Protein 2C2X (pdb70)

Sequence (560 aa):
GAIMLDGKATRDEIFGDLKQRVAALDAAGRTPGLGTILVGDDPGSQAYVRGKHADCAKVGITSIRRDLPADISTATLNETIDELNANPDCTGYIVQLPLPKHLDENAALERVDPAKDADGLHPTNLGRLVLGTPAPLPCTPRGIVHLLRRYDISIAGAHVVVIGRGVTVGRPLGLLLTRRSENATVTLCHTGTRDLPALTRQADIVVAAVGVAHLLTADMVRPGAAVIDVGVSRTDDGLVGDVHPDVWELAGHVSPNPGGVGPLTRAFLLTNVVELAERRGAIMLDGKATRDEIFGDLKQRVAALDAAGRTPGLGTILVGDDPGSQAYVRGKHADCAKVGITSIRRDLPADISTATLNETIDELNANPDCTGYIVQLPLPKHLDENAALERVDPAKDADGLHPTNLGRLVLGTPAPLPCTPRGIVHLLRRYDISIAGAHVVVIGRGVTVGRPLGLLLTRRSENATVTLCHTGTRDLPALTRQADIVVAAVGVAHLLTADMVRPGAAVIDVGVSRTDDGLVGDVHPDVWELAGHVSPNPGGVGPLTRAFLLTNVVELAERR

Radius of gyration: 24.58 Å; Cα contacts (8 Å, |Δi|>4): 1259; chains: 2; bounding box: 52×65×66 Å

B-factor: mean 31.52, std 4.65, range [11.74, 60.94]

Secondary structure (DSSP, 8-state):
-PEE--HHHHHHHHHHHHHHHHHHHHHTT---EEEEEEES--HHHHHHHHHHHHHHHHHTPEEEEEEE-TT--HHHHHHHHHHHHH-TT--EEEE-S---TTS-HHHHHHHS-GGGBTTS--HHHHHHHHHT------HHHHHHHHHHHHTT---TT-EEEEE---TTTHHHHHHHHTSTTT--EEEEE-TT-S-HHHHHTT-SEEEE-S--TT-B-GGGS-TT-EEEE--EEEETTEEEESB-GGGGGT-SEEE-SSSSSHHHHHHHHHHHHHHHHHH-/-PEE---HHHHHHHHHHHHHHHHHHHHTT---EEEEEEES--HHHHHHHHHHHHHHHHHTPEEEEEEE-TT--HHHHHHHHHHHHH-TT-SEEEE-SPPPTTS-HHHHHHHS-GGGBTTS-SHHHHHHHHHT------HHHHHHHHHHHHTT---TT-EEEEE---TTTHHHHHHHHTSTTT--EEEEE-TT-SSHHHHHTT-SEEEE-S--TT-B-GGGS-TT-EEEE--EEE-SS-EEESB-TTHHHH-SEE--TTTSSHHHHHHHHHHHHHHHHHH-

Organism: Mycobacterium tuberculosis (strain ATCC 25618 / H37Rv) (NCBI:txid83332)

InterPro domains:
  IPR000672 Tetrahydrofolate dehydrogenase/cyclohydrolase [MF_01576] (3-281)
  IPR000672 Tetrahydrofolate dehydrogenase/cyclohydrolase [PR00085] (33-55)
  IPR000672 Tetrahydrofolate dehydrogenase/cyclohydrolase [PR00085] (74-101)
  IPR000672 Tetrahydrofolate dehydrogenase/cyclohydrolase [PR00085] (109-130)
  IPR000672 Tetrahyd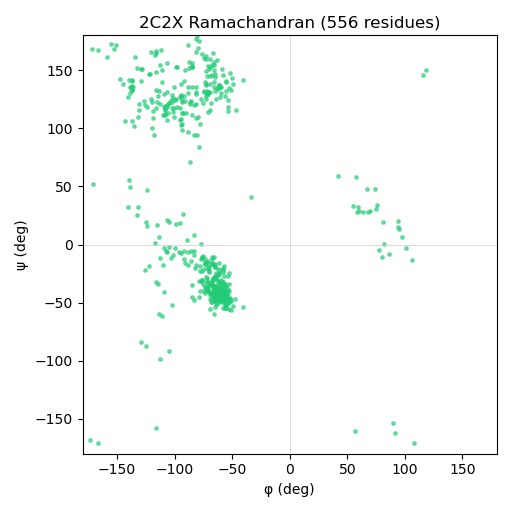rofolate dehydrogenase/cyclohydrolase [PR00085] (154-174)
  IPR000672 Tetrahydrofolate dehydrogenase/cyclohydrolase [PR00085] (205-234)
  IPR000672 Tetrahydrofolate dehydrogenase/cyclohydrolase [PR00085] (255-273)
  IPR020630 Tetrahydrofolate dehydrogenase/cyclohydrolase, catalytic domain [PF00763] (6-120)
  IPR020631 Tetrahydrofolate dehydrogenase/cyclohydrolase, NAD(P)-binding domain [PF02882] (139-280)
  IPR020631 Tetrahydrofolate dehydrogenase/cyclohydrolase, NAD(P)-binding domain [cd01080] (115-279)
  IPR036291 NAD(P)-binding domain superfamily [SSF51735] (122-279)
  IPR046346 Aminoacid dehydrogenase-like, N-terminal domain superfamily [SSF53223] (1-121)

Nearest PDB structures (foldseek):
  2c2y-assembly1_A-2  TM=9.988E-01  e=6.709E-53  Mycobacterium tuberculosis H37Rv
  6jib-assembly1_A  TM=9.509E-01  e=7.205E-32  Homo sapiens
  6jid-assembly1_A  TM=9.545E-01  e=8.141E-30  Homo sapiens
  7ehv-assembly1_B  TM=9.422E-01  e=6.871E-29  Homo sapiens
  7ehv-assembly1_A  TM=9.353E-01  e=6.123E-29  Homo sapiens

Structure (mmCIF, N/CA/C/O backbone):
data_2C2X
#
_entry.id   2C2X
#
_cell.length_a   59.511
_cell.length_b   86.760
_cell.length_c   111.539
_cell.angle_alpha   90.00
_cell.angle_beta   90.00
_cell.angle_gamma   90.00
#
_symmetry.space_group_name_H-M   'P 21 21 21'
#
loop_
_entity.id
_entity.type
_entity.pdbx_description
1 polymer 'METHYLENETETRAHYDROFOLATE DEHYDROGENASE-METHENYLTETRAHYDROFOLATE CYCLOHYDROLASE'
2 water water
#
loop_
_atom_site.group_PDB
_atom_site.id
_atom_site.type_symbol
_atom_site.label_atom_id
_atom_site.label_alt_id
_atom_site.label_comp_id
_atom_site.label_asym_id
_atom_site.label_entity_id
_atom_site.label_seq_id
_atom_site.pdbx_PDB_ins_code
_atom_site.Cartn_x
_atom_site.Cartn_y
_atom_site.Cartn_z
_atom_site.occupancy
_atom_site.B_iso_or_equiv
_atom_site.auth_seq_id
_atom_site.auth_comp_id
_atom_site.auth_asym_id
_atom_site.auth_atom_id
_atom_site.pdbx_PDB_model_num
ATOM 1 N N . GLY A 1 2 ? 30.293 9.272 45.192 1.00 33.06 2 GLY A N 1
ATOM 2 C CA . GLY A 1 2 ? 29.023 8.931 44.496 1.00 32.71 2 GLY A CA 1
ATOM 3 C C . GLY A 1 2 ? 28.649 9.986 43.471 1.00 33.13 2 GLY A C 1
ATOM 4 O O . GLY A 1 2 ? 29.368 10.975 43.298 1.00 32.90 2 GLY A O 1
ATOM 5 N N . ALA A 1 3 ? 27.508 9.780 42.814 1.00 32.21 3 ALA A N 1
ATOM 6 C CA . ALA A 1 3 ? 27.013 10.683 41.784 1.00 32.33 3 ALA A CA 1
ATOM 7 C C . ALA A 1 3 ? 26.866 12.147 42.215 1.00 32.62 3 ALA A C 1
ATOM 8 O O . ALA A 1 3 ? 26.410 12.448 43.320 1.00 32.41 3 ALA A O 1
ATOM 10 N N . ILE A 1 4 ? 27.241 13.048 41.308 1.00 32.48 4 ILE A N 1
ATOM 11 C CA . ILE A 1 4 ? 26.940 14.469 41.424 1.00 32.32 4 ILE A CA 1
ATOM 12 C C . ILE A 1 4 ? 25.448 14.720 41.186 1.00 31.99 4 ILE A C 1
ATOM 13 O O . ILE A 1 4 ? 24.870 14.211 40.226 1.00 31.54 4 ILE A O 1
ATOM 18 N N . MET A 1 5 ? 24.826 15.493 42.068 1.00 31.84 5 MET A N 1
ATOM 19 C CA . MET A 1 5 ? 23.421 15.839 41.925 1.00 32.80 5 MET A CA 1
ATOM 20 C C . MET A 1 5 ? 23.201 16.833 40.790 1.00 31.73 5 MET A C 1
ATOM 21 O O . MET A 1 5 ? 23.860 17.870 40.713 1.00 31.34 5 MET A O 1
ATOM 26 N N . LEU A 1 6 ? 22.261 16.510 39.914 1.00 30.97 6 LEU A N 1
ATOM 27 C CA . LEU A 1 6 ? 21.854 17.432 38.878 1.00 30.58 6 LEU A CA 1
ATOM 28 C C . LEU A 1 6 ? 20.739 18.304 39.442 1.00 30.32 6 LEU A C 1
ATOM 29 O O . LEU A 1 6 ? 19.563 17.920 39.437 1.00 29.97 6 LEU A O 1
ATOM 34 N N . ASP A 1 7 ? 21.123 19.486 39.917 1.00 29.85 7 ASP A N 1
ATOM 35 C CA . ASP A 1 7 ? 20.240 20.338 40.722 1.00 29.97 7 ASP A CA 1
ATOM 36 C C . ASP A 1 7 ? 19.264 21.123 39.850 1.00 30.07 7 ASP A C 1
ATOM 37 O O . ASP A 1 7 ? 19.589 22.209 39.366 1.00 29.74 7 ASP A O 1
ATOM 42 N N . GLY A 1 8 ? 18.063 20.571 39.672 1.00 30.18 8 GLY A N 1
ATOM 43 C CA . GLY A 1 8 ? 17.030 21.196 38.856 1.00 29.82 8 GLY A CA 1
ATOM 44 C C . GLY A 1 8 ? 16.418 22.475 39.408 1.00 30.10 8 GLY A C 1
ATOM 45 O O . GLY A 1 8 ? 16.061 23.365 38.645 1.00 29.48 8 GLY A O 1
ATOM 46 N N . LYS A 1 9 ? 16.278 22.569 40.728 1.00 30.37 9 LYS A N 1
ATOM 47 C CA . LYS A 1 9 ? 15.745 23.790 41.342 1.00 31.04 9 LYS A CA 1
ATOM 48 C C . LYS A 1 9 ? 16.691 24.968 41.118 1.00 30.66 9 LYS A C 1
ATOM 49 O O . LYS A 1 9 ? 16.263 26.057 40.769 1.00 30.59 9 LYS A O 1
ATOM 55 N N . ALA A 1 10 ? 17.980 24.744 41.336 1.00 30.85 10 ALA A N 1
ATOM 56 C CA . ALA A 1 10 ? 18.978 25.790 41.116 1.00 31.18 10 ALA A CA 1
ATOM 57 C C . ALA A 1 10 ? 19.018 26.180 39.637 1.00 31.16 10 ALA A C 1
ATOM 58 O O . ALA A 1 10 ? 19.098 27.355 39.284 1.00 30.94 10 ALA A O 1
ATOM 60 N N . THR A 1 11 ? 18.967 25.177 38.774 1.00 31.27 11 THR A N 1
ATOM 61 C CA . THR A 1 11 ? 18.936 25.410 37.346 1.00 31.51 11 THR A CA 1
ATOM 62 C C . THR A 1 11 ? 17.672 26.185 36.956 1.00 32.28 11 THR A C 1
ATOM 63 O O . THR A 1 11 ? 17.732 27.141 36.164 1.00 32.08 11 THR A O 1
ATOM 67 N N . ARG A 1 12 ? 16.536 25.799 37.536 1.00 32.77 12 ARG A N 1
ATOM 68 C CA . ARG A 1 12 ? 15.285 26.524 37.295 1.00 33.07 12 ARG A CA 1
ATOM 69 C C . ARG A 1 12 ? 15.402 27.985 37.723 1.00 32.95 12 ARG A C 1
ATOM 70 O O . ARG A 1 12 ? 14.981 28.885 36.991 1.00 33.02 12 ARG A O 1
ATOM 78 N N . ASP A 1 13 ? 15.975 28.212 38.908 1.00 32.80 13 ASP A N 1
ATOM 79 C CA . ASP A 1 13 ? 16.153 29.565 39.445 1.00 32.81 13 ASP A CA 1
ATOM 80 C C . ASP A 1 13 ? 16.991 30.422 38.511 1.00 32.03 13 ASP A C 1
ATOM 81 O O . ASP A 1 13 ? 16.682 31.589 38.285 1.00 31.79 13 ASP A O 1
ATOM 86 N N . GLU A 1 14 ? 18.056 29.829 37.981 1.00 31.80 14 GLU A N 1
ATOM 87 C CA . GLU A 1 14 ? 18.869 30.444 36.927 1.00 31.21 14 GLU A CA 1
ATOM 88 C C . GLU A 1 14 ? 18.014 30.880 35.748 1.00 30.45 14 GLU A C 1
ATOM 89 O O . GLU A 1 14 ? 18.045 32.039 35.336 1.00 29.99 14 GLU A O 1
ATOM 95 N N . ILE A 1 15 ? 17.260 29.935 35.196 1.00 30.03 15 ILE A N 1
ATOM 96 C CA . ILE A 1 15 ? 16.352 30.236 34.087 1.00 29.64 15 ILE A CA 1
ATOM 97 C C . ILE A 1 15 ? 15.373 31.362 34.449 1.00 29.73 15 ILE A C 1
ATOM 98 O O . ILE A 1 15 ? 15.194 32.300 33.674 1.00 29.74 15 ILE A O 1
ATOM 103 N N . PHE A 1 16 ? 14.764 31.279 35.630 1.00 29.29 16 PHE A N 1
ATOM 104 C CA . PHE A 1 16 ? 13.840 32.314 36.090 1.00 29.83 16 PHE A CA 1
ATOM 105 C C . PHE A 1 16 ? 14.476 33.711 36.080 1.00 29.32 16 PHE A C 1
ATOM 106 O O . PHE A 1 16 ? 13.852 34.669 35.642 1.00 29.75 16 PHE A O 1
ATOM 114 N N . GLY A 1 17 ? 15.711 33.818 36.559 1.00 28.97 17 GLY A N 1
ATOM 115 C CA . GLY A 1 17 ? 16.436 35.087 36.532 1.00 29.08 17 GLY A CA 1
ATOM 116 C C . GLY A 1 17 ? 16.634 35.606 35.119 1.00 28.74 17 GLY A C 1
ATOM 117 O O . GLY A 1 17 ? 16.510 36.797 34.864 1.00 28.67 17 GLY A O 1
ATOM 118 N N . ASP A 1 18 ? 16.959 34.706 34.196 1.00 28.95 18 ASP A N 1
ATOM 119 C CA . ASP A 1 18 ? 17.127 35.071 32.793 1.00 29.11 18 ASP A CA 1
ATOM 120 C C . ASP A 1 18 ? 15.797 35.546 32.194 1.00 29.26 18 ASP A C 1
ATOM 121 O O . ASP A 1 18 ? 15.742 36.572 31.509 1.00 28.90 18 ASP A O 1
ATOM 126 N N . LEU A 1 19 ? 14.731 34.795 32.460 1.00 28.99 19 LEU A N 1
ATOM 127 C CA . LEU A 1 19 ? 13.400 35.111 31.939 1.00 29.59 19 LEU A CA 1
ATOM 128 C C . LEU A 1 19 ? 12.891 36.466 32.442 1.00 30.00 19 LEU A C 1
ATOM 129 O O . LEU A 1 19 ? 12.347 37.248 31.663 1.00 30.36 19 LEU A O 1
ATOM 134 N N . LYS A 1 20 ? 13.083 36.755 33.731 1.00 31.01 20 LYS A N 1
ATOM 135 C CA . LYS A 1 20 ? 12.658 38.042 34.309 1.00 31.58 20 LYS A CA 1
ATOM 136 C C . LYS A 1 20 ? 13.235 39.239 33.553 1.00 31.92 20 LYS A C 1
ATOM 137 O O . LYS A 1 20 ? 12.525 40.209 33.278 1.00 32.24 20 LYS A O 1
ATOM 143 N N . GLN A 1 21 ? 14.532 39.177 33.257 1.00 32.08 21 GLN A N 1
ATOM 144 C CA . GLN A 1 21 ? 15.216 40.193 32.456 1.00 32.61 21 GLN A CA 1
ATOM 145 C C . GLN A 1 21 ? 14.647 40.271 31.044 1.00 31.81 21 GLN A C 1
ATOM 146 O O . GLN A 1 21 ? 14.484 41.356 30.491 1.00 31.12 21 GLN A O 1
ATOM 152 N N . ARG A 1 22 ? 14.367 39.106 30.460 1.00 31.33 22 ARG A N 1
ATOM 153 C CA . ARG A 1 22 ? 13.861 39.026 29.093 1.00 30.93 22 ARG A CA 1
ATOM 154 C C . ARG A 1 22 ? 12.411 39.511 29.013 1.00 30.66 22 ARG A C 1
ATOM 155 O O . ARG A 1 22 ? 11.994 40.110 28.010 1.00 30.88 22 ARG A O 1
ATOM 163 N N . VAL A 1 23 ? 11.652 39.281 30.082 1.00 30.05 23 VAL A N 1
ATOM 164 C CA . VAL A 1 23 ? 10.282 39.782 30.154 1.00 29.39 23 VAL A CA 1
ATOM 165 C C . VAL A 1 23 ? 10.266 41.297 30.345 1.00 29.59 23 VAL A C 1
ATOM 166 O O . VAL A 1 23 ? 9.427 41.986 29.770 1.00 29.50 23 VAL A O 1
ATOM 170 N N . ALA A 1 24 ? 11.184 41.806 31.165 1.00 29.94 24 ALA A N 1
ATOM 171 C CA . ALA A 1 24 ? 11.336 43.247 31.359 1.00 30.18 24 ALA A CA 1
ATOM 172 C C . ALA A 1 24 ? 11.662 43.941 30.039 1.00 30.54 24 ALA A C 1
ATOM 173 O O . ALA A 1 24 ? 11.190 45.049 29.772 1.00 31.09 24 ALA A O 1
ATOM 175 N N . ALA A 1 25 ? 12.475 43.282 29.223 1.00 30.57 25 ALA A N 1
ATOM 176 C CA . ALA A 1 25 ? 12.838 43.779 27.906 1.00 30.93 25 ALA A CA 1
ATOM 177 C C . ALA A 1 25 ? 11.612 43.861 27.004 1.00 31.33 25 ALA A C 1
ATOM 178 O O . ALA A 1 25 ? 11.369 44.885 26.362 1.00 31.19 25 ALA A O 1
ATOM 180 N N . LEU A 1 26 ? 10.826 42.789 26.978 1.00 31.45 26 LEU A N 1
ATOM 181 C CA . LEU A 1 26 ? 9.595 42.756 26.209 1.00 32.27 26 LEU A CA 1
ATOM 182 C C . LEU A 1 26 ? 8.567 43.775 26.709 1.00 32.75 26 LEU A C 1
ATOM 183 O O . LEU A 1 26 ? 7.889 44.404 25.907 1.00 33.33 26 LEU A O 1
ATOM 188 N N . ASP A 1 27 ? 8.450 43.924 28.028 1.00 33.62 27 ASP A N 1
ATOM 189 C CA . ASP A 1 27 ? 7.621 44.970 28.622 1.00 34.34 27 ASP A CA 1
ATOM 190 C C . ASP A 1 27 ? 8.044 46.319 28.053 1.00 34.77 27 ASP A C 1
ATOM 191 O O . ASP A 1 27 ? 7.219 47.108 27.590 1.00 34.84 27 ASP A O 1
ATOM 196 N N . ALA A 1 28 ? 9.345 46.583 28.108 1.00 35.33 28 ALA A N 1
ATOM 197 C CA . ALA A 1 28 ? 9.893 47.837 27.609 1.00 36.03 28 ALA A CA 1
ATOM 198 C C . ALA A 1 28 ? 9.597 48.028 26.117 1.00 36.64 28 ALA A C 1
ATOM 199 O O . ALA A 1 28 ? 9.315 49.139 25.677 1.00 36.86 28 ALA A O 1
ATOM 201 N N . ALA A 1 29 ? 9.634 46.939 25.353 1.00 37.33 29 ALA A N 1
ATOM 202 C CA . ALA A 1 29 ? 9.390 46.988 23.907 1.00 37.88 29 ALA A CA 1
ATOM 203 C C . ALA A 1 29 ? 7.906 47.125 23.531 1.00 38.31 29 ALA A C 1
ATOM 204 O O . ALA A 1 29 ? 7.556 47.162 22.347 1.00 38.11 29 ALA A O 1
ATOM 206 N N . GLY A 1 30 ? 7.038 47.185 24.535 1.00 38.64 30 GLY A N 1
ATOM 207 C CA . GLY A 1 30 ? 5.627 47.439 24.286 1.00 39.31 30 GLY A CA 1
ATOM 208 C C . GLY A 1 30 ? 4.660 46.272 24.433 1.00 39.68 30 GLY A C 1
ATOM 209 O O . GLY A 1 30 ? 3.445 46.488 24.477 1.00 40.12 30 GLY A O 1
ATOM 210 N N . ARG A 1 31 ? 5.162 45.041 24.508 1.00 39.51 31 ARG A N 1
ATOM 211 C CA . ARG A 1 31 ? 4.252 43.906 24.715 1.00 39.73 31 ARG A CA 1
ATOM 212 C C . ARG A 1 31 ? 4.697 42.881 25.761 1.00 38.53 31 ARG A C 1
ATOM 213 O O . ARG A 1 31 ? 5.553 42.031 25.516 1.00 38.25 31 ARG A O 1
ATOM 221 N N . THR A 1 32 ? 4.084 42.992 26.934 1.00 37.79 32 THR A N 1
ATOM 222 C CA . THR A 1 32 ? 4.251 42.027 28.011 1.00 36.63 32 THR A CA 1
ATOM 223 C C . THR A 1 32 ? 3.697 40.676 27.578 1.00 35.09 32 THR A C 1
ATOM 224 O O . THR A 1 32 ? 2.533 40.579 27.172 1.00 35.24 32 THR A O 1
ATOM 228 N N . PRO A 1 33 ? 4.523 39.624 27.660 1.00 33.63 33 PRO A N 1
ATOM 229 C CA . PRO A 1 33 ? 4.012 38.324 27.258 1.00 32.51 33 PRO A CA 1
ATOM 230 C C . PRO A 1 33 ? 2.932 37.835 28.213 1.00 31.50 33 PRO A C 1
ATOM 231 O O . PRO A 1 33 ? 2.897 38.243 29.381 1.00 31.25 33 PRO A O 1
ATOM 235 N N . GLY A 1 34 ? 2.057 36.973 27.703 1.00 30.25 34 GLY A N 1
ATOM 236 C CA . GLY A 1 34 ? 0.946 36.452 28.483 1.00 28.79 34 GLY A CA 1
ATOM 237 C C . GLY A 1 34 ? 0.782 34.965 28.234 1.00 28.63 34 GLY A C 1
ATOM 238 O O . GLY A 1 34 ? 0.812 34.510 27.087 1.00 27.17 34 GLY A O 1
ATOM 239 N N . LEU A 1 35 ? 0.637 34.202 29.316 1.00 27.65 35 LEU A N 1
ATOM 240 C CA . LEU A 1 35 ? 0.304 32.788 29.208 1.00 27.39 35 LEU A CA 1
ATOM 241 C C . LEU A 1 35 ? -1.172 32.579 29.546 1.00 27.31 35 LEU A C 1
ATOM 242 O O . LEU A 1 35 ? -1.626 32.975 30.610 1.00 27.00 35 LEU A O 1
ATOM 247 N N . GLY A 1 36 ? -1.914 31.959 28.633 1.00 27.37 36 GLY A N 1
ATOM 248 C CA . GLY A 1 36 ? -3.293 31.584 28.913 1.00 26.97 36 GLY A CA 1
ATOM 249 C C . GLY A 1 36 ? -3.432 30.114 29.303 1.00 27.22 36 GLY A C 1
ATOM 250 O O . GLY A 1 36 ? -2.626 29.268 28.924 1.00 26.34 36 GLY A O 1
ATOM 251 N N . THR A 1 37 ? -4.460 29.821 30.088 1.00 27.16 37 THR A N 1
ATOM 252 C CA . THR A 1 37 ? -4.824 28.453 30.386 1.00 27.09 37 THR A CA 1
ATOM 253 C C . THR A 1 37 ? -6.314 28.278 30.124 1.00 27.49 37 THR A C 1
ATOM 254 O O . THR A 1 37 ? -7.112 29.160 30.424 1.00 27.11 37 THR A O 1
ATOM 258 N N . ILE A 1 38 ? -6.682 27.135 29.556 1.00 27.91 38 ILE A N 1
ATOM 259 C CA . ILE A 1 38 ? -8.082 26.746 29.503 1.00 27.94 38 ILE A CA 1
ATOM 260 C C . ILE A 1 38 ? -8.248 25.594 30.474 1.00 28.65 38 ILE A C 1
ATOM 261 O O . ILE A 1 38 ? -7.576 24.563 30.357 1.00 28.47 38 ILE A O 1
ATOM 266 N N . LEU A 1 39 ? -9.096 25.805 31.471 1.00 29.25 39 LEU A N 1
ATOM 267 C CA . LEU A 1 39 ? -9.332 24.810 32.499 1.00 29.94 39 LEU A CA 1
ATOM 268 C C . LEU A 1 39 ? -10.830 24.533 32.531 1.00 30.53 39 LEU A C 1
ATOM 269 O O . LEU A 1 39 ? -11.626 25.426 32.800 1.00 29.90 39 LEU A O 1
ATOM 274 N N . VAL A 1 40 ? -11.203 23.291 32.252 1.00 31.24 40 VAL A N 1
ATOM 275 C CA . VAL A 1 40 ? -12.613 22.921 32.205 1.00 32.14 40 VAL A CA 1
ATOM 276 C C . VAL A 1 40 ? -12.995 21.975 33.332 1.00 32.82 40 VAL A C 1
ATOM 277 O O . VAL A 1 40 ? -12.447 20.883 33.446 1.00 33.22 40 VAL A O 1
ATOM 281 N N . GLY A 1 41 ? -13.949 22.389 34.156 1.00 33.48 41 GLY A N 1
ATOM 282 C CA . GLY A 1 41 ? -14.403 21.558 35.254 1.00 34.20 41 GLY A CA 1
ATOM 283 C C . GLY A 1 41 ? -13.622 21.852 36.516 1.00 35.17 41 GLY A C 1
ATOM 284 O O . GLY A 1 41 ? -12.964 22.883 36.623 1.00 34.99 41 GLY A O 1
ATOM 285 N N . ASP A 1 42 ? -13.673 20.934 37.473 1.00 35.97 42 ASP A N 1
ATOM 286 C CA . ASP A 1 42 ? -13.128 21.222 38.791 1.00 36.81 42 ASP A CA 1
ATOM 287 C C . ASP A 1 42 ? -12.219 20.149 39.384 1.00 36.96 42 ASP A C 1
ATOM 288 O O . ASP A 1 42 ? -12.097 20.069 40.602 1.00 37.74 42 ASP A O 1
ATOM 293 N N . ASP A 1 43 ? -11.577 19.336 38.547 1.00 37.09 43 ASP A N 1
ATOM 294 C CA . ASP A 1 43 ? -10.617 18.352 39.051 1.00 37.16 43 ASP A CA 1
ATOM 295 C C . ASP A 1 43 ? -9.576 19.046 39.923 1.00 36.77 43 ASP A C 1
ATOM 296 O O . ASP A 1 43 ? -8.924 19.984 39.468 1.00 36.99 43 ASP A O 1
ATOM 301 N N . PRO A 1 44 ? -9.422 18.590 41.181 1.00 36.30 44 PRO A N 1
ATOM 302 C CA . PRO A 1 44 ? -8.431 19.143 42.110 1.00 35.85 44 PRO A CA 1
ATOM 303 C C . PRO A 1 44 ? -7.009 19.219 41.550 1.00 35.34 44 PRO A C 1
ATOM 304 O O . PRO A 1 44 ? -6.381 20.271 41.646 1.00 35.44 44 PRO A O 1
ATOM 308 N N . GLY A 1 45 ? -6.518 18.126 40.966 1.00 34.46 45 GLY A N 1
ATOM 309 C CA . GLY A 1 45 ? -5.169 18.083 40.399 1.00 33.64 45 GLY A CA 1
ATOM 310 C C . GLY A 1 45 ? -4.953 19.047 39.240 1.00 33.22 45 GLY A C 1
ATOM 311 O O . GLY A 1 45 ? -3.920 19.712 39.164 1.00 32.66 45 GLY A O 1
ATOM 312 N N . SER A 1 46 ? -5.928 19.102 38.334 1.00 32.56 46 SER A N 1
ATOM 313 C CA . SER A 1 46 ? -5.935 20.056 37.226 1.00 32.42 46 SER A CA 1
ATOM 314 C C . SER A 1 46 ? -5.894 21.500 37.717 1.00 31.83 46 SER A C 1
ATOM 315 O O . SER A 1 46 ? -5.156 22.323 37.175 1.00 31.14 46 SER A O 1
ATOM 318 N N . GLN A 1 47 ? -6.701 21.805 38.729 1.00 31.98 47 GLN A N 1
ATOM 319 C CA . GLN A 1 47 ? -6.765 23.158 39.282 1.00 32.30 47 GLN A CA 1
ATOM 320 C C . GLN A 1 47 ? -5.418 23.533 39.878 1.00 32.59 47 GLN A C 1
ATOM 321 O O . GLN A 1 47 ? -4.906 24.637 39.658 1.00 31.73 47 GLN A O 1
ATOM 327 N N . ALA A 1 48 ? -4.860 22.596 40.646 1.00 32.98 48 ALA A N 1
ATOM 328 C CA . ALA A 1 48 ? -3.524 22.735 41.221 1.00 33.67 48 ALA A CA 1
ATOM 329 C C . ALA A 1 48 ? -2.437 22.961 40.165 1.00 34.09 48 ALA A C 1
ATOM 330 O O . ALA A 1 48 ? -1.609 23.857 40.335 1.00 33.93 48 ALA A O 1
ATOM 332 N N . TYR A 1 49 ? -2.445 22.166 39.087 1.00 34.20 49 TYR A N 1
ATOM 333 C CA . TYR A 1 49 ? -1.463 22.303 38.013 1.00 34.94 49 TYR A CA 1
ATOM 334 C C . TYR A 1 49 ? -1.536 23.678 37.366 1.00 33.70 49 TYR A C 1
ATOM 335 O O . TYR A 1 49 ? -0.517 24.282 37.069 1.00 33.57 49 TYR A O 1
ATOM 344 N N . VAL A 1 50 ? -2.751 24.154 37.125 1.00 32.52 50 VAL A N 1
ATOM 345 C CA . VAL A 1 50 ? -2.942 25.445 36.478 1.00 31.43 50 VAL A CA 1
ATOM 346 C C . VAL A 1 50 ? -2.549 26.587 37.415 1.00 31.29 50 VAL A C 1
ATOM 347 O O . VAL A 1 50 ? -1.930 27.562 36.986 1.00 30.63 50 VAL A O 1
ATOM 351 N N . ARG A 1 51 ? -2.897 26.455 38.694 1.00 31.06 51 ARG A N 1
ATOM 352 C CA . ARG A 1 51 ? -2.467 27.417 39.700 1.00 31.27 51 ARG A CA 1
ATOM 353 C C . ARG A 1 51 ? -0.953 27.555 39.712 1.00 30.94 51 ARG A C 1
ATOM 354 O O . ARG A 1 51 ? -0.425 28.651 39.804 1.00 30.75 51 ARG A O 1
ATOM 362 N N . GLY A 1 52 ? -0.260 26.425 39.658 1.00 31.14 52 GLY A N 1
ATOM 363 C CA . GLY A 1 52 ? 1.197 26.416 39.679 1.00 30.66 52 GLY A CA 1
ATOM 364 C C . GLY A 1 52 ? 1.817 27.121 38.487 1.00 30.07 52 GLY A C 1
ATOM 365 O O . GLY A 1 52 ? 2.791 27.860 38.641 1.00 30.07 52 GLY A O 1
ATOM 366 N N . LYS A 1 53 ? 1.274 26.885 37.293 1.00 29.46 53 LYS A N 1
ATOM 367 C CA . LYS A 1 53 ? 1.774 27.549 36.095 1.00 28.99 53 LYS A CA 1
ATOM 368 C C . LYS A 1 53 ? 1.633 29.061 36.244 1.00 28.54 53 LYS A C 1
ATOM 369 O O . LYS A 1 53 ? 2.553 29.806 35.931 1.00 28.29 53 LYS A O 1
ATOM 375 N N . HIS A 1 54 ? 0.479 29.514 36.720 1.00 28.23 54 HIS A N 1
ATOM 376 C CA . HIS A 1 54 ? 0.261 30.954 36.907 1.00 28.58 54 HIS A CA 1
ATOM 377 C C . HIS A 1 54 ? 1.082 31.565 38.041 1.00 28.36 54 HIS A C 1
ATOM 378 O O . HIS A 1 54 ? 1.499 32.730 37.969 1.00 27.82 54 HIS A O 1
ATOM 385 N N . ALA A 1 55 ? 1.321 30.779 39.087 1.00 28.73 55 ALA A N 1
ATOM 386 C CA . ALA A 1 55 ? 2.234 31.189 40.161 1.00 28.57 55 ALA A CA 1
ATOM 387 C C . ALA A 1 55 ? 3.647 31.440 39.597 1.00 28.72 55 ALA A C 1
ATOM 388 O O . ALA A 1 55 ? 4.244 32.479 39.880 1.00 28.48 55 ALA A O 1
ATOM 390 N N . ASP A 1 56 ? 4.154 30.497 38.794 1.00 28.67 56 ASP A N 1
ATOM 391 C CA . ASP A 1 56 ? 5.451 30.631 38.104 1.00 29.14 56 ASP A CA 1
ATOM 392 C C . ASP A 1 56 ? 5.479 31.865 37.213 1.00 29.05 56 ASP A C 1
ATOM 393 O O . ASP A 1 56 ? 6.471 32.590 37.182 1.00 28.56 56 ASP A O 1
ATOM 398 N N . CYS A 1 57 ? 4.405 32.066 36.447 1.00 28.75 57 CYS A N 1
ATOM 399 C CA . CYS A 1 57 ? 4.280 33.266 35.602 1.00 28.86 57 CYS A CA 1
ATOM 400 C C . CYS A 1 57 ? 4.476 34.557 36.373 1.00 28.79 57 CYS A C 1
ATOM 401 O O . CYS A 1 57 ? 5.235 35.432 35.949 1.00 28.99 57 CYS A O 1
ATOM 404 N N . ALA A 1 58 ? 3.780 34.691 37.497 1.00 28.98 58 ALA A N 1
ATOM 405 C CA . ALA A 1 58 ? 3.886 35.903 38.306 1.00 29.22 58 ALA A CA 1
ATOM 406 C C . ALA A 1 58 ? 5.322 36.174 38.764 1.00 29.14 58 ALA A C 1
ATOM 407 O O . ALA A 1 58 ? 5.731 37.325 38.901 1.00 28.63 58 ALA A O 1
ATOM 409 N N . LYS A 1 59 ? 6.089 35.114 38.989 1.00 29.12 59 LYS A N 1
ATOM 410 C CA . LYS A 1 59 ? 7.450 35.267 39.484 1.00 29.45 59 LYS A CA 1
ATOM 411 C C . LYS A 1 59 ? 8.370 35.936 38.464 1.00 29.16 59 LYS A C 1
ATOM 412 O O . LYS A 1 59 ? 9.339 36.601 38.842 1.00 28.81 59 LYS A O 1
ATOM 418 N N . VAL A 1 60 ? 8.081 35.731 37.179 1.00 28.56 60 VAL A N 1
ATOM 419 C CA . VAL A 1 60 ? 8.905 36.294 36.110 1.00 28.61 60 VAL A CA 1
ATOM 420 C C . VAL A 1 60 ? 8.237 37.432 35.334 1.00 28.54 60 VAL A C 1
ATOM 421 O O . VAL A 1 60 ? 8.852 38.013 34.430 1.00 29.01 60 VAL A O 1
ATOM 425 N N . GLY A 1 61 ? 6.986 37.742 35.671 1.00 28.22 61 GLY A N 1
ATOM 426 C CA . GLY A 1 61 ? 6.327 38.942 35.134 1.00 27.95 61 GLY A CA 1
ATOM 427 C C . GLY A 1 61 ? 5.494 38.689 33.890 1.00 27.72 61 GLY A C 1
ATOM 428 O O . GLY A 1 61 ? 5.139 39.627 33.161 1.00 27.62 61 GLY A O 1
ATOM 429 N N . ILE A 1 62 ? 5.206 37.419 33.632 1.00 27.46 62 ILE A N 1
ATOM 430 C CA . ILE A 1 62 ? 4.291 37.031 32.573 1.00 27.32 62 ILE A CA 1
ATOM 431 C C . ILE A 1 62 ? 2.865 37.175 33.104 1.00 28.05 62 ILE A C 1
ATOM 432 O O . ILE A 1 62 ? 2.544 36.692 34.195 1.00 27.79 62 ILE A O 1
ATOM 437 N N . THR A 1 63 ? 2.029 37.864 32.333 1.00 28.13 63 THR A N 1
ATOM 438 C CA . THR A 1 63 ? 0.620 38.037 32.647 1.00 27.82 63 THR A CA 1
ATOM 439 C C . THR A 1 63 ? -0.136 36.698 32.584 1.00 27.49 63 THR A C 1
ATOM 440 O O . THR A 1 63 ? 0.042 35.911 31.652 1.00 26.76 63 THR A O 1
ATOM 444 N N . SER A 1 64 ? -0.979 36.461 33.581 1.00 26.99 64 SER A N 1
ATOM 445 C CA . SER A 1 64 ? -1.832 35.281 33.611 1.00 27.22 64 SER A CA 1
ATOM 446 C C . SER A 1 64 ? -3.169 35.568 32.962 1.00 26.90 64 SER A C 1
ATOM 447 O O . SER A 1 64 ? -3.890 36.465 33.379 1.00 27.40 64 SER A O 1
ATOM 450 N N . ILE A 1 65 ? -3.501 34.770 31.964 1.00 26.43 65 ILE A N 1
ATOM 451 C CA . ILE A 1 65 ? -4.797 34.828 31.323 1.00 26.50 65 ILE A CA 1
ATOM 452 C C . ILE A 1 65 ? -5.503 33.496 31.576 1.00 26.48 65 ILE A C 1
ATOM 453 O O . ILE A 1 65 ? -5.027 32.448 31.146 1.00 26.95 65 ILE A O 1
ATOM 458 N N . ARG A 1 66 ? -6.635 33.542 32.277 1.00 26.05 66 ARG A N 1
ATOM 459 C CA . ARG A 1 66 ? -7.352 32.328 32.642 1.00 25.37 66 ARG A CA 1
ATOM 460 C C . ARG A 1 66 ? -8.691 32.254 31.941 1.00 25.71 66 ARG A C 1
ATOM 461 O O . ARG A 1 66 ? -9.454 33.217 31.923 1.00 25.26 66 ARG A O 1
ATOM 469 N N . ARG A 1 67 ? -8.970 31.098 31.357 1.00 25.35 67 ARG A N 1
ATOM 470 C CA . ARG A 1 67 ? -10.315 30.796 30.928 1.00 25.64 67 ARG A CA 1
ATOM 471 C C . ARG A 1 67 ? -10.725 29.584 31.737 1.00 26.00 67 ARG A C 1
ATOM 472 O O . ARG A 1 67 ? -10.400 28.449 31.375 1.00 26.47 67 ARG A O 1
ATOM 480 N N . ASP A 1 68 ? -11.391 29.843 32.860 1.00 26.29 68 ASP A N 1
ATOM 481 C CA . ASP A 1 68 ? -11.905 28.800 33.743 1.00 26.77 68 ASP A CA 1
ATOM 482 C C . ASP A 1 68 ? -13.361 28.571 33.360 1.00 27.24 68 ASP A C 1
ATOM 483 O O . ASP A 1 68 ? -14.183 29.487 33.474 1.00 26.42 68 ASP A O 1
ATOM 488 N N . LEU A 1 69 ? -13.671 27.356 32.907 1.00 27.59 69 LEU A N 1
ATOM 489 C CA . LEU A 1 69 ? -14.973 27.043 32.333 1.00 28.36 69 LEU A CA 1
ATOM 490 C C . LEU A 1 69 ? -15.622 25.903 33.111 1.00 28.53 69 LEU A C 1
ATOM 491 O O . LEU A 1 69 ? -14.930 25.006 33.576 1.00 28.60 69 LEU A O 1
ATOM 496 N N . PRO A 1 70 ? -16.955 25.918 33.232 1.00 29.21 70 PRO A N 1
ATOM 497 C CA . PRO A 1 70 ? -17.614 24.827 33.953 1.00 29.70 70 PRO A CA 1
ATOM 498 C C . PRO A 1 70 ? -17.489 23.476 33.240 1.00 30.07 70 PRO A C 1
ATOM 499 O O . PRO A 1 70 ? -17.132 23.412 32.055 1.00 30.34 70 PRO A O 1
ATOM 503 N N . ALA A 1 71 ? -17.770 22.403 33.968 1.00 30.31 71 ALA A N 1
ATOM 504 C CA . ALA A 1 71 ? -17.683 21.066 33.407 1.00 30.60 71 ALA A CA 1
ATOM 505 C C . ALA A 1 71 ? -18.706 20.860 32.300 1.00 30.69 71 ALA A C 1
ATOM 506 O O . ALA A 1 71 ? -18.541 19.980 31.476 1.00 31.25 71 ALA A O 1
ATOM 508 N N . ASP A 1 72 ? -19.748 21.685 32.264 1.00 30.72 72 ASP A N 1
ATOM 509 C CA . ASP A 1 72 ? -20.879 21.410 31.380 1.00 30.65 72 ASP A CA 1
ATOM 510 C C . ASP A 1 72 ? -20.984 22.305 30.144 1.00 30.40 72 ASP A C 1
ATOM 511 O O . ASP A 1 72 ? -22.061 22.435 29.556 1.00 30.39 72 ASP A O 1
ATOM 516 N N . ILE A 1 73 ? -19.875 22.926 29.758 1.00 29.95 73 ILE A N 1
ATOM 517 C CA . ILE A 1 73 ? -19.840 23.735 28.554 1.00 29.65 73 ILE A CA 1
ATOM 518 C C . ILE A 1 73 ? -20.051 22.851 27.333 1.00 29.51 73 ILE A C 1
ATOM 519 O O . ILE A 1 73 ? -19.665 21.678 27.321 1.00 28.72 73 ILE A O 1
ATOM 524 N N . SER A 1 74 ? -20.644 23.439 26.301 1.00 29.48 74 SER A N 1
ATOM 525 C CA . SER A 1 74 ? -20.836 22.768 25.028 1.00 29.26 74 SER A CA 1
ATOM 526 C C . SER A 1 74 ? -19.536 22.817 24.252 1.00 29.27 74 SER A C 1
ATOM 527 O O . SER A 1 74 ? -18.602 23.516 24.641 1.00 28.87 74 SER A O 1
ATOM 530 N N . THR A 1 75 ? -19.463 22.059 23.161 1.00 29.31 75 THR A N 1
ATOM 531 C CA . THR A 1 75 ? -18.270 22.083 22.321 1.00 29.32 75 THR A CA 1
ATOM 532 C C . THR A 1 75 ? -18.146 23.446 21.655 1.00 29.50 75 THR A C 1
ATOM 533 O O . THR A 1 75 ? -17.044 23.955 21.480 1.00 29.87 75 THR A O 1
ATOM 537 N N . ALA A 1 76 ? -19.286 24.036 21.307 1.00 29.77 76 ALA A N 1
ATOM 538 C CA . ALA A 1 76 ? -19.323 25.367 20.707 1.00 30.23 76 ALA A CA 1
ATOM 539 C C . ALA A 1 76 ? -18.653 26.384 21.619 1.00 30.59 76 ALA A C 1
ATOM 540 O O . ALA A 1 76 ? -17.911 27.250 21.152 1.00 31.07 76 ALA A O 1
ATOM 542 N N . THR A 1 77 ? -18.918 26.271 22.921 1.00 30.38 77 THR A N 1
ATOM 543 C CA . THR A 1 77 ? -18.337 27.170 23.908 1.00 29.94 77 THR A CA 1
ATOM 544 C C . THR A 1 77 ? -16.835 26.935 24.010 1.00 29.75 77 THR A C 1
ATOM 545 O O . THR A 1 77 ? -16.052 27.886 24.076 1.00 29.44 77 THR A O 1
ATOM 549 N N . LEU A 1 78 ? -16.428 25.668 24.014 1.00 29.04 78 LEU A N 1
ATOM 550 C CA . LEU A 1 78 ? -15.004 25.368 24.043 1.00 28.70 78 LEU A CA 1
ATOM 551 C C . LEU A 1 78 ? -14.309 25.960 22.818 1.00 28.67 78 LEU A C 1
ATOM 552 O O . LEU A 1 78 ? -13.255 26.587 22.945 1.00 28.11 78 LEU A O 1
ATOM 557 N N . ASN A 1 79 ? -14.898 25.747 21.640 1.00 28.73 79 ASN A N 1
ATOM 558 C CA . ASN A 1 79 ? -14.353 26.267 20.382 1.00 29.24 79 ASN A CA 1
ATOM 559 C C . ASN A 1 79 ? -14.236 27.793 20.398 1.00 29.64 79 ASN A C 1
ATOM 560 O O . ASN A 1 79 ? -13.241 28.345 19.923 1.00 29.97 79 ASN A O 1
ATOM 565 N N . GLU A 1 80 ? -15.249 28.476 20.936 1.00 29.99 80 GLU A N 1
ATOM 566 C CA . GLU A 1 80 ? -15.206 29.934 21.022 1.00 30.41 80 GLU A CA 1
ATOM 567 C C . GLU A 1 80 ? -14.023 30.376 21.882 1.00 29.86 80 GLU A C 1
ATOM 568 O O . GLU A 1 80 ? -13.347 31.345 21.553 1.00 30.09 80 GLU A O 1
ATOM 574 N N . THR A 1 81 ? -13.786 29.679 22.990 1.00 29.12 81 THR A N 1
ATOM 575 C CA . THR A 1 81 ? -12.657 30.027 23.877 1.00 28.92 81 THR A CA 1
ATOM 576 C C . THR A 1 81 ? -11.303 29.866 23.194 1.00 28.15 81 THR A C 1
ATOM 577 O O . THR A 1 81 ? -10.456 30.737 23.289 1.00 28.08 81 THR A O 1
ATOM 581 N N . ILE A 1 82 ? -11.119 28.739 22.511 1.00 27.66 82 ILE A N 1
ATOM 582 C CA . ILE A 1 82 ? -9.920 28.465 21.715 1.00 27.33 82 ILE A CA 1
ATOM 583 C C . ILE A 1 82 ? -9.707 29.555 20.672 1.00 27.37 82 ILE A C 1
ATOM 584 O O . ILE A 1 82 ? -8.616 30.137 20.583 1.00 26.88 82 ILE A O 1
ATOM 589 N N . ASP A 1 83 ? -10.756 29.846 19.900 1.00 27.72 83 ASP A N 1
ATOM 590 C CA . ASP A 1 83 ? -10.703 30.887 18.871 1.00 27.89 83 ASP A CA 1
ATOM 591 C C . ASP A 1 83 ? -10.367 32.268 19.439 1.00 27.93 83 ASP A C 1
ATOM 592 O O . ASP A 1 83 ? -9.616 33.033 18.824 1.00 27.33 83 ASP A O 1
ATOM 597 N N . GLU A 1 84 ? -10.917 32.579 20.615 1.00 27.56 84 GLU A N 1
ATOM 598 C CA . GLU A 1 84 ? -10.607 33.840 21.293 1.00 27.98 84 GLU A CA 1
ATOM 599 C C . GLU A 1 84 ? -9.135 33.905 21.696 1.00 27.97 84 GLU A C 1
ATOM 600 O O . GLU A 1 84 ? -8.452 34.883 21.393 1.00 27.97 84 GLU A O 1
ATOM 606 N N . LEU A 1 85 ? -8.644 32.867 22.374 1.00 28.00 85 LEU A N 1
ATOM 607 C CA . LEU A 1 85 ? -7.235 32.844 22.787 1.00 27.97 85 LEU A CA 1
ATOM 608 C C . LEU A 1 85 ? -6.318 32.851 21.572 1.00 28.03 85 LEU A C 1
ATOM 609 O O . LEU A 1 85 ? -5.260 33.487 21.583 1.00 27.65 85 LEU A O 1
ATOM 614 N N . ASN A 1 86 ? -6.730 32.157 20.514 1.00 28.51 86 ASN A N 1
ATOM 615 C CA . ASN A 1 86 ? -5.966 32.177 19.272 1.00 28.80 86 ASN A CA 1
ATOM 616 C C . ASN A 1 86 ? -5.829 33.600 18.726 1.00 29.19 86 ASN A C 1
ATOM 617 O O . ASN A 1 86 ? -4.778 33.966 18.204 1.00 29.43 86 ASN A O 1
ATOM 622 N N . ALA A 1 87 ? -6.904 34.382 18.829 1.00 29.39 87 ALA A N 1
ATOM 623 C CA . ALA A 1 87 ? -6.946 35.757 18.314 1.00 29.85 87 ALA A CA 1
ATOM 624 C C . ALA A 1 87 ? -6.548 36.827 19.325 1.00 29.77 87 ALA A C 1
ATOM 625 O O . ALA A 1 87 ? -6.356 37.981 18.955 1.00 30.07 87 ALA A O 1
ATOM 627 N N . ASN A 1 88 ? -6.454 36.458 20.601 1.00 29.55 88 ASN A N 1
ATOM 628 C CA . ASN A 1 88 ? -6.131 37.414 21.670 1.00 29.56 88 ASN A CA 1
ATOM 629 C C . ASN A 1 88 ? -4.665 37.865 21.601 1.00 29.52 88 ASN A C 1
ATOM 630 O O . ASN A 1 88 ? -3.758 37.055 21.812 1.00 29.48 88 ASN A O 1
ATOM 635 N N . PRO A 1 89 ? -4.424 39.158 21.315 1.00 29.52 89 PRO A N 1
ATOM 636 C CA . PRO A 1 89 ? -3.050 39.591 21.077 1.00 29.56 89 PRO A CA 1
ATOM 637 C C . PRO A 1 89 ? -2.169 39.598 22.329 1.00 29.24 89 PRO A C 1
ATOM 638 O O . PRO A 1 89 ? -0.948 39.560 22.199 1.00 29.56 89 PRO A O 1
ATOM 642 N N . ASP A 1 90 ? -2.769 39.618 23.522 1.00 28.31 90 ASP A N 1
ATOM 643 C CA . ASP A 1 90 ? -1.998 39.554 24.766 1.00 27.82 90 ASP A CA 1
ATOM 644 C C . ASP A 1 90 ? -1.738 38.122 25.242 1.00 27.58 90 ASP A C 1
ATOM 645 O O . ASP A 1 90 ? -1.017 37.902 26.220 1.00 26.97 90 ASP A O 1
ATOM 650 N N . CYS A 1 91 ? -2.339 37.158 24.555 1.00 27.96 91 CYS A N 1
ATOM 651 C CA . CYS A 1 91 ? -2.078 35.749 24.813 1.00 28.40 91 CYS A CA 1
ATOM 652 C C . CYS A 1 91 ? -0.977 35.285 23.877 1.00 28.81 91 CYS A C 1
ATOM 653 O O . CYS A 1 91 ? -1.235 34.999 22.712 1.00 28.95 91 CYS A O 1
ATOM 656 N N . THR A 1 92 ? 0.257 35.224 24.370 1.00 29.40 92 THR A N 1
ATOM 657 C CA . THR A 1 92 ? 1.347 34.848 23.479 1.00 29.83 92 THR A CA 1
ATOM 658 C C . THR A 1 92 ? 1.417 33.344 23.247 1.00 29.74 92 THR A C 1
ATOM 659 O O . THR A 1 92 ? 1.784 32.902 22.169 1.00 29.55 92 THR A O 1
ATOM 663 N N . GLY A 1 93 ? 1.017 32.564 24.250 1.00 29.28 93 GLY A N 1
ATOM 664 C CA . GLY A 1 93 ? 0.845 31.132 24.080 1.00 28.31 93 GLY A CA 1
ATOM 665 C C . GLY A 1 93 ? -0.089 30.622 25.158 1.00 28.16 93 GLY A C 1
ATOM 666 O O . GLY A 1 93 ? -0.314 31.284 26.173 1.00 27.37 93 GLY A O 1
ATOM 667 N N . TYR A 1 94 ? -0.655 29.448 24.946 1.00 28.08 94 TYR A N 1
ATOM 668 C CA . TYR A 1 94 ? -1.512 28.903 25.977 1.00 28.28 94 TYR A CA 1
ATOM 669 C C . TYR A 1 94 ? -1.522 27.399 25.965 1.00 28.78 94 TYR A C 1
ATOM 670 O O . TYR A 1 94 ? -0.973 26.761 25.064 1.00 28.88 94 TYR A O 1
ATOM 679 N N . ILE A 1 95 ? -2.148 26.847 26.992 1.00 29.64 95 ILE A N 1
ATOM 680 C CA . ILE A 1 95 ? -2.230 25.415 27.173 1.00 30.28 95 ILE A CA 1
ATOM 681 C C . ILE A 1 95 ? -3.669 25.062 27.485 1.00 30.39 95 ILE A C 1
ATOM 682 O O . ILE A 1 95 ? -4.415 25.882 28.023 1.00 30.44 95 ILE A O 1
ATOM 687 N N . VAL A 1 96 ? -4.066 23.846 27.118 1.00 30.72 96 VAL A N 1
ATOM 688 C CA . VAL A 1 96 ? -5.369 23.324 27.501 1.00 30.71 96 VAL A CA 1
ATOM 689 C C . VAL A 1 96 ? -5.138 22.234 28.536 1.00 31.57 96 VAL A C 1
ATOM 690 O O . VAL A 1 96 ? -4.449 21.227 28.271 1.00 32.09 96 VAL A O 1
ATOM 694 N N . GLN A 1 97 ? -5.674 22.449 29.728 1.00 31.28 97 GLN A N 1
ATOM 695 C CA . GLN A 1 97 ? -5.433 21.535 30.832 1.00 32.04 97 GLN A CA 1
ATOM 696 C C . GLN A 1 97 ? -6.252 20.266 30.623 1.00 31.90 97 GLN A C 1
ATOM 697 O O . GLN A 1 97 ? -7.437 20.324 30.309 1.00 31.85 97 GLN A O 1
ATOM 703 N N . LEU A 1 98 ? -5.612 19.117 30.778 1.00 32.42 98 LEU A N 1
ATOM 704 C CA . LEU A 1 98 ? -6.301 17.853 30.553 1.00 33.13 98 LEU A CA 1
ATOM 705 C C . LEU A 1 98 ? -6.421 17.145 31.896 1.00 33.50 98 LEU A C 1
ATOM 706 O O . LEU A 1 98 ? -5.609 17.396 32.787 1.00 33.31 98 LEU A O 1
ATOM 711 N N . PRO A 1 99 ? -7.432 16.268 32.056 1.00 34.22 99 PRO A N 1
ATOM 712 C CA . PRO A 1 99 ? -8.435 15.850 31.067 1.00 34.66 99 PRO A CA 1
ATOM 713 C C . PRO A 1 99 ? -9.657 16.766 30.953 1.00 35.29 99 PRO A C 1
ATOM 714 O O . PRO A 1 99 ? -10.031 17.436 31.919 1.00 35.37 99 PRO A O 1
ATOM 718 N N . LEU A 1 100 ? -10.284 16.757 29.779 1.00 35.52 100 LEU A N 1
ATOM 719 C CA . LEU A 1 100 ? -11.563 17.421 29.562 1.00 36.29 100 LEU A CA 1
ATOM 720 C C . LEU A 1 100 ? -12.731 16.498 29.911 1.00 36.52 100 LEU A C 1
ATOM 721 O O . LEU A 1 100 ? -12.601 15.278 29.832 1.00 36.96 100 LEU A O 1
ATOM 726 N N . PRO A 1 101 ? -13.872 17.079 30.314 1.00 36.59 101 PRO A N 1
ATOM 727 C CA . PRO A 1 101 ? -15.126 16.335 30.393 1.00 36.83 101 PRO A CA 1
ATOM 728 C C . PRO A 1 101 ? -15.277 15.388 29.204 1.00 37.05 101 PRO A C 1
ATOM 729 O O . PRO A 1 101 ? -14.915 15.741 28.077 1.00 37.00 101 PRO A O 1
ATOM 733 N N . LYS A 1 102 ? -15.811 14.198 29.457 1.00 37.44 102 LYS A N 1
ATOM 734 C CA . LYS A 1 102 ? -15.856 13.143 28.441 1.00 37.64 102 LYS A CA 1
ATOM 735 C C . LYS A 1 102 ? -16.743 13.489 27.242 1.00 37.30 102 LYS A C 1
ATOM 736 O O . LYS A 1 102 ? -16.510 13.004 26.134 1.00 37.45 102 LYS A O 1
ATOM 742 N N . HIS A 1 103 ? -17.751 14.325 27.458 1.00 36.64 103 HIS A N 1
ATOM 743 C CA . HIS A 1 103 ? -18.628 14.737 26.362 1.00 36.33 103 HIS A CA 1
ATOM 744 C C . HIS A 1 103 ? -17.905 15.614 25.338 1.00 36.30 103 HIS A C 1
ATOM 745 O O . HIS A 1 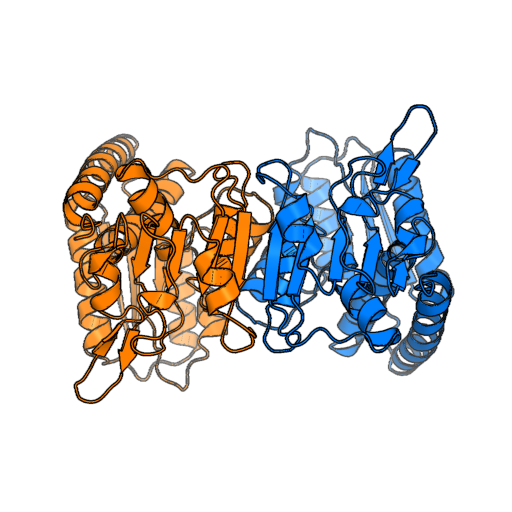103 ? -18.418 15.850 24.243 1.00 36.47 103 HIS A O 1
ATOM 752 N N . LEU A 1 104 ? -16.710 16.085 25.693 1.00 35.68 104 LEU A N 1
ATOM 753 C CA . LEU A 1 104 ? -15.916 16.936 24.803 1.00 35.44 104 LEU A CA 1
ATOM 754 C C . LEU A 1 104 ? -14.817 16.147 24.098 1.00 35.71 104 LEU A C 1
ATOM 755 O O . LEU A 1 104 ? -14.108 15.348 24.718 1.00 35.65 104 LEU A O 1
ATOM 760 N N . ASP A 1 105 ? -14.673 16.387 22.800 1.00 35.77 105 ASP A N 1
ATOM 761 C CA . ASP A 1 105 ? -13.655 15.707 21.999 1.00 36.12 105 ASP A CA 1
ATOM 762 C C . ASP A 1 105 ? -12.281 16.342 22.247 1.00 36.36 105 ASP A C 1
ATOM 763 O O . ASP A 1 105 ? -11.969 17.421 21.733 1.00 35.95 105 ASP A O 1
ATOM 768 N N . GLU A 1 106 ? -11.463 15.647 23.033 1.00 36.43 106 GLU A N 1
ATOM 769 C CA . GLU A 1 106 ? -10.204 16.184 23.516 1.00 37.01 106 GLU A CA 1
ATOM 770 C C . GLU A 1 106 ? -9.228 16.488 22.380 1.00 36.75 106 GLU A C 1
ATOM 771 O O . GLU A 1 106 ? -8.656 17.572 22.310 1.00 35.93 106 GLU A O 1
ATOM 777 N N . ASN A 1 107 ? -9.043 15.535 21.476 1.00 36.31 107 ASN A N 1
ATOM 778 C CA . ASN A 1 107 ? -8.085 15.761 20.417 1.00 36.47 107 ASN A CA 1
ATOM 779 C C . ASN A 1 107 ? -8.502 16.867 19.441 1.00 35.39 107 ASN A C 1
ATOM 780 O O . ASN A 1 107 ? -7.659 17.626 18.983 1.00 35.58 107 ASN A O 1
ATOM 785 N N . ALA A 1 108 ? -9.800 16.980 19.155 1.00 34.35 108 ALA A N 1
ATOM 786 C CA . ALA A 1 108 ? -10.282 18.054 18.293 1.00 33.37 108 ALA A CA 1
ATOM 787 C C . ALA A 1 108 ? -10.016 19.429 18.913 1.00 32.69 108 ALA A C 1
ATOM 788 O O . ALA A 1 108 ? -9.709 20.381 18.195 1.00 32.14 108 ALA A O 1
ATOM 790 N N . ALA A 1 109 ? -10.120 19.528 20.238 1.00 31.65 109 ALA A N 1
ATOM 791 C CA . ALA A 1 109 ? -9.832 20.787 20.933 1.00 31.20 109 ALA A CA 1
ATOM 792 C C . ALA A 1 109 ? -8.344 21.121 20.885 1.00 31.06 109 ALA A C 1
ATOM 793 O O . ALA A 1 109 ? -7.952 22.263 20.603 1.00 30.37 109 ALA A O 1
ATOM 795 N N . LEU A 1 110 ? -7.517 20.121 21.180 1.00 30.49 110 LEU A N 1
ATOM 796 C CA . LEU A 1 110 ? -6.072 20.288 21.129 1.00 30.59 110 LEU A CA 1
ATOM 797 C C . LEU A 1 110 ? -5.591 20.683 19.725 1.00 30.50 110 LEU A C 1
ATOM 798 O O . LEU A 1 110 ? -4.680 21.498 19.590 1.00 30.89 110 LEU A O 1
ATOM 803 N N . GLU A 1 111 ? -6.197 20.106 18.687 1.00 30.14 111 GLU A N 1
ATOM 804 C CA . GLU A 1 111 ? -5.823 20.432 17.324 1.00 29.90 111 GLU A CA 1
ATOM 805 C C . GLU A 1 111 ? -6.328 21.802 16.888 1.00 30.04 111 GLU A C 1
ATOM 806 O O . GLU A 1 111 ? -5.798 22.395 15.946 1.00 29.90 111 GLU A O 1
ATOM 812 N N . ARG A 1 112 ? -7.344 22.304 17.580 1.00 29.46 112 ARG A N 1
ATOM 813 C CA . ARG A 1 112 ? -7.906 23.604 17.257 1.00 29.34 112 ARG A CA 1
ATOM 814 C C . ARG A 1 112 ? -7.006 24.743 17.748 1.00 29.01 112 ARG A C 1
ATOM 815 O O . ARG A 1 112 ? -7.080 25.863 17.243 1.00 28.68 112 ARG A O 1
ATOM 823 N N . VAL A 1 113 ? -6.173 24.468 18.747 1.00 28.81 113 VAL A N 1
ATOM 824 C CA . VAL A 1 113 ? -5.178 25.443 19.190 1.00 28.61 113 VAL A CA 1
ATOM 825 C C . VAL A 1 113 ? -4.306 25.865 18.007 1.00 29.03 113 VAL A C 1
ATOM 826 O O . VAL A 1 113 ? -3.980 25.044 17.155 1.00 28.93 113 VAL A O 1
ATOM 830 N N . ASP A 1 114 ? -3.953 27.146 17.934 1.00 29.48 114 ASP A N 1
ATOM 831 C CA . ASP A 1 114 ? -3.048 27.631 16.880 1.00 29.95 114 ASP A CA 1
ATOM 832 C C . ASP A 1 114 ? -1.646 27.167 17.263 1.00 29.83 114 ASP A C 1
ATOM 833 O O . ASP A 1 114 ? -1.179 27.494 18.349 1.00 29.88 114 ASP A O 1
ATOM 838 N N . PRO A 1 115 ? -0.981 26.381 16.388 1.00 29.38 115 PRO A N 1
ATOM 839 C CA . PRO A 1 115 ? 0.385 25.943 16.691 1.00 29.13 115 PRO A CA 1
ATOM 840 C C . PRO A 1 115 ? 1.315 27.125 17.042 1.00 28.88 115 PRO A C 1
ATOM 841 O O . PRO A 1 115 ? 2.302 26.951 17.744 1.00 28.65 115 PRO A O 1
ATOM 845 N N . ALA A 1 116 ? 0.980 28.320 16.568 1.00 29.09 116 ALA A N 1
ATOM 846 C CA . ALA A 1 116 ? 1.785 29.509 16.849 1.00 28.87 116 ALA A CA 1
ATOM 847 C C . ALA A 1 116 ? 1.678 29.958 18.310 1.00 29.04 116 ALA A C 1
ATOM 848 O O . ALA A 1 116 ? 2.518 30.720 18.785 1.00 29.20 116 ALA A O 1
ATOM 850 N N . LYS A 1 117 ? 0.666 29.463 19.025 1.00 28.81 117 LYS A N 1
ATOM 851 C CA . LYS A 1 117 ? 0.466 29.802 20.434 1.00 29.10 117 LYS A CA 1
ATOM 852 C C . LYS A 1 117 ? 0.632 28.578 21.335 1.00 29.36 117 LYS A C 1
ATOM 853 O O . LYS A 1 117 ? 0.215 28.592 22.477 1.00 28.54 117 LYS A O 1
ATOM 859 N N . ASP A 1 118 ? 1.244 27.525 20.796 1.00 29.94 118 ASP A N 1
ATOM 860 C CA . ASP A 1 118 ? 1.381 26.236 21.492 1.00 30.39 118 ASP A CA 1
ATOM 861 C C . ASP A 1 118 ? 2.505 26.273 22.530 1.00 30.25 118 ASP A C 1
ATOM 862 O O . ASP A 1 118 ? 3.617 25.860 22.238 1.00 31.23 118 ASP A O 1
ATOM 867 N N . ALA A 1 119 ? 2.217 26.765 23.737 1.00 30.07 119 ALA A N 1
ATOM 868 C CA . ALA A 1 119 ? 3.255 26.944 24.767 1.00 30.53 119 ALA A CA 1
ATOM 869 C C . ALA A 1 119 ? 3.850 25.639 25.288 1.00 30.78 119 ALA A C 1
ATOM 870 O O . ALA A 1 119 ? 5.003 25.615 25.717 1.00 31.35 119 ALA A O 1
ATOM 872 N N . ASP A 1 120 ? 3.057 24.569 25.252 1.00 31.29 120 ASP A N 1
ATOM 873 C CA . ASP A 1 120 ? 3.457 23.235 25.702 1.00 31.96 120 ASP A CA 1
ATOM 874 C C . ASP A 1 120 ? 4.328 22.526 24.668 1.00 31.49 120 ASP A C 1
ATOM 875 O O . ASP A 1 120 ? 4.978 21.528 24.974 1.00 31.12 120 ASP A O 1
ATOM 880 N N . GLY A 1 121 ? 4.274 23.004 23.431 1.00 31.11 121 GLY A N 1
ATOM 881 C CA . GLY A 1 121 ? 4.940 22.326 22.321 1.00 30.49 121 GLY A CA 1
ATOM 882 C C . GLY A 1 121 ? 4.419 20.935 22.010 1.00 30.17 121 GLY A C 1
ATOM 883 O O . GLY A 1 121 ? 5.156 20.124 21.473 1.00 29.91 121 GLY A O 1
ATOM 884 N N . LEU A 1 122 ? 3.141 20.667 22.299 1.00 29.32 122 LEU A N 1
ATOM 885 C CA . LEU A 1 122 ? 2.548 19.345 22.071 1.00 29.46 122 LEU A CA 1
ATOM 886 C C . LEU A 1 122 ? 1.463 19.355 20.991 1.00 29.47 122 LEU A C 1
ATOM 887 O O . LEU A 1 122 ? 0.792 18.349 20.770 1.00 30.49 122 LEU A O 1
ATOM 892 N N . HIS A 1 123 ? 1.278 20.477 20.303 1.00 28.50 123 HIS A N 1
ATOM 893 C CA . HIS A 1 123 ? 0.368 20.467 19.163 1.00 28.24 123 HIS A CA 1
ATOM 894 C C . HIS A 1 123 ? 0.931 19.511 18.106 1.00 27.42 123 HIS A C 1
ATOM 895 O O . HIS A 1 123 ? 2.124 19.521 17.860 1.00 26.81 123 HIS A O 1
ATOM 902 N N . PRO A 1 124 ? 0.078 18.649 17.519 1.00 27.31 124 PRO A N 1
ATOM 903 C CA . PRO A 1 124 ? 0.553 17.705 16.517 1.00 27.60 124 PRO A CA 1
ATOM 904 C C . PRO A 1 124 ? 1.334 18.383 15.395 1.00 27.72 124 PRO A C 1
ATOM 905 O O . PRO A 1 124 ? 2.286 17.797 14.875 1.00 28.06 124 PRO A O 1
ATOM 909 N N . THR A 1 125 ? 0.953 19.601 15.027 1.00 27.58 125 THR A N 1
ATOM 910 C CA . THR A 1 125 ? 1.659 20.291 13.934 1.00 27.56 125 THR A CA 1
ATOM 911 C C . THR A 1 125 ? 3.105 20.579 14.306 1.00 26.97 125 THR A C 1
ATOM 912 O O . THR A 1 125 ? 4.008 20.391 13.494 1.00 26.68 125 THR A O 1
ATOM 916 N N . ASN A 1 126 ? 3.314 21.001 15.549 1.00 26.75 126 ASN A N 1
ATOM 917 C CA . ASN A 1 126 ? 4.650 21.306 16.037 1.00 27.07 126 ASN A CA 1
ATOM 918 C C . ASN A 1 126 ? 5.467 20.045 16.287 1.00 26.99 126 ASN A C 1
ATOM 919 O O . ASN A 1 126 ? 6.678 20.014 16.044 1.00 28.11 126 ASN A O 1
ATOM 924 N N . LEU A 1 127 ? 4.812 19.006 16.786 1.00 27.07 127 LEU A N 1
ATOM 925 C CA . LEU A 1 127 ? 5.480 17.720 16.949 1.00 27.19 127 LEU A CA 1
ATOM 926 C C . LEU A 1 127 ? 5.884 17.174 15.582 1.00 27.15 127 LEU A C 1
ATOM 927 O O . LEU A 1 127 ? 6.939 16.578 15.443 1.00 27.84 127 LEU A O 1
ATOM 932 N N . GLY A 1 128 ? 5.059 17.395 14.567 1.00 26.64 128 GLY A N 1
ATOM 933 C CA . GLY A 1 128 ? 5.418 16.962 13.211 1.00 26.76 128 GLY A CA 1
ATOM 934 C C . GLY A 1 128 ? 6.546 17.802 12.621 1.00 26.76 128 GLY A C 1
ATOM 935 O O . GLY A 1 128 ? 7.404 17.303 11.883 1.00 26.14 128 GLY A O 1
ATOM 936 N N . ARG A 1 129 ? 6.544 19.087 12.947 1.00 26.61 129 ARG A N 1
ATOM 937 C CA . ARG A 1 129 ? 7.637 19.957 12.541 1.00 26.83 129 ARG A CA 1
ATOM 938 C C . ARG A 1 129 ? 8.944 19.506 13.176 1.00 27.18 129 ARG A C 1
ATOM 939 O O . ARG A 1 129 ? 10.001 19.576 12.549 1.00 27.50 129 ARG A O 1
ATOM 947 N N . LEU A 1 130 ? 8.861 19.028 14.414 1.00 27.88 130 LEU A N 1
ATOM 948 C CA . LEU A 1 130 ? 10.006 18.427 15.086 1.00 28.76 130 LEU A CA 1
ATOM 949 C C . LEU A 1 130 ? 10.504 17.199 14.331 1.00 28.88 130 LEU A C 1
ATOM 950 O O . LEU A 1 130 ? 11.713 17.026 14.145 1.00 29.42 130 LEU A O 1
ATOM 955 N N . VAL A 1 131 ? 9.586 16.343 13.890 1.00 28.68 131 VAL A N 1
ATOM 956 C CA . VAL A 1 131 ? 9.980 15.192 13.067 1.00 28.13 131 VAL A CA 1
ATOM 957 C C . VAL A 1 131 ? 10.713 15.623 11.805 1.00 28.62 131 VAL A C 1
ATOM 958 O O . VAL A 1 131 ? 11.754 15.057 11.445 1.00 28.34 131 VAL A O 1
ATOM 962 N N . LEU A 1 132 ? 10.150 16.621 11.128 1.00 28.89 132 LEU A N 1
ATOM 963 C CA . LEU A 1 132 ? 10.630 17.057 9.817 1.00 29.25 132 LEU A CA 1
ATOM 964 C C . LEU A 1 132 ? 11.813 18.031 9.847 1.00 29.44 132 LEU A C 1
ATOM 965 O O . LEU A 1 132 ? 12.360 18.358 8.796 1.00 28.92 132 LEU A O 1
ATOM 970 N N . GLY A 1 133 ? 12.169 18.526 11.030 1.00 29.90 133 GLY A N 1
ATOM 971 C CA . GLY A 1 133 ? 13.240 19.531 11.150 1.00 30.55 133 GLY A CA 1
ATOM 972 C C . GLY A 1 133 ? 12.849 20.977 10.862 1.00 31.26 133 GLY A C 1
ATOM 973 O O . GLY A 1 133 ? 13.707 21.823 10.590 1.00 31.31 133 GLY A O 1
ATOM 974 N N . THR A 1 134 ? 11.555 21.274 10.914 1.00 31.53 134 THR A N 1
ATOM 975 C CA . THR A 1 134 ? 11.086 22.646 10.778 1.00 31.91 134 THR A CA 1
ATOM 976 C C . THR A 1 134 ? 11.100 23.310 12.163 1.00 32.14 134 THR A C 1
ATOM 977 O O . THR A 1 134 ? 10.446 22.823 13.090 1.00 32.03 134 THR A O 1
ATOM 981 N N . PRO A 1 135 ? 11.831 24.433 12.317 1.00 32.44 135 PRO A N 1
ATOM 982 C CA . PRO A 1 135 ? 11.889 25.013 13.655 1.00 32.30 135 PRO A CA 1
ATOM 983 C C . PRO A 1 135 ? 10.487 25.410 14.118 1.00 32.25 135 PRO A C 1
ATOM 984 O O . PRO A 1 135 ? 9.700 25.953 13.337 1.00 31.53 135 PRO A O 1
ATOM 988 N N . ALA A 1 136 ? 10.178 25.116 15.377 1.00 31.99 136 ALA A N 1
ATOM 989 C CA . ALA A 1 136 ? 8.850 25.335 15.940 1.00 31.64 136 ALA A CA 1
ATOM 990 C C . ALA A 1 136 ? 8.940 25.078 17.432 1.00 31.36 136 ALA A C 1
ATOM 991 O O . ALA A 1 136 ? 9.946 24.556 17.891 1.00 31.66 136 ALA A O 1
ATOM 993 N N . PRO A 1 137 ? 7.897 25.454 18.194 1.00 31.36 137 PRO A N 1
ATOM 994 C CA . PRO A 1 137 ? 7.869 25.142 19.622 1.00 31.49 137 PRO A CA 1
ATOM 995 C C . PRO A 1 137 ? 8.192 23.669 19.929 1.00 31.29 137 PRO A C 1
ATOM 996 O O . PRO A 1 137 ? 7.736 22.760 19.233 1.00 31.29 137 PRO A O 1
ATOM 1000 N N . LEU A 1 138 ? 8.988 23.464 20.968 1.00 30.91 138 LEU A N 1
ATOM 1001 C CA . LEU A 1 138 ? 9.455 22.152 21.393 1.00 31.21 138 LEU A CA 1
ATOM 1002 C C . LEU A 1 138 ? 8.804 21.813 22.729 1.00 31.23 138 LEU A C 1
ATOM 1003 O O . LEU A 1 138 ? 8.543 22.717 23.541 1.00 30.50 138 LEU A O 1
ATOM 1008 N N . PRO A 1 139 ? 8.580 20.508 23.000 1.00 31.38 139 PRO A N 1
ATOM 1009 C CA . PRO A 1 139 ? 7.928 20.158 24.267 1.00 31.40 139 PRO A CA 1
ATOM 1010 C C . PRO A 1 139 ? 8.845 20.429 25.461 1.00 31.38 139 PRO A C 1
ATOM 1011 O O . PRO A 1 139 ? 10.050 20.253 25.360 1.00 31.29 139 PRO A O 1
ATOM 1015 N N . CYS A 1 140 ? 8.251 20.856 26.576 1.00 31.50 140 CYS A N 1
ATOM 1016 C CA . CYS A 1 140 ? 8.966 21.407 27.726 1.00 31.19 140 CYS A CA 1
ATOM 1017 C C . CYS A 1 140 ? 9.871 20.413 28.450 1.00 31.23 140 CYS A C 1
ATOM 1018 O O . CYS A 1 140 ? 10.997 20.746 28.825 1.00 30.40 140 CYS A O 1
ATOM 1021 N N . THR A 1 141 ? 9.368 19.205 28.680 1.00 31.01 141 THR A N 1
ATOM 1022 C CA . THR A 1 141 ? 10.148 18.230 29.447 1.00 30.86 141 THR A CA 1
ATOM 1023 C C . THR A 1 141 ? 11.390 17.750 28.701 1.00 30.94 141 THR A C 1
ATOM 1024 O O . THR A 1 141 ? 12.475 17.751 29.274 1.00 31.93 141 THR A O 1
ATOM 1028 N N . PRO A 1 142 ? 11.250 17.325 27.430 1.00 30.86 142 PRO A N 1
ATOM 1029 C CA . PRO A 1 142 ? 12.500 17.063 26.683 1.00 30.42 142 PRO A CA 1
ATOM 1030 C C . PRO A 1 142 ? 13.481 18.261 26.638 1.00 30.51 142 PRO A C 1
ATOM 1031 O O . PRO A 1 142 ? 14.696 18.073 26.807 1.00 30.14 142 PRO A O 1
ATOM 1035 N N . ARG A 1 143 ? 12.977 19.479 26.430 1.00 30.03 143 ARG A N 1
ATOM 1036 C CA . ARG A 1 143 ? 13.836 20.660 26.508 1.00 30.24 143 ARG A CA 1
ATOM 1037 C C . ARG A 1 143 ? 14.615 20.735 27.823 1.00 30.19 143 ARG A C 1
ATOM 1038 O O . ARG A 1 143 ? 15.828 20.952 27.822 1.00 30.36 143 ARG A O 1
ATOM 1046 N N . GLY A 1 144 ? 13.904 20.589 28.936 1.00 30.42 144 GLY A N 1
ATOM 1047 C CA . GLY A 1 144 ? 14.513 20.667 30.271 1.00 31.11 144 GLY A CA 1
ATOM 1048 C C . GLY A 1 144 ? 15.551 19.590 30.512 1.00 30.98 144 GLY A C 1
ATOM 1049 O O . GLY A 1 144 ? 16.574 19.842 31.129 1.00 31.13 144 GLY A O 1
ATOM 1050 N N . ILE A 1 145 ? 15.277 18.382 30.034 1.00 31.23 145 ILE A N 1
ATOM 1051 C CA . ILE A 1 145 ? 16.246 17.282 30.107 1.00 30.59 145 ILE A CA 1
ATOM 1052 C C . ILE A 1 145 ? 17.540 17.664 29.397 1.00 30.81 145 ILE A C 1
ATOM 1053 O O . ILE A 1 145 ? 18.610 17.633 29.996 1.00 31.22 145 ILE A O 1
ATOM 1058 N N . VAL A 1 146 ? 17.446 18.063 28.131 1.00 30.54 146 VAL A N 1
ATOM 1059 C CA . VAL A 1 146 ? 18.645 18.448 27.369 1.00 30.48 146 VAL A CA 1
ATOM 1060 C C . VAL A 1 146 ? 19.398 19.587 28.054 1.00 30.28 146 VAL A C 1
ATOM 1061 O O . VAL A 1 146 ? 20.619 19.541 28.185 1.00 30.00 146 VAL A O 1
ATOM 1065 N N . HIS A 1 147 ? 18.663 20.598 28.509 1.00 29.85 147 HIS A N 1
ATOM 1066 C CA . HIS A 1 147 ? 19.250 21.740 29.209 1.00 29.43 147 HIS A CA 1
ATOM 1067 C C . HIS A 1 147 ? 19.998 21.336 30.483 1.00 28.88 147 HIS A C 1
ATOM 1068 O O . HIS A 1 147 ? 21.086 21.834 30.748 1.00 28.06 147 HIS A O 1
ATOM 1075 N N . LEU A 1 148 ? 19.402 20.440 31.266 1.00 28.48 148 LEU A N 1
ATOM 1076 C CA . LEU A 1 148 ? 19.992 20.042 32.536 1.00 28.23 148 LEU A CA 1
ATOM 1077 C C . LEU A 1 148 ? 21.308 19.315 32.276 1.00 28.96 148 LEU A C 1
ATOM 1078 O O . LEU A 1 148 ? 22.325 19.591 32.921 1.00 29.04 148 LEU A O 1
ATOM 1083 N N . LEU A 1 149 ? 21.285 18.408 31.304 1.00 28.57 149 LEU A N 1
ATOM 1084 C CA . LEU A 1 149 ? 22.496 17.721 30.861 1.00 29.05 149 LEU A CA 1
ATOM 1085 C C . LEU A 1 149 ? 23.590 18.713 30.437 1.00 29.13 149 LEU A C 1
ATOM 1086 O O . LEU A 1 149 ? 24.711 18.675 30.959 1.00 29.73 149 LEU A O 1
ATOM 1091 N N . ARG A 1 150 ? 23.266 19.614 29.510 1.00 29.00 150 ARG A N 1
ATOM 1092 C CA . ARG A 1 150 ? 24.223 20.644 29.068 1.00 28.99 150 ARG A CA 1
ATOM 1093 C C . ARG A 1 150 ? 24.719 21.562 30.184 1.00 28.78 150 ARG A C 1
ATOM 1094 O O . ARG A 1 150 ? 25.886 21.953 30.198 1.00 27.87 150 ARG A O 1
ATOM 1102 N N . ARG A 1 151 ? 23.827 21.908 31.108 1.00 28.40 151 ARG A N 1
ATOM 1103 C CA . ARG A 1 151 ? 24.190 22.769 32.232 1.00 28.87 151 ARG A CA 1
ATOM 1104 C C . ARG A 1 151 ? 25.363 22.211 33.022 1.00 28.72 151 ARG A C 1
ATOM 1105 O O . ARG A 1 151 ? 26.204 22.968 33.520 1.00 29.02 151 ARG A O 1
ATOM 1113 N N . TYR A 1 152 ? 25.426 20.886 33.126 1.00 28.84 152 TYR A N 1
ATOM 1114 C CA . TYR A 1 152 ? 26.514 20.213 33.848 1.00 28.88 152 TYR A CA 1
ATOM 1115 C C . TYR A 1 152 ? 27.615 19.694 32.917 1.00 29.28 152 TYR A C 1
ATOM 1116 O O . TYR A 1 152 ? 28.423 18.850 33.313 1.00 28.67 152 TYR A O 1
ATOM 1125 N N . ASP A 1 153 ? 27.646 20.217 31.691 1.00 29.75 153 ASP A N 1
ATOM 1126 C CA . ASP A 1 153 ? 28.682 19.872 30.702 1.00 30.57 153 ASP A CA 1
ATOM 1127 C C . ASP A 1 153 ? 28.723 18.393 30.360 1.00 30.15 153 ASP A C 1
ATOM 1128 O O . ASP A 1 153 ? 29.778 17.838 30.072 1.00 30.19 153 ASP A O 1
ATOM 1133 N N . ILE A 1 154 ? 27.562 17.755 30.391 1.00 29.99 154 ILE A N 1
ATOM 1134 C CA . ILE A 1 154 ? 27.466 16.356 30.027 1.00 29.51 154 ILE A CA 1
ATOM 1135 C C . ILE A 1 154 ? 27.271 16.257 28.511 1.00 29.70 154 ILE A C 1
ATOM 1136 O O . ILE A 1 154 ? 26.319 16.800 27.968 1.00 28.83 154 ILE A O 1
ATOM 1141 N N . SER A 1 155 ? 28.200 15.574 27.843 1.00 30.04 155 SER A N 1
ATOM 1142 C CA . SER A 1 155 ? 28.177 15.451 26.393 1.00 30.42 155 SER A CA 1
ATOM 1143 C C . SER A 1 155 ? 26.925 14.724 25.916 1.00 30.56 155 SER A C 1
ATOM 1144 O O . SER A 1 155 ? 26.546 13.675 26.455 1.00 29.92 155 SER A O 1
ATOM 1147 N N . ILE A 1 156 ? 26.278 15.270 24.898 1.00 30.13 156 ILE A N 1
ATOM 1148 C CA . ILE A 1 156 ? 25.237 14.483 24.282 1.00 30.64 156 ILE A CA 1
ATOM 1149 C C . ILE A 1 156 ? 25.555 14.076 22.834 1.00 30.09 156 ILE A C 1
ATOM 1150 O O . ILE A 1 156 ? 25.214 12.968 22.430 1.00 28.69 156 ILE A O 1
ATOM 1155 N N . ALA A 1 157 ? 26.255 14.934 22.081 1.00 29.58 157 ALA A N 1
ATOM 1156 C CA . ALA A 1 157 ? 26.666 14.539 20.732 1.00 29.62 157 ALA A CA 1
ATOM 1157 C C . ALA A 1 157 ? 27.560 13.308 20.843 1.00 29.92 157 ALA A C 1
ATOM 1158 O O . ALA A 1 157 ? 28.550 13.315 21.587 1.00 29.68 157 ALA A O 1
ATOM 1160 N N . GLY A 1 158 ? 27.214 12.250 20.113 1.00 29.62 158 GLY A N 1
ATOM 1161 C CA . GLY A 1 158 ? 27.973 10.994 20.202 1.00 29.41 158 GLY A CA 1
ATOM 1162 C C . GLY A 1 158 ? 27.628 10.129 21.407 1.00 29.99 158 GLY A C 1
ATOM 1163 O O . GLY A 1 158 ? 28.036 8.955 21.489 1.00 30.51 158 GLY A O 1
ATOM 1164 N N . ALA A 1 159 ? 26.866 10.668 22.352 1.00 29.41 159 ALA A N 1
ATOM 1165 C CA . ALA A 1 159 ? 26.483 9.851 23.511 1.00 29.61 159 ALA A CA 1
ATOM 1166 C C . ALA A 1 159 ? 25.536 8.727 23.115 1.00 29.41 159 ALA A C 1
ATOM 1167 O O . ALA A 1 159 ? 24.704 8.896 22.224 1.00 29.40 159 ALA A O 1
ATOM 1169 N N . HIS A 1 160 ? 25.646 7.580 23.778 1.00 29.27 160 HIS A N 1
ATOM 1170 C CA . HIS A 1 160 ? 24.577 6.588 23.695 1.00 29.69 160 HIS A CA 1
ATOM 1171 C C . HIS A 1 160 ? 23.567 6.834 24.813 1.00 29.85 160 HIS A C 1
ATOM 1172 O O . HIS A 1 160 ? 23.881 6.685 25.991 1.00 29.93 160 HIS A O 1
ATOM 1179 N N . VAL A 1 161 ? 22.356 7.230 24.431 1.00 30.05 161 VAL A N 1
ATOM 1180 C CA . VAL A 1 161 ? 21.321 7.530 25.389 1.00 29.81 161 VAL A CA 1
ATOM 1181 C C . VAL A 1 161 ? 20.303 6.394 25.336 1.00 30.07 161 VAL A C 1
ATOM 1182 O O . VAL A 1 161 ? 19.878 5.984 24.255 1.00 29.60 161 VAL A O 1
ATOM 1186 N N . VAL A 1 162 ? 19.935 5.876 26.500 1.00 29.48 162 VAL A N 1
ATOM 1187 C CA . VAL A 1 162 ? 18.814 4.943 26.590 1.00 29.78 162 VAL A CA 1
ATOM 1188 C C . VAL A 1 162 ? 17.648 5.688 27.239 1.00 29.53 162 VAL A C 1
ATOM 1189 O O . VAL A 1 162 ? 17.748 6.175 28.382 1.00 29.24 162 VAL A O 1
ATOM 1193 N N . VAL A 1 163 ? 16.561 5.797 26.482 1.00 29.06 163 VAL A N 1
ATOM 1194 C CA . VAL A 1 163 ? 15.315 6.376 26.969 1.00 28.89 163 VAL A CA 1
ATOM 1195 C C . VAL A 1 163 ? 14.387 5.227 27.338 1.00 28.65 163 VAL A C 1
ATOM 1196 O O . VAL A 1 163 ? 14.146 4.351 26.523 1.00 28.28 163 VAL A O 1
ATOM 1200 N N . ILE A 1 164 ? 13.901 5.217 28.579 1.00 29.03 164 ILE A N 1
ATOM 1201 C CA . ILE A 1 164 ? 12.937 4.211 29.027 1.00 28.86 164 ILE A CA 1
ATOM 1202 C C . ILE A 1 164 ? 11.593 4.899 29.178 1.00 29.62 164 ILE A C 1
ATOM 1203 O O . ILE A 1 164 ? 11.436 5.775 30.026 1.00 29.44 164 ILE A O 1
ATOM 1208 N N . GLY A 1 165 ? 10.618 4.501 28.364 1.00 29.40 165 GLY A N 1
ATOM 1209 C CA . GLY A 1 165 ? 9.328 5.149 28.389 1.00 29.93 165 GLY A CA 1
ATOM 1210 C C . GLY A 1 165 ? 9.061 5.771 27.035 1.00 30.09 165 GLY A C 1
ATOM 1211 O O . GLY A 1 165 ? 9.991 6.158 26.310 1.00 29.70 165 GLY A O 1
ATOM 1212 N N . ARG A 1 166 ? 7.783 5.843 26.686 1.00 29.82 166 ARG A N 1
ATOM 1213 C CA . ARG A 1 166 ? 7.380 6.311 25.366 1.00 29.93 166 ARG A CA 1
ATOM 1214 C C . ARG A 1 166 ? 6.138 7.181 25.480 1.00 30.04 166 ARG A C 1
ATOM 1215 O O . ARG A 1 166 ? 5.315 7.206 24.572 1.00 29.55 166 ARG A O 1
ATOM 1223 N N . GLY A 1 167 ? 6.016 7.909 26.589 1.00 30.25 167 GLY A N 1
ATOM 1224 C CA . GLY A 1 167 ? 4.887 8.821 26.771 1.00 30.50 167 GLY A CA 1
ATOM 1225 C C . GLY A 1 167 ? 4.959 9.936 25.739 1.00 31.01 167 GLY A C 1
ATOM 1226 O O . GLY A 1 167 ? 6.044 10.372 25.384 1.00 31.79 167 GLY A O 1
ATOM 1227 N N . VAL A 1 168 ? 3.813 10.429 25.281 1.00 31.17 168 VAL A N 1
ATOM 1228 C CA . VAL A 1 168 ? 3.799 11.402 24.185 1.00 31.50 168 VAL A CA 1
ATOM 1229 C C . VAL A 1 168 ? 4.329 12.790 24.570 1.00 31.85 168 VAL A C 1
ATOM 1230 O O . VAL A 1 168 ? 4.618 13.608 23.703 1.00 32.71 168 VAL A O 1
ATOM 1234 N N . THR A 1 169 ? 4.469 13.055 25.861 1.00 32.36 169 THR A N 1
ATOM 1235 C CA . THR A 1 169 ? 4.970 14.345 26.291 1.00 32.54 169 THR A CA 1
ATOM 1236 C C . THR A 1 169 ? 6.412 14.313 26.741 1.00 32.29 169 THR A C 1
ATOM 1237 O O . THR A 1 169 ? 7.022 15.358 26.946 1.00 32.75 169 THR A O 1
ATOM 1241 N N . VAL A 1 170 ? 6.962 13.114 26.918 1.00 32.03 170 VAL A N 1
ATOM 1242 C CA . VAL A 1 170 ? 8.365 12.988 27.311 1.00 31.73 170 VAL A CA 1
ATOM 1243 C C . VAL A 1 170 ? 9.128 12.023 26.401 1.00 31.53 170 VAL A C 1
ATOM 1244 O O . VAL A 1 170 ? 9.761 12.462 25.462 1.00 30.94 170 VAL A O 1
ATOM 1248 N N . GLY A 1 171 ? 9.063 10.719 26.677 1.00 31.51 171 GLY A N 1
ATOM 1249 C CA . GLY A 1 171 ? 9.915 9.739 25.979 1.00 31.11 171 GLY A CA 1
ATOM 1250 C C . GLY A 1 171 ? 9.861 9.774 24.460 1.00 31.31 171 GLY A C 1
ATOM 1251 O O . GLY A 1 171 ? 10.874 9.670 23.759 1.00 30.85 171 GLY A O 1
ATOM 1252 N N . ARG A 1 172 ? 8.658 9.899 23.936 1.00 31.49 172 ARG A N 1
ATOM 1253 C CA . ARG A 1 172 ? 8.467 9.864 22.505 1.00 31.41 172 ARG A CA 1
ATOM 1254 C C . ARG A 1 172 ? 9.111 11.070 21.798 1.00 30.77 172 ARG A C 1
ATOM 1255 O O . ARG A 1 172 ? 9.994 10.916 20.936 1.00 30.83 172 ARG A O 1
ATOM 1263 N N . PRO A 1 173 ? 8.678 12.281 22.149 1.00 30.58 173 PRO A N 1
ATOM 1264 C CA . PRO A 1 173 ? 9.334 13.467 21.568 1.00 30.30 173 PRO A CA 1
ATOM 1265 C C . PRO A 1 173 ? 10.808 13.615 21.965 1.00 30.62 173 PRO A C 1
ATOM 1266 O O . PRO A 1 173 ? 11.594 14.174 21.198 1.00 30.36 173 PRO A O 1
ATOM 1270 N N . LEU A 1 174 ? 11.193 13.106 23.135 1.00 30.39 174 LEU A N 1
ATOM 1271 C CA . LEU A 1 174 ? 12.610 13.118 23.544 1.00 30.81 174 LEU A CA 1
ATOM 1272 C C . LEU A 1 174 ? 13.518 12.361 22.555 1.00 30.70 174 LEU A C 1
ATOM 1273 O O . LEU A 1 174 ? 14.627 12.801 22.239 1.00 30.67 174 LEU A O 1
ATOM 1278 N N . GLY A 1 175 ? 13.062 11.207 22.087 1.00 30.33 175 GLY A N 1
ATOM 1279 C CA . GLY A 1 175 ? 13.805 10.473 21.055 1.00 30.36 175 GLY A CA 1
ATOM 1280 C C . GLY A 1 175 ? 14.010 11.281 19.774 1.00 30.06 175 GLY A C 1
ATOM 1281 O O . GLY A 1 175 ? 15.066 11.224 19.166 1.00 30.88 175 GLY A O 1
ATOM 1282 N N . LEU A 1 176 ? 12.988 12.000 19.332 1.00 29.24 176 LEU A N 1
ATOM 1283 C CA . LEU A 1 176 ? 13.115 12.875 18.165 1.00 28.98 176 LEU A CA 1
ATOM 1284 C C . LEU A 1 176 ? 14.051 14.058 18.420 1.00 29.03 176 LEU A C 1
ATOM 1285 O O . LEU A 1 176 ? 14.773 14.489 17.518 1.00 29.21 176 LEU A O 1
ATOM 1290 N N . LEU A 1 177 ? 13.988 14.610 19.631 1.00 28.90 177 LEU A N 1
ATOM 1291 C CA . LEU A 1 177 ? 14.808 15.768 20.003 1.00 29.72 177 LEU A CA 1
ATOM 1292 C C . LEU A 1 177 ? 16.298 15.412 20.068 1.00 29.83 177 LEU A C 1
ATOM 1293 O O . LEU A 1 177 ? 17.133 16.107 19.495 1.00 30.45 177 LEU A O 1
ATOM 1298 N N . LEU A 1 178 ? 16.626 14.333 20.768 1.00 29.51 178 LEU A N 1
ATOM 1299 C CA . LEU A 1 178 ? 18.027 13.912 20.946 1.00 29.75 178 LEU A CA 1
ATOM 1300 C C . LEU A 1 178 ? 18.741 13.418 19.675 1.00 29.59 178 LEU A C 1
ATOM 1301 O O . LEU A 1 178 ? 19.983 13.333 19.642 1.00 29.70 178 LEU A O 1
ATOM 1306 N N . THR A 1 179 ? 17.969 13.084 18.644 1.00 29.49 179 THR A N 1
ATOM 1307 C CA . THR A 1 179 ? 18.524 12.565 17.398 1.00 29.73 179 THR A CA 1
ATOM 1308 C C . THR A 1 179 ? 18.650 13.619 16.291 1.00 30.49 179 THR A C 1
ATOM 1309 O O . THR A 1 179 ? 19.174 13.316 15.214 1.00 30.41 179 THR A O 1
ATOM 1313 N N . ARG A 1 180 ? 18.204 14.851 16.551 1.00 30.89 180 ARG A N 1
ATOM 1314 C CA . ARG A 1 180 ? 18.461 15.949 15.604 1.00 31.24 180 ARG A CA 1
ATOM 1315 C C . ARG A 1 180 ? 19.963 16.182 15.503 1.00 31.19 180 ARG A C 1
ATOM 1316 O O . ARG A 1 180 ? 20.715 15.824 16.417 1.00 30.59 180 ARG A O 1
ATOM 1324 N N . ARG A 1 181 ? 20.397 16.805 14.412 1.00 31.22 181 ARG A N 1
ATOM 1325 C CA . ARG A 1 181 ? 21.807 17.173 14.243 1.00 32.50 181 ARG A CA 1
ATOM 1326 C C . ARG A 1 181 ? 22.348 18.084 15.359 1.00 32.12 181 ARG A C 1
ATOM 1327 O O . ARG A 1 181 ? 23.527 18.022 15.709 1.00 32.40 181 ARG A O 1
ATOM 1335 N N . SER A 1 182 ? 21.490 18.936 15.909 1.00 31.55 182 SER A N 1
ATOM 1336 C CA . SER A 1 182 ? 21.929 19.911 16.891 1.00 31.24 182 SER A CA 1
ATOM 1337 C C . SER A 1 182 ? 22.170 19.258 18.254 1.00 31.30 182 SER A C 1
ATOM 1338 O O . SER A 1 182 ? 22.729 19.881 19.162 1.00 31.07 182 SER A O 1
ATOM 1341 N N . GLU A 1 183 ? 21.723 18.012 18.390 1.00 30.10 183 GLU A N 1
ATOM 1342 C CA . GLU A 1 183 ? 21.922 17.242 19.607 1.00 30.10 183 GLU A CA 1
ATOM 1343 C C . GLU A 1 183 ? 22.858 16.073 19.324 1.00 29.73 183 GLU A C 1
ATOM 1344 O O . GLU A 1 183 ? 23.918 15.940 19.946 1.00 29.85 183 GLU A O 1
ATOM 1350 N N . ASN A 1 184 ? 22.445 15.215 18.393 1.00 29.05 184 ASN A N 1
ATOM 1351 C CA . ASN A 1 184 ? 23.331 14.217 17.810 1.00 29.34 184 ASN A CA 1
ATOM 1352 C C . ASN A 1 184 ? 23.673 12.999 18.676 1.00 29.09 184 ASN A C 1
ATOM 1353 O O . ASN A 1 184 ? 24.753 12.419 18.540 1.00 28.46 184 ASN A O 1
ATOM 1358 N N . ALA A 1 185 ? 22.746 12.604 19.548 1.00 29.18 185 ALA A N 1
ATOM 1359 C CA . ALA A 1 185 ? 22.924 11.419 20.368 1.00 29.20 185 ALA A CA 1
ATOM 1360 C C . ALA A 1 185 ? 22.492 10.187 19.599 1.00 29.47 185 ALA A C 1
ATOM 1361 O O . ALA A 1 185 ? 21.693 10.277 18.670 1.00 28.54 185 ALA A O 1
ATOM 1363 N N . THR A 1 186 ? 23.034 9.036 19.986 1.00 29.33 186 THR A N 1
ATOM 1364 C CA . THR A 1 186 ? 22.536 7.756 19.502 1.00 29.58 186 THR A CA 1
ATOM 1365 C C . THR A 1 186 ? 21.530 7.278 20.540 1.00 29.79 186 THR A C 1
ATOM 1366 O O . THR A 1 186 ? 21.851 7.196 21.714 1.00 30.34 186 THR A O 1
ATOM 1370 N N . VAL A 1 187 ? 20.292 7.023 20.134 1.00 29.88 187 VAL A N 1
ATOM 1371 C CA . VAL A 1 187 ? 19.249 6.805 21.136 1.00 29.74 187 VAL A CA 1
ATOM 1372 C C . VAL A 1 187 ? 18.612 5.433 21.012 1.00 29.67 187 VAL A C 1
ATOM 1373 O O . VAL A 1 187 ? 18.135 5.061 19.951 1.00 29.45 187 VAL A O 1
ATOM 1377 N N . THR A 1 188 ? 18.619 4.685 22.110 1.00 29.55 188 THR A N 1
ATOM 1378 C CA . THR A 1 188 ? 17.900 3.424 22.179 1.00 29.55 188 THR A CA 1
ATOM 1379 C C . THR A 1 188 ? 16.586 3.645 22.912 1.00 29.22 188 THR A C 1
ATOM 1380 O O . THR A 1 188 ? 16.576 4.011 24.086 1.00 28.30 188 THR A O 1
ATOM 1384 N N . LEU A 1 189 ? 15.491 3.423 22.206 1.00 29.32 189 LEU A N 1
ATOM 1385 C CA . LEU A 1 189 ? 14.155 3.651 22.750 1.00 29.77 189 LEU A CA 1
ATOM 1386 C C . LEU A 1 189 ? 13.635 2.368 23.362 1.00 29.23 189 LEU A C 1
ATOM 1387 O O . LEU A 1 189 ? 13.375 1.401 22.648 1.00 29.54 189 LEU A O 1
ATOM 1392 N N . CYS A 1 190 ? 13.482 2.367 24.686 1.00 29.46 190 CYS A N 1
ATOM 1393 C CA . CYS A 1 190 ? 13.002 1.200 25.426 1.00 28.90 190 CYS A CA 1
ATOM 1394 C C . CYS A 1 190 ? 11.657 1.486 26.106 1.00 28.94 190 CYS A C 1
ATOM 1395 O O . CYS A 1 190 ? 11.245 2.643 26.256 1.00 28.15 190 CYS A O 1
ATOM 1398 N N . HIS A 1 191 ? 10.991 0.415 26.538 1.00 28.37 191 HIS A N 1
ATOM 1399 C CA . HIS A 1 191 ? 9.654 0.519 27.105 1.00 27.84 191 HIS A CA 1
ATOM 1400 C C . HIS A 1 191 ? 9.288 -0.858 27.639 1.00 27.39 191 HIS A C 1
ATOM 1401 O O . HIS A 1 191 ? 10.154 -1.726 27.732 1.00 27.34 191 HIS A O 1
ATOM 1408 N N . THR A 1 192 ? 8.026 -1.075 27.998 1.00 27.33 192 THR A N 1
ATOM 1409 C CA . THR A 1 192 ? 7.640 -2.365 28.593 1.00 27.42 192 THR A CA 1
ATOM 1410 C C . THR A 1 192 ? 7.727 -3.542 27.612 1.00 27.72 192 THR A C 1
ATOM 1411 O O . THR A 1 192 ? 7.728 -4.719 28.023 1.00 27.39 192 THR A O 1
ATOM 1415 N N . GLY A 1 193 ? 7.798 -3.232 26.317 1.00 27.34 193 GLY A N 1
ATOM 1416 C CA . GLY A 1 193 ? 7.862 -4.283 25.307 1.00 27.19 193 GLY A CA 1
ATOM 1417 C C . GLY A 1 193 ? 9.279 -4.761 25.074 1.00 27.44 193 GLY A C 1
ATOM 1418 O O . GLY A 1 193 ? 9.500 -5.713 24.328 1.00 28.05 193 GLY A O 1
ATOM 1419 N N . THR A 1 194 ? 10.234 -4.092 25.716 1.00 28.18 194 THR A N 1
ATOM 1420 C CA . THR A 1 194 ? 11.677 -4.371 25.583 1.00 27.92 194 THR A CA 1
ATOM 1421 C C . THR A 1 194 ? 12.113 -5.641 26.318 1.00 28.97 194 THR A C 1
ATOM 1422 O O . THR A 1 194 ? 11.800 -5.827 27.498 1.00 28.12 194 THR A O 1
ATOM 1426 N N . ARG A 1 195 ? 12.866 -6.492 25.616 1.00 29.34 195 ARG A N 1
ATOM 1427 C CA . ARG A 1 195 ? 13.474 -7.683 26.196 1.00 30.37 195 ARG A CA 1
ATOM 1428 C C . ARG A 1 195 ? 14.854 -7.363 26.782 1.00 30.52 195 ARG A C 1
ATOM 1429 O O . ARG A 1 195 ? 15.703 -6.754 26.119 1.00 31.25 195 ARG A O 1
ATOM 1437 N N . ASP A 1 196 ? 15.078 -7.776 28.021 1.00 30.91 196 ASP A N 1
ATOM 1438 C CA . ASP A 1 196 ? 16.385 -7.604 28.656 1.00 31.46 196 ASP A CA 1
ATOM 1439 C C . ASP A 1 196 ? 16.793 -6.133 28.685 1.00 31.26 196 ASP A C 1
ATOM 1440 O O . ASP A 1 196 ? 17.828 -5.742 28.148 1.00 31.93 196 ASP A O 1
ATOM 1445 N N . LEU A 1 197 ? 15.963 -5.305 29.303 1.00 30.60 197 LEU A N 1
ATOM 1446 C CA . LEU A 1 197 ? 16.306 -3.895 29.499 1.00 30.20 197 LEU A CA 1
ATOM 1447 C C . LEU A 1 197 ? 17.721 -3.640 30.046 1.00 29.71 197 LEU A C 1
ATOM 1448 O O . LEU A 1 197 ? 18.422 -2.753 29.548 1.00 29.47 197 LEU A O 1
ATOM 1453 N N . PRO A 1 198 ? 18.136 -4.380 31.096 1.00 29.88 198 PRO A N 1
ATOM 1454 C CA . PRO A 1 198 ? 19.450 -4.101 31.688 1.00 30.22 198 PRO A CA 1
ATOM 1455 C C . PRO A 1 198 ? 20.641 -4.192 30.712 1.00 30.44 198 PRO A C 1
ATOM 1456 O O . PRO A 1 198 ? 21.577 -3.409 30.825 1.00 30.88 198 PRO A O 1
ATOM 1460 N N . ALA A 1 199 ? 20.603 -5.126 29.768 1.00 30.77 199 ALA A N 1
ATOM 1461 C CA . ALA A 1 199 ? 21.676 -5.264 28.777 1.00 30.86 199 ALA A CA 1
ATOM 1462 C C . ALA A 1 199 ? 21.838 -3.988 27.966 1.00 30.63 199 ALA A C 1
ATOM 1463 O O . ALA A 1 199 ? 22.939 -3.631 27.531 1.00 30.72 199 ALA A O 1
ATOM 1465 N N . LEU A 1 200 ? 20.730 -3.283 27.782 1.00 30.11 200 LEU A N 1
ATOM 1466 C CA . LEU A 1 200 ? 20.742 -2.016 27.074 1.00 30.13 200 LEU A CA 1
ATOM 1467 C C . LEU A 1 200 ? 21.144 -0.834 27.945 1.00 29.81 200 LEU A C 1
ATOM 1468 O O . LEU A 1 200 ? 21.969 -0.006 27.546 1.00 29.81 200 LEU A O 1
ATOM 1473 N N . THR A 1 201 ? 20.548 -0.740 29.127 1.00 29.33 201 THR A N 1
ATOM 1474 C CA . THR A 1 201 ? 20.836 0.376 30.023 1.00 29.37 201 THR A CA 1
ATOM 1475 C C . THR A 1 201 ? 22.304 0.368 30.441 1.00 29.36 201 THR A C 1
ATOM 1476 O O . THR A 1 201 ? 22.906 1.425 30.618 1.00 29.11 201 THR A O 1
ATOM 1480 N N . ARG A 1 202 ? 22.877 -0.827 30.585 1.00 29.56 202 ARG A N 1
ATOM 1481 C CA . ARG A 1 202 ? 24.283 -0.978 30.977 1.00 29.88 202 ARG A CA 1
ATOM 1482 C C . ARG A 1 202 ? 25.227 -0.371 29.943 1.00 30.71 202 ARG A C 1
ATOM 1483 O O . ARG A 1 202 ? 26.381 -0.046 30.253 1.00 30.32 202 ARG A O 1
ATOM 1491 N N . GLN A 1 203 ? 24.737 -0.209 28.713 1.00 30.38 203 GLN A N 1
ATOM 1492 C CA . GLN A 1 203 ? 25.551 0.393 27.644 1.00 31.08 203 GLN A CA 1
ATOM 1493 C C . GLN A 1 203 ? 25.519 1.921 27.591 1.00 30.85 203 GLN A C 1
ATOM 1494 O O . GLN A 1 203 ? 26.322 2.546 26.871 1.00 30.70 203 GLN A O 1
ATOM 1500 N N . ALA A 1 204 ? 24.565 2.524 28.294 1.00 30.45 204 ALA A N 1
ATOM 1501 C CA . ALA A 1 204 ? 24.256 3.940 28.075 1.00 30.54 204 ALA A CA 1
ATOM 1502 C C . ALA A 1 204 ? 25.196 4.903 28.798 1.00 30.64 204 ALA A C 1
ATOM 1503 O O . ALA A 1 204 ? 25.501 4.708 29.973 1.00 31.03 204 ALA A O 1
ATOM 1505 N N . ASP A 1 205 ? 25.634 5.949 28.088 1.00 30.22 205 ASP A N 1
ATOM 1506 C CA . ASP A 1 205 ? 26.330 7.087 28.713 1.00 29.37 205 ASP A CA 1
ATOM 1507 C C . ASP A 1 205 ? 25.331 7.925 29.515 1.00 29.16 205 ASP A C 1
ATOM 1508 O O . ASP A 1 205 ? 25.695 8.579 30.502 1.00 27.85 205 ASP A O 1
ATOM 1513 N N . ILE A 1 206 ? 24.077 7.908 29.061 1.00 28.79 206 ILE A N 1
ATOM 1514 C CA . ILE A 1 206 ? 22.970 8.615 29.718 1.00 28.66 206 ILE A CA 1
ATOM 1515 C C . ILE A 1 206 ? 21.722 7.726 29.720 1.00 28.66 206 ILE A C 1
ATOM 1516 O O . ILE A 1 206 ? 21.344 7.201 28.687 1.00 28.48 206 ILE A O 1
ATOM 1521 N N . VAL A 1 207 ? 21.073 7.571 30.869 1.00 28.49 207 VAL A N 1
ATOM 1522 C CA . VAL A 1 207 ? 19.776 6.888 30.910 1.00 28.51 207 VAL A CA 1
ATOM 1523 C C . VAL A 1 207 ? 18.698 7.882 31.329 1.00 28.77 207 VAL A C 1
ATOM 1524 O O . VAL A 1 207 ? 18.846 8.557 32.342 1.00 28.96 207 VAL A O 1
ATOM 1528 N N . VAL A 1 208 ? 17.626 7.981 30.550 1.00 28.89 208 VAL A N 1
ATOM 1529 C CA . VAL A 1 208 ? 16.484 8.790 30.940 1.00 29.31 208 VAL A CA 1
ATOM 1530 C C . VAL A 1 208 ? 15.323 7.861 31.306 1.00 29.01 208 VAL A C 1
ATOM 1531 O O . VAL A 1 208 ? 14.762 7.166 30.455 1.00 29.08 208 VAL A O 1
ATOM 1535 N N . ALA A 1 209 ? 14.977 7.844 32.579 1.00 28.93 209 ALA A N 1
ATOM 1536 C CA . ALA A 1 209 ? 13.914 6.984 33.048 1.00 28.86 209 ALA A CA 1
ATOM 1537 C C . ALA A 1 209 ? 12.616 7.783 33.059 1.00 29.21 209 ALA A C 1
ATOM 1538 O O . ALA A 1 209 ? 12.423 8.669 33.893 1.00 28.79 209 ALA A O 1
ATOM 1540 N N . ALA A 1 210 ? 11.728 7.469 32.122 1.00 28.83 210 ALA A N 1
ATOM 1541 C CA . ALA A 1 210 ? 10.485 8.201 31.986 1.00 28.57 210 ALA A CA 1
ATOM 1542 C C . ALA A 1 210 ? 9.356 7.223 31.680 1.00 28.71 210 ALA A C 1
ATOM 1543 O O . ALA A 1 210 ? 8.655 7.361 30.675 1.00 28.45 210 ALA A O 1
ATOM 1545 N N . VAL A 1 211 ? 9.189 6.223 32.544 1.00 28.64 211 VAL A N 1
ATOM 1546 C CA . VAL A 1 211 ? 8.265 5.129 32.239 1.00 28.86 211 VAL A CA 1
ATOM 1547 C C . VAL A 1 211 ? 7.165 4.960 33.305 1.00 29.67 211 VAL A C 1
ATOM 1548 O O . VAL A 1 211 ? 6.136 4.339 33.049 1.00 30.17 211 VAL A O 1
ATOM 1552 N N . GLY A 1 212 ? 7.384 5.510 34.499 1.00 29.51 212 GLY A N 1
ATOM 1553 C CA . GLY A 1 212 ? 6.366 5.442 35.549 1.00 29.41 212 GLY A CA 1
ATOM 1554 C C . GLY A 1 212 ? 6.266 4.069 36.166 1.00 29.33 212 GLY A C 1
ATOM 1555 O O . GLY A 1 212 ? 5.165 3.512 36.311 1.00 29.59 212 GLY A O 1
ATOM 1556 N N . VAL A 1 213 ? 7.421 3.507 36.512 1.00 28.80 213 VAL A N 1
ATOM 1557 C CA . VAL A 1 213 ? 7.492 2.231 37.231 1.00 28.81 213 VAL A CA 1
ATOM 1558 C C . VAL A 1 213 ? 8.447 2.422 38.404 1.00 28.73 213 VAL A C 1
ATOM 1559 O O . VAL A 1 213 ? 9.647 2.653 38.203 1.00 28.22 213 VAL A O 1
ATOM 1563 N N . ALA A 1 214 ? 7.910 2.311 39.615 1.00 28.40 214 ALA A N 1
ATOM 1564 C CA . ALA A 1 214 ? 8.621 2.714 40.832 1.00 28.75 214 ALA A CA 1
ATOM 1565 C C . ALA A 1 214 ? 9.994 2.071 40.985 1.00 28.49 214 ALA A C 1
ATOM 1566 O O . ALA A 1 214 ? 10.097 0.848 41.098 1.00 28.49 214 ALA A O 1
ATOM 1568 N N . HIS A 1 215 ? 11.036 2.906 41.013 1.00 28.21 215 HIS A N 1
ATOM 1569 C CA . HIS A 1 215 ? 12.412 2.453 41.260 1.00 28.46 215 HIS A CA 1
ATOM 1570 C C . HIS A 1 215 ? 12.865 1.347 40.297 1.00 28.76 215 HIS A C 1
ATOM 1571 O O . HIS A 1 215 ? 13.665 0.482 40.655 1.00 28.91 215 HIS A O 1
ATOM 1578 N N . LEU A 1 216 ? 12.378 1.400 39.063 1.00 28.83 216 LEU A N 1
ATOM 1579 C CA . LEU A 1 216 ? 12.714 0.389 38.064 1.00 28.92 216 LEU A CA 1
ATOM 1580 C C . LEU A 1 216 ? 14.214 0.340 37.766 1.00 28.55 216 LEU A C 1
ATOM 1581 O O . LEU A 1 216 ? 14.807 -0.737 37.691 1.00 27.69 216 LEU A O 1
ATOM 1586 N N . LEU A 1 217 ? 14.837 1.504 37.582 1.00 27.90 217 LEU A N 1
ATOM 1587 C CA . LEU A 1 217 ? 16.254 1.522 37.215 1.00 27.48 217 LEU A CA 1
ATOM 1588 C C . LEU A 1 217 ? 17.098 1.345 38.476 1.00 27.63 217 LEU A C 1
ATOM 1589 O O . LEU A 1 217 ? 16.997 2.134 39.423 1.00 26.89 217 LEU A O 1
ATOM 1594 N N . THR A 1 218 ? 17.917 0.298 38.498 1.00 27.59 218 THR A N 1
ATOM 1595 C CA . THR A 1 218 ? 18.709 0.003 39.693 1.00 27.24 218 THR A CA 1
ATOM 1596 C C . THR A 1 218 ? 20.181 0.133 39.338 1.00 27.24 218 THR A C 1
ATOM 1597 O O . THR A 1 218 ? 20.539 0.201 38.155 1.00 26.59 218 THR A O 1
ATOM 1601 N N . ALA A 1 219 ? 21.030 0.170 40.358 1.00 26.35 219 ALA A N 1
ATOM 1602 C CA . ALA A 1 219 ? 22.468 0.268 40.156 1.00 26.72 219 ALA A CA 1
ATOM 1603 C C . ALA A 1 219 ? 23.022 -0.845 39.248 1.00 27.35 219 ALA A C 1
ATOM 1604 O O . ALA A 1 219 ? 23.963 -0.619 38.476 1.00 27.87 219 ALA A O 1
ATOM 1606 N N . ASP A 1 220 ? 22.445 -2.038 39.356 1.00 26.97 220 ASP A N 1
ATOM 1607 C CA . ASP A 1 220 ? 22.882 -3.207 38.573 1.00 27.92 220 ASP A CA 1
ATOM 1608 C C . ASP A 1 220 ? 22.628 -3.012 37.063 1.00 27.79 220 ASP A C 1
ATOM 1609 O O . ASP A 1 220 ? 23.096 -3.786 36.231 1.00 28.17 220 ASP A O 1
ATOM 1614 N N . MET A 1 221 ? 21.877 -1.974 36.728 1.00 28.30 221 MET A N 1
ATOM 1615 C CA . MET A 1 221 ? 21.446 -1.728 35.347 1.00 29.07 221 MET A CA 1
ATOM 1616 C C . MET A 1 221 ? 22.182 -0.574 34.691 1.00 29.48 221 MET A C 1
ATOM 1617 O O . MET A 1 221 ? 22.005 -0.321 33.504 1.00 29.29 221 MET A O 1
ATOM 1622 N N . VAL A 1 222 ? 22.998 0.121 35.475 1.00 30.60 222 VAL A N 1
ATOM 1623 C CA . VAL A 1 222 ? 23.601 1.389 35.064 1.00 31.56 222 VAL A CA 1
ATOM 1624 C C . VAL A 1 222 ? 25.110 1.252 34.844 1.00 32.43 222 VAL A C 1
ATOM 1625 O O . VAL A 1 222 ? 25.783 0.577 35.603 1.00 32.03 222 VAL A O 1
ATOM 1629 N N . ARG A 1 223 ? 25.626 1.893 33.798 1.00 33.02 223 ARG A N 1
ATOM 1630 C CA . ARG A 1 223 ? 27.066 1.938 33.526 1.00 34.22 223 ARG A CA 1
ATOM 1631 C C . ARG A 1 223 ? 27.758 2.821 34.564 1.00 34.42 223 ARG A C 1
ATOM 1632 O O . ARG A 1 223 ? 27.333 3.949 34.794 1.00 34.64 223 ARG A O 1
ATOM 1640 N N . PRO A 1 224 ? 28.831 2.321 35.204 1.00 34.62 224 PRO A N 1
ATOM 1641 C CA . PRO A 1 224 ? 29.533 3.215 36.134 1.00 34.08 224 PRO A CA 1
ATOM 1642 C C . PRO A 1 224 ? 29.876 4.570 35.497 1.00 33.65 224 PRO A C 1
ATOM 1643 O O . PRO A 1 224 ? 30.378 4.623 34.369 1.00 33.54 224 PRO A O 1
ATOM 1647 N N . GLY A 1 225 ? 29.594 5.656 36.212 1.00 33.25 225 GLY A N 1
ATOM 1648 C CA . GLY A 1 225 ? 29.840 6.999 35.689 1.00 32.54 225 GLY A CA 1
ATOM 1649 C C . GLY A 1 225 ? 28.772 7.563 34.758 1.00 31.72 225 GLY A C 1
ATOM 1650 O O . GLY A 1 225 ? 28.900 8.691 34.286 1.00 31.26 225 GLY A O 1
ATOM 1651 N N . ALA A 1 226 ? 27.701 6.811 34.503 1.00 30.85 226 ALA A N 1
ATOM 1652 C CA . ALA A 1 226 ? 26.671 7.293 33.569 1.00 30.00 226 ALA A CA 1
ATOM 1653 C C . ALA A 1 226 ? 25.830 8.415 34.177 1.00 29.93 226 ALA A C 1
ATOM 1654 O O . ALA A 1 226 ? 25.788 8.569 35.401 1.00 29.95 226 ALA A O 1
ATOM 1656 N N . ALA A 1 227 ? 25.166 9.199 33.326 1.00 29.19 227 ALA A N 1
ATOM 1657 C CA . ALA A 1 227 ? 24.251 10.234 33.801 1.00 28.88 227 ALA A CA 1
ATOM 1658 C C . ALA A 1 227 ? 22.846 9.652 33.827 1.00 28.91 227 ALA A C 1
ATOM 1659 O O . ALA A 1 227 ? 22.393 9.092 32.838 1.00 28.07 227 ALA A O 1
ATOM 1661 N N . VAL A 1 228 ? 22.161 9.771 34.959 1.00 28.60 228 VAL A N 1
ATOM 1662 C CA . VAL A 1 228 ? 20.832 9.162 35.076 1.00 28.47 228 VAL A CA 1
ATOM 1663 C C . VAL A 1 228 ? 19.810 10.245 35.361 1.00 28.76 228 VAL A C 1
ATOM 1664 O O . VAL A 1 228 ? 19.944 10.982 36.343 1.00 28.34 228 VAL A O 1
ATOM 1668 N N . ILE A 1 229 ? 18.805 10.338 34.490 1.00 28.53 229 ILE A N 1
ATOM 1669 C CA . ILE A 1 229 ? 17.783 11.378 34.569 1.00 29.12 229 ILE A CA 1
ATOM 1670 C C . ILE A 1 229 ? 16.457 10.757 34.985 1.00 29.06 229 ILE A C 1
ATOM 1671 O O . ILE A 1 229 ? 15.860 9.997 34.225 1.00 29.01 229 ILE A O 1
ATOM 1676 N N . ASP A 1 230 ? 16.008 11.075 36.194 1.00 29.08 230 ASP A N 1
ATOM 1677 C CA . ASP A 1 230 ? 14.814 10.464 36.783 1.00 29.23 230 ASP A CA 1
ATOM 1678 C C . ASP A 1 230 ? 13.576 11.316 36.501 1.00 29.75 230 ASP A C 1
ATOM 1679 O O . ASP A 1 230 ? 13.380 12.348 37.133 1.00 29.70 230 ASP A O 1
ATOM 1684 N N . VAL A 1 231 ? 12.742 10.884 35.555 1.00 29.90 231 VAL A N 1
ATOM 1685 C CA . VAL A 1 231 ? 11.605 11.700 35.094 1.00 29.92 231 VAL A CA 1
ATOM 1686 C C . VAL A 1 231 ? 10.255 11.139 35.534 1.00 30.65 231 VAL A C 1
ATOM 1687 O O . VAL A 1 231 ? 9.368 11.895 35.953 1.00 30.24 231 VAL A O 1
ATOM 1691 N N . GLY A 1 232 ? 10.102 9.816 35.464 1.00 31.02 232 GLY A N 1
ATOM 1692 C CA . GLY A 1 232 ? 8.802 9.185 35.691 1.00 31.12 232 GLY A CA 1
ATOM 1693 C C . GLY A 1 232 ? 8.343 9.252 37.136 1.00 31.64 232 GLY A C 1
ATOM 1694 O O . GLY A 1 232 ? 9.157 9.299 38.055 1.00 31.24 232 GLY A O 1
ATOM 1695 N N . VAL A 1 233 ? 7.030 9.270 37.330 1.00 31.83 233 VAL A N 1
ATOM 1696 C CA . VAL A 1 233 ? 6.439 9.306 38.666 1.00 33.10 233 VAL A CA 1
ATOM 1697 C C . VAL A 1 233 ? 5.256 8.362 38.669 1.00 33.76 233 VAL A C 1
ATOM 1698 O O . VAL A 1 233 ? 4.465 8.347 37.724 1.00 34.05 233 VAL A O 1
ATOM 1702 N N . SER A 1 234 ? 5.136 7.556 39.711 1.00 34.74 234 SER A N 1
ATOM 1703 C CA . SER A 1 234 ? 3.942 6.752 39.847 1.00 35.70 234 SER A CA 1
ATOM 1704 C C . SER A 1 234 ? 3.414 6.818 41.274 1.00 36.90 234 SER A C 1
ATOM 1705 O O . SER A 1 234 ? 4.133 7.217 42.195 1.00 36.74 234 SER A O 1
ATOM 1708 N N . ARG A 1 235 ? 2.141 6.461 41.437 1.00 38.08 235 ARG A N 1
ATOM 1709 C CA . ARG A 1 235 ? 1.483 6.496 42.734 1.00 39.10 235 ARG A CA 1
ATOM 1710 C C . ARG A 1 235 ? 1.597 5.132 43.390 1.00 39.47 235 ARG A C 1
ATOM 1711 O O . ARG A 1 235 ? 1.214 4.112 42.807 1.00 39.49 235 ARG A O 1
ATOM 1719 N N . THR A 1 236 ? 2.143 5.129 44.601 1.00 39.92 236 THR A N 1
ATOM 1720 C CA . THR A 1 236 ? 2.345 3.913 45.382 1.00 40.57 236 THR A CA 1
ATOM 1721 C C . THR A 1 236 ? 1.566 4.048 46.689 1.00 40.83 236 THR A C 1
ATOM 1722 O O . THR A 1 236 ? 1.123 5.140 47.031 1.00 40.60 236 THR A O 1
ATOM 1726 N N . ASP A 1 237 ? 1.391 2.941 47.405 1.00 41.16 237 ASP A N 1
ATOM 1727 C CA . ASP A 1 237 ? 0.834 2.983 48.761 1.00 42.16 237 ASP A CA 1
ATOM 1728 C C . ASP A 1 237 ? 1.687 3.868 49.669 1.00 42.34 237 ASP A C 1
ATOM 1729 O O . ASP A 1 237 ? 1.213 4.364 50.691 1.00 42.22 237 ASP A O 1
ATOM 1734 N N . ASP A 1 238 ? 2.948 4.058 49.279 1.00 42.55 238 ASP A N 1
ATOM 1735 C CA . ASP A 1 238 ? 3.898 4.827 50.073 1.00 42.82 238 ASP A CA 1
ATOM 1736 C C . ASP A 1 238 ? 4.152 6.216 49.486 1.00 42.68 238 ASP A C 1
ATOM 1737 O O . ASP A 1 238 ? 5.159 6.841 49.816 1.00 43.50 238 ASP A O 1
ATOM 1742 N N . GLY A 1 239 ? 3.244 6.696 48.628 1.00 42.04 239 GLY A N 1
ATOM 1743 C CA . GLY A 1 239 ? 3.340 8.037 48.031 1.00 41.31 239 GLY A CA 1
ATOM 1744 C C . GLY A 1 239 ? 3.717 8.095 46.549 1.00 40.76 239 GLY A C 1
ATOM 1745 O O . GLY A 1 239 ? 3.751 7.071 45.858 1.00 40.98 239 GLY A O 1
ATOM 1746 N N . LEU A 1 240 ? 3.988 9.295 46.043 1.00 39.87 240 LEU A N 1
ATOM 1747 C CA . LEU A 1 240 ? 4.525 9.427 44.692 1.00 38.90 240 LEU A CA 1
ATOM 1748 C C . LEU A 1 240 ? 5.973 8.967 44.700 1.00 37.58 240 LEU A C 1
ATOM 1749 O O . LEU A 1 240 ? 6.716 9.265 45.630 1.00 37.41 240 LEU A O 1
ATOM 1754 N N . VAL A 1 241 ? 6.364 8.215 43.680 1.00 35.70 241 VAL A N 1
ATOM 1755 C CA . VAL A 1 241 ? 7.698 7.633 43.640 1.00 34.34 241 VAL A CA 1
ATOM 1756 C C . VAL A 1 241 ? 8.269 7.707 42.224 1.00 33.12 241 VAL A C 1
ATOM 1757 O O . VAL A 1 241 ? 7.540 7.501 41.258 1.00 32.32 241 VAL A O 1
ATOM 1761 N N . GLY A 1 242 ? 9.567 7.992 42.115 1.00 32.06 242 GLY A N 1
ATOM 1762 C CA . GLY A 1 242 ? 10.245 8.072 40.811 1.00 31.03 242 GLY A CA 1
ATOM 1763 C C . GLY A 1 242 ? 10.642 6.722 40.224 1.00 30.60 242 GLY A C 1
ATOM 1764 O O . GLY A 1 242 ? 10.441 5.681 40.848 1.00 30.46 242 GLY A O 1
ATOM 1765 N N . ASP A 1 243 ? 11.243 6.753 39.032 1.00 30.35 243 ASP A N 1
ATOM 1766 C CA . ASP A 1 243 ? 11.615 5.550 38.293 1.00 29.43 243 ASP A CA 1
ATOM 1767 C C . ASP A 1 243 ? 13.012 5.031 38.634 1.00 28.80 243 ASP A C 1
ATOM 1768 O O . ASP A 1 243 ? 13.484 4.089 38.011 1.00 28.68 243 ASP A O 1
ATOM 1773 N N . VAL A 1 244 ? 13.694 5.657 39.584 1.00 28.03 244 VAL A N 1
ATOM 1774 C CA . VAL A 1 244 ? 15.105 5.341 39.804 1.00 26.91 244 VAL A CA 1
ATOM 1775 C C . VAL A 1 244 ? 15.388 4.955 41.256 1.00 27.17 244 VAL A C 1
ATOM 1776 O O . VAL A 1 244 ? 15.144 5.748 42.162 1.00 26.57 244 VAL A O 1
ATOM 1780 N N . HIS A 1 245 ? 15.893 3.736 41.472 1.00 26.49 245 HIS A N 1
ATOM 1781 C CA . HIS A 1 245 ? 16.216 3.252 42.817 1.00 26.70 245 HIS A CA 1
ATOM 1782 C C . HIS A 1 245 ? 17.374 4.101 43.376 1.00 26.45 245 HIS A C 1
ATOM 1783 O O . HIS A 1 245 ? 18.305 4.450 42.641 1.00 26.72 245 HIS A O 1
ATOM 1790 N N . PRO A 1 246 ? 17.313 4.448 44.668 1.00 26.59 246 PRO A N 1
ATOM 1791 C CA . PRO A 1 246 ? 18.374 5.244 45.270 1.00 26.61 246 PRO A CA 1
ATOM 1792 C C . PRO A 1 246 ? 19.780 4.643 45.191 1.00 26.76 246 PRO A C 1
ATOM 1793 O O . PRO A 1 246 ? 20.745 5.387 45.321 1.00 26.54 246 PRO A O 1
ATOM 1797 N N . ASP A 1 247 ? 19.911 3.329 44.979 1.00 27.30 247 ASP A N 1
ATOM 1798 C CA . ASP A 1 247 ? 21.252 2.707 44.936 1.00 27.21 247 ASP A CA 1
ATOM 1799 C C . ASP A 1 247 ? 22.078 3.144 43.728 1.00 27.77 247 ASP A C 1
ATOM 1800 O O . ASP A 1 247 ? 23.301 2.960 43.690 1.00 27.61 247 ASP A O 1
ATOM 1805 N N . VAL A 1 248 ? 21.401 3.735 42.747 1.00 28.22 248 VAL A N 1
ATOM 1806 C CA . VAL A 1 248 ? 22.051 4.231 41.537 1.00 28.64 248 VAL A CA 1
ATOM 1807 C C . VAL A 1 248 ? 23.063 5.331 41.870 1.00 29.13 248 VAL A C 1
ATOM 1808 O O . VAL A 1 248 ? 24.028 5.530 41.138 1.00 28.83 248 VAL A O 1
ATOM 1812 N N . TRP A 1 249 ? 22.852 6.027 42.988 1.00 29.49 249 TRP A N 1
ATOM 1813 C CA . TRP A 1 249 ? 23.719 7.142 43.366 1.00 30.15 249 TRP A CA 1
ATOM 1814 C C . TRP A 1 249 ? 25.140 6.691 43.656 1.00 31.01 249 TRP A C 1
ATOM 1815 O O . TRP A 1 249 ? 26.061 7.497 43.644 1.00 31.34 249 TRP A O 1
ATOM 1826 N N . GLU A 1 250 ? 25.308 5.403 43.918 1.00 32.06 250 GLU A N 1
ATOM 1827 C CA . GLU A 1 250 ? 26.606 4.850 44.283 1.00 33.91 250 GLU A CA 1
ATOM 1828 C C . GLU A 1 250 ? 27.487 4.571 43.065 1.00 33.86 250 GLU A C 1
ATOM 1829 O O . GLU A 1 250 ? 28.700 4.465 43.189 1.00 35.54 250 GLU A O 1
ATOM 1835 N N . LEU A 1 251 ? 26.906 4.456 41.883 1.00 33.52 251 LEU A N 1
ATOM 1836 C CA . LEU A 1 251 ? 27.747 4.137 40.734 1.00 33.12 251 LEU A CA 1
ATOM 1837 C C . LEU A 1 251 ? 27.639 5.102 39.548 1.00 31.95 251 LEU A C 1
ATOM 1838 O O . LEU A 1 251 ? 28.551 5.171 38.719 1.00 31.00 251 LEU A O 1
ATOM 1843 N N . ALA A 1 252 ? 26.528 5.831 39.462 1.00 30.86 252 ALA A N 1
ATOM 1844 C CA . ALA A 1 252 ? 26.353 6.802 38.384 1.00 29.87 252 ALA A CA 1
ATOM 1845 C C . ALA A 1 252 ? 27.301 7.980 38.578 1.00 29.49 252 ALA A C 1
ATOM 1846 O O . ALA A 1 252 ? 27.787 8.224 39.690 1.00 28.30 252 ALA A O 1
ATOM 1848 N N . GLY A 1 253 ? 27.555 8.711 37.494 1.00 28.94 253 GLY A N 1
ATOM 1849 C CA . GLY A 1 253 ? 28.416 9.884 37.560 1.00 28.56 253 GLY A CA 1
ATOM 1850 C C . GLY A 1 253 ? 27.603 11.080 37.987 1.00 28.41 253 GLY A C 1
ATOM 1851 O O . GLY A 1 253 ? 28.091 11.957 38.692 1.00 28.41 253 GLY A O 1
ATOM 1852 N N . HIS A 1 254 ? 26.349 11.105 37.541 1.00 28.52 254 HIS A N 1
ATOM 1853 C CA . HIS A 1 254 ? 25.418 12.191 37.818 1.00 28.32 254 HIS A CA 1
ATOM 1854 C C . HIS A 1 254 ? 24.019 11.624 37.920 1.00 28.00 254 HIS A C 1
ATOM 1855 O O . HIS A 1 254 ? 23.653 10.742 37.154 1.00 26.80 254 HIS A O 1
ATOM 1862 N N . VAL A 1 255 ? 23.223 12.157 38.841 1.00 28.08 255 VAL A N 1
ATOM 1863 C CA . VAL A 1 255 ? 21.825 11.746 38.948 1.00 27.92 255 VAL A CA 1
ATOM 1864 C C . VAL A 1 255 ? 20.961 12.977 39.179 1.00 28.06 255 VAL A C 1
ATOM 1865 O O . VAL A 1 255 ? 21.336 13.839 39.956 1.00 28.40 255 VAL A O 1
ATOM 1869 N N . SER A 1 256 ? 19.832 13.082 38.480 1.00 28.57 256 SER A N 1
ATOM 1870 C CA . SER A 1 256 ? 18.869 14.131 38.778 1.00 29.26 256 SER A CA 1
ATOM 1871 C C . SER A 1 256 ? 17.822 13.554 39.716 1.00 29.74 256 SER A C 1
ATOM 1872 O O . SER A 1 256 ? 17.231 12.520 39.427 1.00 30.44 256 SER A O 1
ATOM 1875 N N . PRO A 1 257 ? 17.587 14.220 40.852 1.00 30.61 257 PRO A N 1
ATOM 1876 C CA . PRO A 1 257 ? 16.689 13.631 41.836 1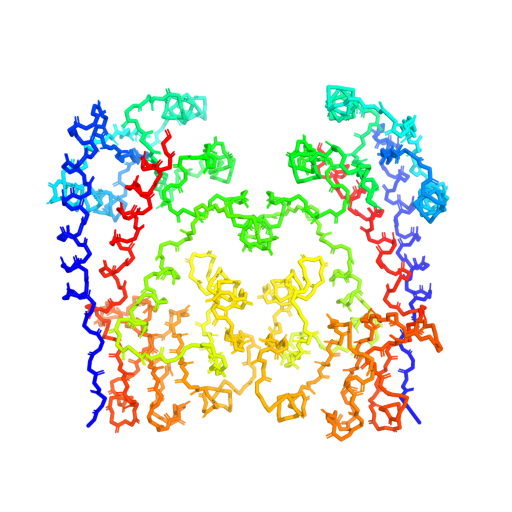.00 31.03 257 PRO A CA 1
ATOM 1877 C C . PRO A 1 257 ? 15.244 13.797 41.373 1.00 31.61 257 PRO A C 1
ATOM 1878 O O . PRO A 1 257 ? 14.977 14.589 40.477 1.00 31.45 257 PRO A O 1
ATOM 1882 N N . ASN A 1 258 ? 14.337 13.039 41.977 1.00 32.00 258 ASN A N 1
ATOM 1883 C CA . ASN A 1 258 ? 12.909 13.141 41.727 1.00 32.62 258 ASN A CA 1
ATOM 1884 C C . ASN A 1 258 ? 12.224 13.058 43.090 1.00 33.00 258 ASN A C 1
ATOM 1885 O O . ASN A 1 258 ? 12.168 11.975 43.678 1.00 32.47 258 ASN A O 1
ATOM 1890 N N . PRO A 1 259 ? 11.706 14.192 43.610 1.00 33.15 259 PRO A N 1
ATOM 1891 C CA . PRO A 1 259 ? 11.622 15.530 43.015 1.00 33.20 259 PRO A CA 1
ATOM 1892 C C . PRO A 1 259 ? 12.911 16.352 43.059 1.00 33.02 259 PRO A C 1
ATOM 1893 O O . PRO A 1 259 ? 13.914 15.920 43.636 1.00 32.84 259 PRO A O 1
ATOM 1897 N N . GLY A 1 260 ? 12.874 17.532 42.434 1.00 32.65 260 GLY A N 1
ATOM 1898 C CA . GLY A 1 260 ? 13.995 18.475 42.512 1.00 32.24 260 GLY A CA 1
ATOM 1899 C C . GLY A 1 260 ? 14.955 18.425 41.335 1.00 31.84 260 GLY A C 1
ATOM 1900 O O . GLY A 1 260 ? 15.992 19.091 41.341 1.00 32.10 260 GLY A O 1
ATOM 1901 N N . GLY A 1 261 ? 14.609 17.636 40.325 1.00 31.61 261 GLY A N 1
ATOM 1902 C CA . GLY A 1 261 ? 15.456 17.462 39.149 1.00 31.50 261 GLY A CA 1
ATOM 1903 C C . GLY A 1 261 ? 14.830 18.050 37.895 1.00 31.53 261 GLY A C 1
ATOM 1904 O O . GLY A 1 261 ? 14.904 19.261 37.659 1.00 31.82 261 GLY A O 1
ATOM 1905 N N . VAL A 1 262 ? 14.201 17.193 37.096 1.00 31.95 262 VAL A N 1
ATOM 1906 C CA . VAL A 1 262 ? 13.601 17.600 35.817 1.00 32.09 262 VAL A CA 1
ATOM 1907 C C . VAL A 1 262 ? 12.278 18.358 35.983 1.00 32.58 262 VAL A C 1
ATOM 1908 O O . VAL A 1 262 ? 11.929 19.219 35.156 1.00 32.33 262 VAL A O 1
ATOM 1912 N N . GLY A 1 263 ? 11.535 18.030 37.039 1.00 32.62 263 GLY A N 1
ATOM 1913 C CA . GLY A 1 263 ? 10.236 18.673 37.289 1.00 32.96 263 GLY A CA 1
ATOM 1914 C C . GLY A 1 263 ? 10.240 20.194 37.266 1.00 32.84 263 GLY A C 1
ATOM 1915 O O . GLY A 1 263 ? 9.454 20.811 36.545 1.00 33.59 263 GLY A O 1
ATOM 1916 N N . PRO A 1 264 ? 11.083 20.828 38.092 1.00 33.02 264 PRO A N 1
ATOM 1917 C CA . PRO A 1 264 ? 11.188 22.295 37.979 1.00 32.73 264 PRO A CA 1
ATOM 1918 C C . PRO A 1 264 ? 11.587 22.812 36.584 1.00 32.61 264 PRO A C 1
ATOM 1919 O O . PRO A 1 264 ? 11.233 23.939 36.223 1.00 32.67 264 PRO A O 1
ATOM 1923 N N . LEU A 1 265 ? 12.308 22.005 35.812 1.00 32.32 265 LEU A N 1
ATOM 1924 C CA . LEU A 1 265 ? 12.771 22.420 34.487 1.00 32.94 265 LEU A CA 1
ATOM 1925 C C . LEU A 1 265 ? 11.641 22.349 33.475 1.00 32.69 265 LEU A C 1
ATOM 1926 O O . LEU A 1 265 ? 11.596 23.124 32.518 1.00 32.66 265 LEU A O 1
ATOM 1931 N N . THR A 1 266 ? 10.735 21.403 33.687 1.00 33.18 266 THR A N 1
ATOM 1932 C CA . THR A 1 266 ? 9.557 21.280 32.838 1.00 33.22 266 THR A CA 1
ATOM 1933 C C . THR A 1 266 ? 8.768 22.581 32.917 1.00 33.17 266 THR A C 1
ATOM 1934 O O . THR A 1 266 ? 8.401 23.155 31.884 1.00 32.66 266 THR A O 1
ATOM 1938 N N . ARG A 1 267 ? 8.522 23.067 34.137 1.00 32.70 267 ARG A N 1
ATOM 1939 C CA . ARG A 1 267 ? 7.801 24.341 34.272 1.00 32.98 267 ARG A CA 1
ATOM 1940 C C . ARG A 1 267 ? 8.628 25.541 33.770 1.00 31.90 267 ARG A C 1
ATOM 1941 O O . ARG A 1 267 ? 8.077 26.484 33.201 1.00 31.65 267 ARG A O 1
ATOM 1949 N N . ALA A 1 268 ? 9.947 25.484 33.945 1.00 30.99 268 ALA A N 1
ATOM 1950 C CA . ALA A 1 268 ? 10.826 26.549 33.461 1.00 30.40 268 ALA A CA 1
ATOM 1951 C C . ALA A 1 268 ? 10.793 26.676 31.940 1.00 30.14 268 ALA A C 1
ATOM 1952 O O . ALA A 1 268 ? 10.981 27.766 31.395 1.00 29.90 268 ALA A O 1
ATOM 1954 N N . PHE A 1 269 ? 10.557 25.565 31.253 1.00 29.54 269 PHE A N 1
ATOM 1955 C CA . PHE A 1 269 ? 10.544 25.604 29.797 1.00 28.85 269 PHE A CA 1
ATOM 1956 C C . PHE A 1 269 ? 9.189 25.944 29.171 1.00 29.20 269 PHE A C 1
ATOM 1957 O O . PHE A 1 269 ? 9.119 26.312 28.000 1.00 28.57 269 PHE A O 1
ATOM 1965 N N . LEU A 1 270 ? 8.123 25.809 29.956 1.00 29.29 270 LEU A N 1
ATOM 1966 C CA . LEU A 1 270 ? 6.834 26.370 29.573 1.00 29.72 270 LEU A CA 1
ATOM 1967 C C . LEU A 1 270 ? 6.958 27.900 29.493 1.00 29.35 270 LEU A C 1
ATOM 1968 O O . LEU A 1 270 ? 6.541 28.532 28.512 1.00 29.56 270 LEU A O 1
ATOM 1973 N N . LEU A 1 271 ? 7.544 28.476 30.534 1.00 29.04 271 LEU A N 1
ATOM 1974 C CA . LEU A 1 271 ? 7.796 29.910 30.618 1.00 29.06 271 LEU A CA 1
ATOM 1975 C C . LEU A 1 271 ? 8.798 30.380 29.568 1.00 28.98 271 LEU A C 1
ATOM 1976 O O . LEU A 1 271 ? 8.650 31.454 28.991 1.00 29.15 271 LEU A O 1
ATOM 1981 N N . THR A 1 272 ? 9.826 29.577 29.338 1.00 29.20 272 THR A N 1
ATOM 1982 C CA . THR A 1 272 ? 10.791 29.858 28.279 1.00 29.14 272 THR A CA 1
ATOM 1983 C C . THR A 1 272 ? 10.117 29.818 26.906 1.00 29.21 272 THR A C 1
ATOM 1984 O O . THR A 1 272 ? 10.339 30.703 26.074 1.00 29.14 272 THR A O 1
ATOM 1988 N N . ASN A 1 273 ? 9.295 28.797 26.665 1.00 29.31 273 ASN A N 1
ATOM 1989 C CA . ASN A 1 273 ? 8.552 28.744 25.408 1.00 29.69 273 ASN A CA 1
ATOM 1990 C C . ASN A 1 273 ? 7.716 29.985 25.164 1.00 29.46 273 ASN A C 1
ATOM 1991 O O . ASN A 1 273 ? 7.639 30.457 24.037 1.00 30.14 273 ASN A O 1
ATOM 1996 N N . VAL A 1 274 ? 7.081 30.497 26.215 1.00 29.55 274 VAL A N 1
ATOM 1997 C CA . VAL A 1 274 ? 6.246 31.714 26.120 1.00 29.54 274 VAL A CA 1
ATOM 1998 C C . VAL A 1 274 ? 7.074 32.964 25.812 1.00 29.30 274 VAL A C 1
ATOM 1999 O O . VAL A 1 274 ? 6.683 33.780 24.976 1.00 30.28 274 VAL A O 1
ATOM 2003 N N . VAL A 1 275 ? 8.210 33.127 26.488 1.00 29.18 275 VAL A N 1
ATOM 2004 C CA . VAL A 1 275 ? 9.076 34.281 26.240 1.00 28.72 275 VAL A CA 1
ATOM 2005 C C . VAL A 1 275 ? 9.684 34.212 24.835 1.00 28.81 275 VAL A C 1
ATOM 2006 O O . VAL A 1 275 ? 9.798 35.229 24.130 1.00 28.25 275 VAL A O 1
ATOM 2010 N N . GLU A 1 276 ? 10.068 33.013 24.422 1.00 28.44 276 GLU A N 1
ATOM 2011 C CA . GLU A 1 276 ? 10.590 32.833 23.083 1.00 29.36 276 GLU A CA 1
ATOM 2012 C C . GLU A 1 276 ? 9.540 33.170 22.017 1.00 29.34 276 GLU A C 1
ATOM 2013 O O . GLU A 1 276 ? 9.846 33.851 21.048 1.00 28.70 276 GLU A O 1
ATOM 2019 N N . LEU A 1 277 ? 8.301 32.723 22.203 1.00 30.06 277 LEU A N 1
ATOM 2020 C CA . LEU A 1 277 ? 7.239 33.077 21.256 1.00 30.37 277 LEU A CA 1
ATOM 2021 C C . LEU A 1 277 ? 7.050 34.598 21.157 1.00 30.94 277 LEU A C 1
ATOM 2022 O O . LEU A 1 277 ? 6.907 35.143 20.050 1.00 31.32 277 LEU A O 1
ATOM 2027 N N . ALA A 1 278 ? 7.036 35.283 22.303 1.00 30.92 278 ALA A N 1
ATOM 2028 C CA . ALA A 1 278 ? 6.950 36.753 22.314 1.00 31.46 278 ALA A CA 1
ATOM 2029 C C . ALA A 1 278 ? 8.142 37.389 21.598 1.00 32.03 278 ALA A C 1
ATOM 2030 O O . ALA A 1 278 ? 7.971 38.324 20.816 1.00 31.91 278 ALA A O 1
ATOM 2032 N N . GLU A 1 279 ? 9.341 36.883 21.873 1.00 32.87 279 GLU A N 1
ATOM 2033 C CA . GLU A 1 279 ? 10.580 37.368 21.233 1.00 34.17 279 GLU A CA 1
ATOM 2034 C C . GLU A 1 279 ? 10.653 37.140 19.706 1.00 35.73 279 GLU A C 1
ATOM 2035 O O . GLU A 1 279 ? 11.129 38.007 18.958 1.00 35.04 279 GLU A O 1
ATOM 2041 N N . ARG A 1 280 ? 10.204 35.973 19.252 1.00 37.59 280 ARG A N 1
ATOM 2042 C CA . ARG A 1 280 ? 10.034 35.713 17.821 1.00 40.11 280 ARG A CA 1
ATOM 2043 C C . ARG A 1 280 ? 9.047 36.747 17.292 1.00 41.17 280 ARG A C 1
ATOM 2044 O O . ARG A 1 280 ? 9.262 37.355 16.242 1.00 41.30 280 ARG A O 1
ATOM 2052 N N . ARG A 1 281 ? 7.949 36.891 18.035 1.00 42.46 281 ARG A N 1
ATOM 2053 C CA . ARG A 1 281 ? 7.031 38.038 18.015 1.00 43.64 281 ARG A CA 1
ATOM 2054 C C . ARG A 1 281 ? 5.820 37.940 17.099 1.00 44.51 281 ARG A C 1
ATOM 2055 O O . ARG A 1 281 ? 4.757 38.489 17.430 1.00 45.46 281 ARG A O 1
ATOM 2063 N N . GLY B 1 2 ? 22.565 -18.822 1.650 1.00 35.11 2 GLY B N 1
ATOM 2064 C CA . GLY B 1 2 ? 22.390 -17.347 1.794 1.00 35.01 2 GLY B CA 1
ATOM 2065 C C . GLY B 1 2 ? 21.087 -16.943 2.473 1.00 34.73 2 GLY B C 1
ATOM 2066 O O . GLY B 1 2 ? 20.273 -17.790 2.848 1.00 35.00 2 GLY B O 1
ATOM 2067 N N . ALA B 1 3 ? 20.882 -15.639 2.612 1.00 33.82 3 ALA B N 1
ATOM 2068 C CA . ALA B 1 3 ? 19.689 -15.116 3.254 1.00 33.48 3 ALA B CA 1
ATOM 2069 C C . ALA B 1 3 ? 18.468 -15.280 2.370 1.00 32.99 3 ALA B C 1
ATOM 2070 O O . ALA B 1 3 ? 18.565 -15.249 1.146 1.00 33.16 3 ALA B O 1
ATOM 2072 N N . ILE B 1 4 ? 17.317 -15.443 3.010 1.00 32.83 4 ILE B N 1
ATOM 2073 C CA . ILE B 1 4 ? 16.037 -15.397 2.319 1.00 32.54 4 ILE B CA 1
ATOM 2074 C C . ILE B 1 4 ? 15.750 -13.971 1.844 1.00 32.32 4 ILE B C 1
ATOM 2075 O O . ILE B 1 4 ? 15.861 -13.012 2.606 1.00 31.61 4 ILE B O 1
ATOM 2080 N N . MET B 1 5 ? 15.378 -13.849 0.577 1.00 31.84 5 MET B N 1
ATOM 2081 C CA . MET B 1 5 ? 15.080 -12.562 -0.035 1.00 32.71 5 MET B CA 1
ATOM 2082 C C . MET B 1 5 ? 13.749 -12.032 0.473 1.00 30.96 5 MET B C 1
ATOM 2083 O O . MET B 1 5 ? 12.737 -12.723 0.374 1.00 30.49 5 MET B O 1
ATOM 2088 N N . LEU B 1 6 ? 13.733 -10.814 1.013 1.00 29.97 6 LEU B N 1
ATOM 2089 C CA . LEU B 1 6 ? 12.456 -10.192 1.374 1.00 29.46 6 LEU B CA 1
ATOM 2090 C C . LEU B 1 6 ? 11.886 -9.470 0.155 1.00 29.74 6 LEU B C 1
ATOM 2091 O O . LEU B 1 6 ? 11.860 -8.244 0.097 1.00 29.47 6 LEU B O 1
ATOM 2096 N N . ASP B 1 7 ? 11.442 -10.264 -0.816 1.00 30.28 7 ASP B N 1
ATOM 2097 C CA . ASP B 1 7 ? 10.844 -9.788 -2.070 1.00 31.29 7 ASP B CA 1
ATOM 2098 C C . ASP B 1 7 ? 9.456 -9.194 -1.781 1.00 31.28 7 ASP B C 1
ATOM 2099 O O . ASP B 1 7 ? 8.639 -9.813 -1.102 1.00 31.52 7 ASP B O 1
ATOM 2104 N N . GLY B 1 8 ? 9.199 -7.989 -2.282 1.00 31.06 8 GLY B N 1
ATOM 2105 C CA . GLY B 1 8 ? 7.976 -7.273 -1.939 1.00 31.54 8 GLY B CA 1
ATOM 2106 C C . GLY B 1 8 ? 6.780 -7.483 -2.855 1.00 31.90 8 GLY B C 1
ATOM 2107 O O . GLY B 1 8 ? 5.686 -6.983 -2.572 1.00 32.01 8 GLY B O 1
ATOM 2108 N N . LYS B 1 9 ? 6.963 -8.210 -3.954 1.00 31.95 9 LYS B N 1
ATOM 2109 C CA . LYS B 1 9 ? 5.929 -8.206 -4.987 1.00 33.01 9 LYS B CA 1
ATOM 2110 C C . LYS B 1 9 ? 4.651 -8.999 -4.667 1.00 32.82 9 LYS B C 1
ATOM 2111 O O . LYS B 1 9 ? 3.548 -8.537 -4.956 1.00 32.74 9 LYS B O 1
ATOM 2117 N N . ALA B 1 10 ? 4.780 -10.180 -4.080 1.00 32.96 10 ALA B N 1
ATOM 2118 C CA . ALA B 1 10 ? 3.577 -10.948 -3.749 1.00 33.07 10 ALA B CA 1
ATOM 2119 C C . ALA B 1 10 ? 2.785 -10.231 -2.656 1.00 32.92 10 ALA B C 1
ATOM 2120 O O . ALA B 1 10 ? 1.552 -10.253 -2.652 1.00 32.71 10 ALA B O 1
ATOM 2122 N N . THR B 1 11 ? 3.506 -9.567 -1.753 1.00 32.78 11 THR B N 1
ATOM 2123 C CA . THR B 1 11 ? 2.891 -8.812 -0.676 1.00 32.61 11 THR B CA 1
ATOM 2124 C C . THR B 1 11 ? 2.169 -7.567 -1.209 1.00 32.19 11 THR B C 1
ATOM 2125 O O . THR B 1 11 ? 1.062 -7.263 -0.770 1.00 32.12 11 THR B O 1
ATOM 2129 N N . ARG B 1 12 ? 2.785 -6.864 -2.162 1.00 32.30 12 ARG B N 1
ATOM 2130 C CA . ARG B 1 12 ? 2.132 -5.738 -2.850 1.00 31.80 12 ARG B CA 1
ATOM 2131 C C . ARG B 1 12 ? 0.840 -6.225 -3.502 1.00 31.34 12 ARG B C 1
ATOM 2132 O O . ARG B 1 12 ? -0.193 -5.567 -3.420 1.00 31.00 12 ARG B O 1
ATOM 2140 N N . ASP B 1 13 ? 0.921 -7.370 -4.172 1.00 30.99 13 ASP B N 1
ATOM 2141 C CA . ASP B 1 13 ? -0.237 -7.968 -4.842 1.00 31.24 13 ASP B CA 1
ATOM 2142 C C . ASP B 1 13 ? -1.376 -8.225 -3.841 1.00 30.98 13 ASP B C 1
ATOM 2143 O O . ASP B 1 13 ? -2.545 -7.976 -4.144 1.00 30.48 13 ASP B O 1
ATOM 2148 N N . GLU B 1 14 ? -1.024 -8.717 -2.656 1.00 30.96 14 GLU B N 1
ATOM 2149 C CA . GLU B 1 14 ? -1.991 -8.910 -1.563 1.00 31.52 14 GLU B CA 1
ATOM 2150 C C . GLU B 1 14 ? -2.643 -7.589 -1.160 1.00 30.79 14 GLU B C 1
ATOM 2151 O O . GLU B 1 14 ? -3.868 -7.489 -1.061 1.00 30.57 14 GLU B O 1
ATOM 2157 N N . ILE B 1 15 ? -1.823 -6.565 -0.939 1.00 30.60 15 ILE B N 1
ATOM 2158 C CA . ILE B 1 15 ? -2.351 -5.255 -0.601 1.00 30.23 15 ILE B CA 1
ATOM 2159 C C . ILE B 1 15 ? -3.320 -4.755 -1.677 1.00 30.48 15 ILE B C 1
ATOM 2160 O O . ILE B 1 15 ? -4.400 -4.256 -1.358 1.00 30.53 15 ILE B O 1
ATOM 2165 N N . PHE B 1 16 ? -2.941 -4.905 -2.948 1.00 30.37 16 PHE B N 1
ATOM 2166 C CA . PHE B 1 16 ? -3.749 -4.404 -4.069 1.00 30.51 16 PHE B CA 1
ATOM 2167 C C . PHE B 1 16 ? -5.099 -5.107 -4.154 1.00 30.70 16 PHE B C 1
ATOM 2168 O O . PHE B 1 16 ? -6.102 -4.490 -4.521 1.00 30.84 16 PHE B O 1
ATOM 2176 N N . GLY B 1 17 ? -5.117 -6.399 -3.832 1.00 30.50 17 GLY B N 1
ATOM 2177 C CA . GLY B 1 17 ? -6.367 -7.162 -3.765 1.00 30.95 17 GLY B CA 1
ATOM 2178 C C . GLY B 1 17 ? -7.304 -6.639 -2.683 1.00 31.00 17 GLY B C 1
ATOM 2179 O O . GLY B 1 17 ? -8.481 -6.384 -2.933 1.00 31.11 17 GLY B O 1
ATOM 2180 N N . ASP B 1 18 ? -6.771 -6.489 -1.475 1.00 31.12 18 ASP B N 1
ATOM 2181 C CA . ASP B 1 18 ? -7.504 -5.892 -0.359 1.00 31.14 18 ASP B CA 1
ATOM 2182 C C . ASP B 1 18 ? -8.036 -4.488 -0.709 1.00 30.91 18 ASP B C 1
ATOM 2183 O O . ASP B 1 18 ? -9.211 -4.183 -0.494 1.00 30.79 18 ASP B O 1
ATOM 2188 N N . LEU B 1 19 ? -7.174 -3.643 -1.263 1.00 30.70 19 LEU B N 1
ATOM 2189 C CA . LEU B 1 19 ? -7.558 -2.270 -1.609 1.00 30.56 19 LEU B CA 1
ATOM 2190 C C . LEU B 1 19 ? -8.630 -2.201 -2.689 1.00 30.66 19 LEU B C 1
ATOM 2191 O O . LEU B 1 19 ? -9.531 -1.366 -2.624 1.00 30.52 19 LEU B O 1
ATOM 2196 N N . LYS B 1 20 ? -8.540 -3.068 -3.690 1.00 31.26 20 LYS B N 1
ATOM 2197 C CA . LYS B 1 20 ? -9.568 -3.120 -4.719 1.00 31.78 20 LYS B CA 1
ATOM 2198 C C . LYS B 1 20 ? -10.944 -3.476 -4.133 1.00 31.87 20 LYS B C 1
ATOM 2199 O O . LYS B 1 20 ? -11.965 -2.927 -4.549 1.00 32.24 20 LYS B O 1
ATOM 2205 N N . GLN B 1 21 ? -10.967 -4.391 -3.172 1.00 31.98 21 GLN B N 1
ATOM 2206 C CA . GLN B 1 21 ? -12.213 -4.756 -2.494 1.00 32.55 21 GLN B CA 1
ATOM 2207 C C . GLN B 1 21 ? -12.753 -3.571 -1.698 1.00 31.55 21 GLN B C 1
ATOM 2208 O O . GLN B 1 21 ? -13.929 -3.234 -1.784 1.00 31.53 21 GLN B O 1
ATOM 2214 N N . ARG B 1 22 ? -11.873 -2.949 -0.919 1.00 31.05 22 ARG B N 1
ATOM 2215 C CA . ARG B 1 22 ? -12.230 -1.809 -0.076 1.00 30.52 22 ARG B CA 1
ATOM 2216 C C . ARG B 1 22 ? -12.711 -0.617 -0.894 1.00 30.30 22 ARG B C 1
ATOM 2217 O O . ARG B 1 22 ? -13.554 0.145 -0.438 1.00 29.90 22 ARG B O 1
ATOM 2225 N N . VAL B 1 23 ? -12.174 -0.469 -2.102 1.00 30.24 23 VAL B N 1
ATOM 2226 C CA . VAL B 1 23 ? -12.574 0.615 -2.994 1.00 30.06 23 VAL B CA 1
ATOM 2227 C C . VAL B 1 23 ? -13.944 0.338 -3.619 1.00 30.63 23 VAL B C 1
ATOM 2228 O O . VAL B 1 23 ? -14.729 1.261 -3.851 1.00 30.70 23 VAL B O 1
ATOM 2232 N N . ALA B 1 24 ? -14.224 -0.935 -3.883 1.00 31.04 24 ALA B N 1
ATOM 2233 C CA . ALA B 1 24 ? -15.542 -1.358 -4.355 1.00 31.71 24 ALA B CA 1
ATOM 2234 C C . ALA B 1 24 ? -16.619 -1.083 -3.299 1.00 32.15 24 ALA B C 1
ATOM 2235 O O . ALA B 1 24 ? -17.720 -0.641 -3.624 1.00 32.70 24 ALA B O 1
ATOM 2237 N N . ALA B 1 25 ? -16.294 -1.345 -2.039 1.00 32.83 25 ALA B N 1
ATOM 2238 C CA . ALA B 1 25 ? -17.184 -1.021 -0.924 1.00 33.28 25 ALA B CA 1
ATOM 2239 C C . ALA B 1 25 ? -17.413 0.489 -0.810 1.00 33.82 25 ALA B C 1
ATOM 2240 O O . ALA B 1 25 ? -18.534 0.939 -0.532 1.00 33.71 25 ALA B O 1
ATOM 2242 N N . LEU B 1 26 ? -16.344 1.260 -1.020 1.00 34.35 26 LEU B N 1
ATOM 2243 C CA . LEU B 1 26 ? -16.423 2.718 -1.061 1.00 35.09 26 LEU B CA 1
ATOM 2244 C C . LEU B 1 26 ? -17.315 3.207 -2.198 1.00 35.89 26 LEU B C 1
ATOM 2245 O O . LEU B 1 26 ? -18.169 4.069 -1.985 1.00 36.46 26 LEU B O 1
ATOM 2250 N N . ASP B 1 27 ? -17.114 2.663 -3.398 1.00 36.87 27 ASP B N 1
ATOM 2251 C CA . ASP B 1 27 ? -17.940 3.004 -4.562 1.00 38.10 27 ASP B CA 1
ATOM 2252 C C . ASP B 1 27 ? -19.421 2.733 -4.304 1.00 38.54 27 ASP B C 1
ATOM 2253 O O . ASP B 1 27 ? -20.288 3.544 -4.652 1.00 38.69 27 ASP B O 1
ATOM 2258 N N . ALA B 1 28 ? -19.701 1.571 -3.720 1.00 39.05 28 ALA B N 1
ATOM 2259 C CA . ALA B 1 28 ? -21.062 1.167 -3.401 1.00 39.51 28 ALA B CA 1
ATOM 2260 C C . ALA B 1 28 ? -21.745 2.187 -2.501 1.00 39.88 28 ALA B C 1
ATOM 2261 O O . ALA B 1 28 ? -22.936 2.465 -2.656 1.00 40.26 28 ALA B O 1
ATOM 2263 N N . ALA B 1 29 ? -20.983 2.746 -1.566 1.00 40.23 29 ALA B N 1
ATOM 2264 C CA . ALA B 1 29 ? -21.486 3.774 -0.655 1.00 40.39 29 ALA B CA 1
ATOM 2265 C C . ALA B 1 29 ? -21.445 5.180 -1.271 1.00 40.51 29 ALA B C 1
ATOM 2266 O O . ALA B 1 29 ? -21.695 6.173 -0.583 1.00 40.69 29 ALA B O 1
ATOM 2268 N N . GLY B 1 30 ? -21.134 5.260 -2.563 1.00 40.28 30 GLY B N 1
ATOM 2269 C CA . GLY B 1 30 ? -21.044 6.543 -3.258 1.00 39.97 30 GLY B CA 1
ATOM 2270 C C . GLY B 1 30 ? -19.851 7.379 -2.832 1.00 39.71 30 GLY B C 1
ATOM 2271 O O . GLY B 1 30 ? -19.886 8.607 -2.883 1.00 39.63 30 GLY B O 1
ATOM 2272 N N . ARG B 1 31 ? -18.783 6.722 -2.404 1.00 39.62 31 ARG B N 1
ATOM 2273 C CA . ARG B 1 31 ? -17.601 7.456 -1.970 1.00 39.42 31 ARG B CA 1
ATOM 2274 C C . ARG B 1 31 ? -16.341 7.046 -2.719 1.00 38.74 31 ARG B C 1
ATOM 2275 O O . ARG B 1 31 ? -15.297 6.843 -2.102 1.00 38.66 31 ARG B O 1
ATOM 2283 N N . THR B 1 32 ? -16.442 6.956 -4.045 1.00 38.08 32 THR B N 1
ATOM 2284 C CA . THR B 1 32 ? -15.313 6.547 -4.881 1.00 37.10 32 THR B CA 1
ATOM 2285 C C . THR B 1 32 ? -14.102 7.423 -4.593 1.00 35.98 32 THR B C 1
ATOM 2286 O O . THR B 1 32 ? -14.129 8.630 -4.842 1.00 35.98 32 THR B O 1
ATOM 2290 N N . PRO B 1 33 ? -13.037 6.824 -4.042 1.00 34.68 33 PRO B N 1
ATOM 2291 C CA . PRO B 1 33 ? -11.869 7.632 -3.721 1.00 33.72 33 PRO B CA 1
ATOM 2292 C C . PRO B 1 33 ? -11.121 8.137 -4.964 1.00 32.66 33 PRO B C 1
ATOM 2293 O O . PRO B 1 33 ? -11.187 7.524 -6.041 1.00 31.84 33 PRO B O 1
ATOM 2297 N N . GLY B 1 34 ? -10.447 9.272 -4.808 1.00 31.89 34 GLY B N 1
ATOM 2298 C CA . GLY B 1 34 ? -9.657 9.872 -5.882 1.00 30.77 34 GLY B CA 1
ATOM 2299 C C . GLY B 1 34 ? -8.309 10.391 -5.385 1.00 30.51 34 GLY B C 1
ATOM 2300 O O . GLY B 1 34 ? -8.226 11.066 -4.351 1.00 29.70 34 GLY B O 1
ATOM 2301 N N . LEU B 1 35 ? -7.249 10.060 -6.115 1.00 29.66 35 LEU B N 1
ATOM 2302 C CA . LEU B 1 35 ? -5.925 10.598 -5.820 1.00 29.62 35 LEU B CA 1
ATOM 2303 C C . LEU B 1 35 ? -5.551 11.733 -6.760 1.00 29.60 35 LEU B C 1
ATOM 2304 O O . LEU B 1 35 ? -5.592 11.589 -7.990 1.00 29.90 35 LEU B O 1
ATOM 2309 N N . GLY B 1 36 ? -5.187 12.865 -6.164 1.00 29.59 36 GLY B N 1
ATOM 2310 C CA . GLY B 1 36 ? -4.685 14.001 -6.905 1.00 28.69 36 GLY B CA 1
ATOM 2311 C C . GLY B 1 36 ? -3.168 14.048 -6.89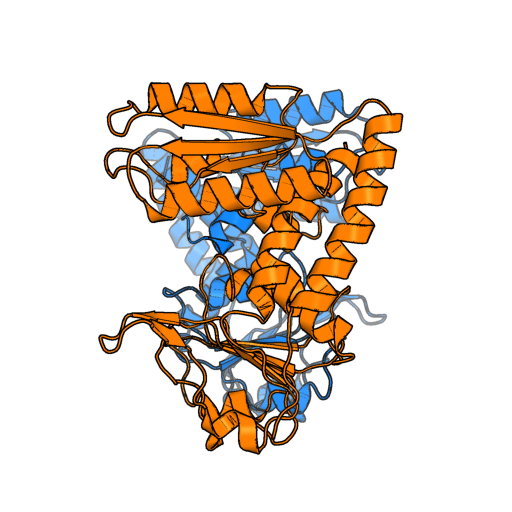5 1.00 28.77 36 GLY B C 1
ATOM 2312 O O . GLY B 1 36 ? -2.521 13.525 -5.990 1.00 28.86 36 GLY B O 1
ATOM 2313 N N . THR B 1 37 ? -2.597 14.651 -7.930 1.00 28.67 37 THR B N 1
ATOM 2314 C CA . THR B 1 37 ? -1.169 14.896 -7.982 1.00 28.26 37 THR B CA 1
ATOM 2315 C C . THR B 1 37 ? -0.967 16.314 -8.484 1.00 28.40 37 THR B C 1
ATOM 2316 O O . THR B 1 37 ? -1.629 16.744 -9.422 1.00 28.40 37 THR B O 1
ATOM 2320 N N . ILE B 1 38 ? -0.069 17.047 -7.845 1.00 28.33 38 ILE B N 1
ATOM 2321 C CA . ILE B 1 38 ? 0.353 18.334 -8.369 1.00 28.76 38 ILE B CA 1
ATOM 2322 C C . ILE B 1 38 ? 1.770 18.161 -8.889 1.00 29.24 38 ILE B C 1
ATOM 2323 O O . ILE B 1 38 ? 2.679 17.811 -8.133 1.00 29.47 38 ILE B O 1
ATOM 2328 N N . LEU B 1 39 ? 1.932 18.346 -10.196 1.00 29.57 39 LEU B N 1
ATOM 2329 C CA . LEU B 1 39 ? 3.220 18.185 -10.846 1.00 29.84 39 LEU B CA 1
ATOM 2330 C C . LEU B 1 39 ? 3.572 19.533 -11.438 1.00 29.42 39 LEU B C 1
ATOM 2331 O O . LEU B 1 39 ? 2.870 20.032 -12.304 1.00 29.72 39 LEU B O 1
ATOM 2336 N N . VAL B 1 40 ? 4.633 20.139 -10.925 1.00 29.14 40 VAL B N 1
ATOM 2337 C CA . VAL B 1 40 ? 5.087 21.433 -11.408 1.00 28.96 40 VAL B CA 1
ATOM 2338 C C . VAL B 1 40 ? 6.362 21.269 -12.235 1.00 28.95 40 VAL B C 1
ATOM 2339 O O . VAL B 1 40 ? 7.377 20.763 -11.750 1.00 28.32 40 VAL B O 1
ATOM 2343 N N . GLY B 1 41 ? 6.292 21.669 -13.496 1.00 28.86 41 GLY B N 1
ATOM 2344 C CA . GLY B 1 41 ? 7.494 21.781 -14.300 1.00 29.47 41 GLY B CA 1
ATOM 2345 C C . GLY B 1 41 ? 7.879 20.529 -15.061 1.00 29.89 41 GLY B C 1
ATOM 2346 O O . GLY B 1 41 ? 7.032 19.688 -15.379 1.00 29.72 41 GLY B O 1
ATOM 2347 N N . ASP B 1 42 ? 9.176 20.407 -15.335 1.00 30.06 42 ASP B N 1
ATOM 2348 C CA . ASP B 1 42 ? 9.651 19.595 -16.451 1.00 30.55 42 ASP B CA 1
ATOM 2349 C C . ASP B 1 42 ? 10.649 18.498 -16.085 1.00 30.78 42 ASP B C 1
ATOM 2350 O O . ASP B 1 42 ? 11.316 17.975 -16.963 1.00 30.64 42 ASP B O 1
ATOM 2355 N N . ASP B 1 43 ? 10.751 18.162 -14.802 1.00 30.86 43 ASP B N 1
ATOM 2356 C CA . ASP B 1 43 ? 11.623 17.078 -14.340 1.00 31.67 43 ASP B CA 1
ATOM 2357 C C . ASP B 1 43 ? 11.079 15.706 -14.789 1.00 31.74 43 ASP B C 1
ATOM 2358 O O . ASP B 1 43 ? 9.988 15.306 -14.387 1.00 31.39 43 ASP B O 1
ATOM 2363 N N . PRO B 1 44 ? 11.841 14.992 -15.641 1.00 31.81 44 PRO B N 1
ATOM 2364 C CA . PRO B 1 44 ? 11.344 13.762 -16.260 1.00 31.60 44 PRO B CA 1
ATOM 2365 C C . PRO B 1 44 ? 11.046 12.671 -15.257 1.00 31.14 44 PRO B C 1
ATOM 2366 O O . PRO B 1 44 ? 10.082 11.931 -15.439 1.00 31.12 44 PRO B O 1
ATOM 2370 N N . GLY B 1 45 ? 11.879 12.564 -14.221 1.00 30.42 45 GLY B N 1
ATOM 2371 C CA . GLY B 1 45 ? 11.686 11.582 -13.171 1.00 29.80 45 GLY B CA 1
ATOM 2372 C C . GLY B 1 45 ? 10.364 11.799 -12.473 1.00 29.32 45 GLY B C 1
ATOM 2373 O O . GLY B 1 45 ? 9.610 10.857 -12.239 1.00 28.81 45 GLY B O 1
ATOM 2374 N N . SER B 1 46 ? 10.084 13.051 -12.134 1.00 29.11 46 SER B N 1
ATOM 2375 C CA . SER B 1 46 ? 8.818 13.413 -11.494 1.00 28.97 46 SER B CA 1
ATOM 2376 C C . SER B 1 46 ? 7.628 13.031 -12.374 1.00 29.02 46 SER B C 1
ATOM 2377 O O . SER B 1 46 ? 6.624 12.514 -11.882 1.00 29.43 46 SER B O 1
ATOM 2380 N N . GLN B 1 47 ? 7.742 13.296 -13.673 1.00 28.87 47 GLN B N 1
ATOM 2381 C CA . GLN B 1 47 ? 6.684 12.955 -14.619 1.00 29.31 47 GLN B CA 1
ATOM 2382 C C . GLN B 1 47 ? 6.404 11.452 -14.635 1.00 29.12 47 GLN B C 1
ATOM 2383 O O . GLN B 1 47 ? 5.250 11.044 -14.635 1.00 28.64 47 GLN B O 1
ATOM 2389 N N . ALA B 1 48 ? 7.463 10.638 -14.631 1.00 29.33 48 ALA B N 1
ATOM 2390 C CA . ALA B 1 48 ? 7.333 9.179 -14.569 1.00 29.74 48 ALA B CA 1
ATOM 2391 C C . ALA B 1 48 ? 6.753 8.694 -13.225 1.00 30.28 48 ALA B C 1
ATOM 2392 O O . ALA B 1 48 ? 5.914 7.790 -13.186 1.00 30.44 48 ALA B O 1
ATOM 2394 N N . TYR B 1 49 ? 7.210 9.293 -12.129 1.00 30.69 49 TYR B N 1
ATOM 2395 C CA . TYR B 1 49 ? 6.698 8.961 -10.801 1.00 31.53 49 TYR B CA 1
ATOM 2396 C C . TYR B 1 49 ? 5.185 9.146 -10.740 1.00 30.43 49 TYR B C 1
ATOM 2397 O O . TYR B 1 49 ? 4.459 8.285 -10.242 1.00 30.23 49 TYR B O 1
ATOM 2406 N N . VAL B 1 50 ? 4.725 10.287 -11.237 1.00 29.16 50 VAL B N 1
ATOM 2407 C CA . VAL B 1 50 ? 3.308 10.615 -11.245 1.00 28.77 50 VAL B CA 1
ATOM 2408 C C . VAL B 1 50 ? 2.488 9.697 -12.170 1.00 28.36 50 VAL B C 1
ATOM 2409 O O . VAL B 1 50 ? 1.380 9.292 -11.821 1.00 28.18 50 VAL B O 1
ATOM 2413 N N . ARG B 1 51 ? 3.017 9.389 -13.349 1.00 27.70 51 ARG B N 1
ATOM 2414 C CA . ARG B 1 51 ? 2.378 8.392 -14.210 1.00 27.70 51 ARG B CA 1
ATOM 2415 C C . ARG B 1 51 ? 2.194 7.074 -13.441 1.00 27.67 51 ARG B C 1
ATOM 2416 O O . ARG B 1 51 ? 1.128 6.457 -13.490 1.00 27.79 51 ARG B O 1
ATOM 2424 N N . GLY B 1 52 ? 3.238 6.652 -12.739 1.00 27.67 52 GLY B N 1
ATOM 2425 C CA . GLY B 1 52 ? 3.205 5.398 -11.976 1.00 28.48 52 GLY B CA 1
ATOM 2426 C C . GLY B 1 52 ? 2.131 5.388 -10.901 1.00 28.78 52 GLY B C 1
ATOM 2427 O O . GLY B 1 52 ? 1.389 4.415 -10.764 1.00 28.36 52 GLY B O 1
ATOM 2428 N N . LYS B 1 53 ? 2.036 6.483 -10.151 1.00 29.22 53 LYS B N 1
ATOM 2429 C CA . LYS B 1 53 ? 1.003 6.621 -9.127 1.00 30.08 53 LYS B CA 1
ATOM 2430 C C . LYS B 1 53 ? -0.390 6.490 -9.734 1.00 29.93 53 LYS B C 1
ATOM 2431 O O . LYS B 1 53 ? -1.252 5.819 -9.192 1.00 30.57 53 LYS B O 1
ATOM 2437 N N . HIS B 1 54 ? -0.607 7.131 -10.870 1.00 30.00 54 HIS B N 1
ATOM 2438 C CA . HIS B 1 54 ? -1.910 7.065 -11.510 1.00 29.78 54 HIS B CA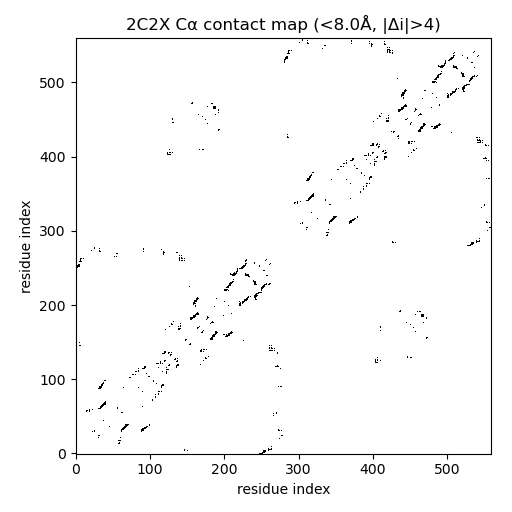 1
ATOM 2439 C C . HIS B 1 54 ? -2.215 5.704 -12.135 1.00 29.67 54 HIS B C 1
ATOM 2440 O O . HIS B 1 54 ? -3.369 5.279 -12.153 1.00 29.43 54 HIS B O 1
ATOM 2447 N N . ALA B 1 55 ? -1.186 5.008 -12.611 1.00 29.40 55 ALA B N 1
ATOM 2448 C CA . ALA B 1 55 ? -1.363 3.635 -13.058 1.00 29.77 55 ALA B CA 1
ATOM 2449 C C . ALA B 1 55 ? -1.759 2.730 -11.890 1.00 29.44 55 ALA B C 1
ATOM 2450 O O . ALA B 1 55 ? -2.591 1.845 -12.055 1.00 29.17 55 ALA B O 1
ATOM 2452 N N . ASP B 1 56 ? -1.156 2.952 -10.723 1.00 29.60 56 ASP B N 1
ATOM 2453 C CA . ASP B 1 56 ? -1.471 2.168 -9.519 1.00 29.43 56 ASP B CA 1
ATOM 2454 C C . ASP B 1 56 ? -2.928 2.390 -9.114 1.00 29.73 56 ASP B C 1
ATOM 2455 O O . ASP B 1 56 ? -3.664 1.434 -8.818 1.00 29.11 56 ASP B O 1
ATOM 2460 N N . CYS B 1 57 ? -3.332 3.659 -9.080 1.00 29.45 57 CYS B N 1
ATOM 2461 C CA . CYS B 1 57 ? -4.732 4.023 -8.854 1.00 30.56 57 CYS B CA 1
ATOM 2462 C C . CYS B 1 57 ? -5.706 3.271 -9.735 1.00 30.77 57 CYS B C 1
ATOM 2463 O O . CYS B 1 57 ? -6.675 2.702 -9.237 1.00 31.03 57 CYS B O 1
ATOM 2466 N N . ALA B 1 58 ? -5.471 3.304 -11.044 1.00 31.42 58 ALA B N 1
ATOM 2467 C CA . ALA B 1 58 ? -6.331 2.600 -11.998 1.00 31.84 58 ALA B CA 1
ATOM 2468 C C . ALA B 1 58 ? -6.469 1.103 -11.701 1.00 32.35 58 ALA B C 1
ATOM 2469 O O . ALA B 1 58 ? -7.520 0.503 -11.953 1.00 32.32 58 ALA B O 1
ATOM 2471 N N . LYS B 1 59 ? -5.408 0.491 -11.187 1.00 33.16 59 LYS B N 1
ATOM 2472 C CA . LYS B 1 59 ? -5.438 -0.948 -10.883 1.00 33.33 59 LYS B CA 1
ATOM 2473 C C . LYS B 1 59 ? -6.447 -1.292 -9.782 1.00 33.12 59 LYS B C 1
ATOM 2474 O O . LYS B 1 59 ? -7.083 -2.347 -9.825 1.00 33.33 59 LYS B O 1
ATOM 2480 N N . VAL B 1 60 ? -6.597 -0.403 -8.805 1.00 32.95 60 VAL B N 1
ATOM 2481 C CA . VAL B 1 60 ? -7.500 -0.656 -7.674 1.00 32.82 60 VAL B CA 1
ATOM 2482 C C . VAL B 1 60 ? -8.825 0.128 -7.730 1.00 32.56 60 VAL B C 1
ATOM 2483 O O . VAL B 1 60 ? -9.685 -0.027 -6.854 1.00 32.61 60 VAL B O 1
ATOM 2487 N N . GLY B 1 61 ? -8.989 0.964 -8.753 1.00 31.63 61 GLY B N 1
ATOM 2488 C CA . GLY B 1 61 ? -10.246 1.672 -8.960 1.00 31.02 61 GLY B CA 1
ATOM 2489 C C . GLY B 1 61 ? -10.312 3.068 -8.368 1.00 30.66 61 GLY B C 1
ATOM 2490 O O . GLY B 1 61 ? -11.390 3.669 -8.278 1.00 30.60 61 GLY B O 1
ATOM 2491 N N . ILE B 1 62 ? -9.162 3.601 -7.980 1.00 29.85 62 ILE B N 1
ATOM 2492 C CA . ILE B 1 62 ? -9.101 4.955 -7.475 1.00 29.63 62 ILE B CA 1
ATOM 2493 C C . ILE B 1 62 ? -9.062 5.910 -8.666 1.00 30.07 62 ILE B C 1
ATOM 2494 O O . ILE B 1 62 ? -8.281 5.713 -9.601 1.00 29.80 62 ILE B O 1
ATOM 2499 N N . THR B 1 63 ? -9.916 6.930 -8.634 1.00 30.09 63 THR B N 1
ATOM 2500 C CA . THR B 1 63 ? -9.925 7.970 -9.659 1.00 30.82 63 THR B CA 1
ATOM 2501 C C . THR B 1 63 ? -8.624 8.775 -9.635 1.00 30.41 63 THR B C 1
ATOM 2502 O O . THR B 1 63 ? -8.038 8.998 -8.578 1.00 30.16 63 THR B O 1
ATOM 2506 N N . SER B 1 64 ? -8.167 9.178 -10.812 1.00 30.35 64 SER B N 1
ATOM 2507 C CA . SER B 1 64 ? -6.977 10.018 -10.947 1.00 29.95 64 SER B CA 1
ATOM 2508 C C . SER B 1 64 ? -7.383 11.468 -11.217 1.00 29.99 64 SER B C 1
ATOM 2509 O O . SER B 1 64 ? -8.167 11.737 -12.127 1.00 29.17 64 SER B O 1
ATOM 2512 N N . ILE B 1 65 ? -6.836 12.385 -10.423 1.00 29.86 65 ILE B N 1
ATOM 2513 C CA . ILE B 1 65 ? -6.996 13.809 -10.644 1.00 30.46 65 ILE B CA 1
ATOM 2514 C C . ILE B 1 65 ? -5.617 14.436 -10.880 1.00 30.59 65 ILE B C 1
ATOM 2515 O O . ILE B 1 65 ? -4.796 14.523 -9.959 1.00 31.13 65 ILE B O 1
ATOM 2520 N N . ARG B 1 66 ? -5.360 14.839 -12.119 1.00 30.11 66 ARG B N 1
ATOM 2521 C CA . ARG B 1 66 ? -4.083 15.436 -12.489 1.00 30.43 66 ARG B CA 1
ATOM 2522 C C . ARG B 1 66 ? -4.121 16.951 -12.429 1.00 29.90 66 ARG B C 1
ATOM 2523 O O . ARG B 1 66 ? -5.012 17.568 -12.990 1.00 29.23 66 ARG B O 1
ATOM 2531 N N . ARG B 1 67 ? -3.153 17.545 -11.740 1.00 29.73 67 ARG B N 1
ATOM 2532 C CA . ARG B 1 67 ? -2.935 18.977 -11.845 1.00 29.77 67 ARG B CA 1
ATOM 2533 C C . ARG B 1 67 ? -1.509 19.172 -12.364 1.00 30.08 67 ARG B C 1
ATOM 2534 O O . ARG B 1 67 ? -0.548 19.064 -11.604 1.00 29.49 67 ARG B O 1
ATOM 2542 N N . ASP B 1 68 ? -1.378 19.438 -13.663 1.00 29.94 68 ASP B N 1
ATOM 2543 C CA . ASP B 1 68 ? -0.063 19.629 -14.274 1.00 30.23 68 ASP B CA 1
ATOM 2544 C C . ASP B 1 68 ? 0.167 21.119 -14.546 1.00 30.28 68 ASP B C 1
ATOM 2545 O O . ASP B 1 68 ? -0.603 21.757 -15.255 1.00 29.67 68 ASP B O 1
ATOM 2550 N N . LEU B 1 69 ? 1.237 21.660 -13.976 1.00 30.35 69 LEU B N 1
ATOM 2551 C CA . LEU B 1 69 ? 1.497 23.095 -14.001 1.00 30.27 69 LEU B CA 1
ATOM 2552 C C . LEU B 1 69 ? 2.841 23.376 -14.675 1.00 30.05 69 LEU B C 1
ATOM 2553 O O . LEU B 1 69 ? 3.767 22.580 -14.552 1.00 29.84 69 LEU B O 1
ATOM 2558 N N . PRO B 1 70 ? 2.958 24.514 -15.387 1.00 30.48 70 PRO B N 1
ATOM 2559 C CA . PRO B 1 70 ? 4.237 24.830 -16.015 1.00 30.33 70 PRO B CA 1
ATOM 2560 C C . PRO B 1 70 ? 5.283 25.248 -14.982 1.00 30.62 70 PRO B C 1
ATOM 2561 O O . PRO B 1 70 ? 4.937 25.593 -13.845 1.00 30.14 70 PRO B O 1
ATOM 2565 N N . ALA B 1 71 ? 6.554 25.204 -15.377 1.00 30.91 71 ALA B N 1
ATOM 2566 C CA . ALA B 1 71 ? 7.660 25.446 -14.455 1.00 31.49 71 ALA B CA 1
ATOM 2567 C C . ALA B 1 71 ? 7.658 26.874 -13.916 1.00 31.60 71 ALA B C 1
ATOM 2568 O O . ALA B 1 71 ? 8.108 27.121 -12.807 1.00 31.73 71 ALA B O 1
ATOM 2570 N N . ASP B 1 72 ? 7.134 27.807 -14.698 1.00 31.88 72 ASP B N 1
ATOM 2571 C CA . ASP B 1 72 ? 7.213 29.227 -14.351 1.00 32.53 72 ASP B CA 1
ATOM 2572 C C . ASP B 1 72 ? 6.018 29.775 -13.567 1.00 32.37 72 ASP B C 1
ATOM 2573 O O . ASP B 1 72 ? 5.733 30.968 -13.652 1.00 33.09 72 ASP B O 1
ATOM 2578 N N . ILE B 1 73 ? 5.308 28.930 -12.826 1.00 32.03 73 ILE B N 1
ATOM 2579 C CA . ILE B 1 73 ? 4.158 29.424 -12.056 1.00 31.58 73 ILE B CA 1
ATOM 2580 C C . ILE B 1 73 ? 4.584 30.281 -10.871 1.00 31.41 73 ILE B C 1
ATOM 2581 O O . ILE B 1 73 ? 5.676 30.125 -10.331 1.00 31.47 73 ILE B O 1
ATOM 2586 N N . SER B 1 74 ? 3.697 31.181 -10.467 1.00 30.81 74 SER B N 1
ATOM 2587 C CA . SER B 1 74 ? 3.870 31.967 -9.263 1.00 30.17 74 SER B CA 1
ATOM 2588 C C . SER B 1 74 ? 3.445 31.135 -8.051 1.00 30.27 74 SER B C 1
ATOM 2589 O O . SER B 1 74 ? 2.796 30.093 -8.187 1.00 30.53 74 SER B O 1
ATOM 2592 N N . THR B 1 75 ? 3.814 31.605 -6.867 1.00 29.76 75 THR B N 1
ATOM 2593 C CA . THR B 1 75 ? 3.365 31.035 -5.607 1.00 29.10 75 THR B CA 1
ATOM 2594 C C . THR B 1 75 ? 1.837 31.068 -5.520 1.00 28.56 75 THR B C 1
ATOM 2595 O O . THR B 1 75 ? 1.211 30.106 -5.064 1.00 27.74 75 THR B O 1
ATOM 2599 N N . ALA B 1 76 ? 1.244 32.175 -5.975 1.00 27.84 76 ALA B N 1
ATOM 2600 C CA . ALA B 1 76 ? -0.215 32.334 -5.984 1.00 27.84 76 ALA B CA 1
ATOM 2601 C C . ALA B 1 76 ? -0.905 31.243 -6.810 1.00 27.58 76 ALA B C 1
ATOM 2602 O O . ALA B 1 76 ? -1.924 30.686 -6.401 1.00 27.07 76 ALA B O 1
ATOM 2604 N N . THR B 1 77 ? -0.341 30.931 -7.970 1.00 27.65 77 THR B N 1
ATOM 2605 C CA . THR B 1 77 ? -0.865 29.842 -8.798 1.00 28.07 77 THR B CA 1
ATOM 2606 C C . THR B 1 77 ? -0.737 28.490 -8.110 1.00 28.04 77 THR B C 1
ATOM 2607 O O . THR B 1 77 ? -1.640 27.658 -8.183 1.00 28.43 77 THR B O 1
ATOM 2611 N N . LEU B 1 78 ? 0.395 28.260 -7.452 1.00 28.31 78 LEU B N 1
ATOM 2612 C CA . LEU B 1 78 ? 0.565 27.028 -6.687 1.00 28.47 78 LEU B CA 1
ATOM 2613 C C . LEU B 1 78 ? -0.427 26.976 -5.523 1.00 28.43 78 LEU B C 1
ATOM 2614 O O . LEU B 1 78 ? -1.064 25.948 -5.291 1.00 28.64 78 LEU B O 1
ATOM 2619 N N . ASN B 1 79 ? -0.548 28.089 -4.797 1.00 28.36 79 ASN B N 1
ATOM 2620 C CA . ASN B 1 79 ? -1.523 28.209 -3.706 1.00 28.60 79 ASN B CA 1
ATOM 2621 C C . ASN B 1 79 ? -2.963 27.950 -4.172 1.00 28.93 79 ASN B C 1
ATOM 2622 O O . ASN B 1 79 ? -3.707 27.221 -3.515 1.00 29.48 79 ASN B O 1
ATOM 2627 N N . GLU B 1 80 ? -3.347 28.519 -5.307 1.00 28.91 80 GLU B N 1
ATOM 2628 C CA . GLU B 1 80 ? -4.704 28.311 -5.826 1.00 29.24 80 GLU B CA 1
ATOM 2629 C C . GLU B 1 80 ? -4.944 26.823 -6.097 1.00 28.80 80 GLU B C 1
ATOM 2630 O O . GLU B 1 80 ? -6.026 26.295 -5.846 1.00 28.49 80 GLU B O 1
ATOM 2636 N N . THR B 1 81 ? -3.921 26.157 -6.619 1.00 28.48 81 THR B N 1
ATOM 2637 C CA . THR B 1 81 ? -4.022 24.751 -6.970 1.00 28.59 81 THR B CA 1
ATOM 2638 C C . THR B 1 81 ? -4.183 23.884 -5.727 1.00 28.57 81 THR B C 1
ATOM 2639 O O . THR B 1 81 ? -5.037 22.987 -5.681 1.00 28.62 81 THR B O 1
ATOM 2643 N N . ILE B 1 82 ? -3.347 24.148 -4.726 1.00 28.87 82 ILE B N 1
ATOM 2644 C CA . ILE B 1 82 ? -3.434 23.466 -3.441 1.00 29.05 82 ILE B CA 1
ATOM 2645 C C . ILE B 1 82 ? -4.803 23.706 -2.790 1.00 29.44 82 ILE B C 1
ATOM 2646 O O . ILE B 1 82 ? -5.435 22.770 -2.299 1.00 29.57 82 ILE B O 1
ATOM 2651 N N . ASP B 1 83 ? -5.250 24.961 -2.800 1.00 29.43 83 ASP B N 1
ATOM 2652 C CA . ASP B 1 83 ? -6.551 25.339 -2.258 1.00 29.71 83 ASP B CA 1
ATOM 2653 C C . ASP B 1 83 ? -7.681 24.620 -3.005 1.00 29.96 83 ASP B C 1
ATOM 2654 O O . ASP B 1 83 ? -8.598 24.091 -2.380 1.00 29.94 83 ASP B O 1
ATOM 2659 N N . GLU B 1 84 ? -7.607 24.614 -4.339 1.00 29.76 84 GLU B N 1
ATOM 2660 C CA . GLU B 1 84 ? -8.566 23.885 -5.166 1.00 30.03 84 GLU B CA 1
ATOM 2661 C C . GLU B 1 84 ? -8.644 22.384 -4.811 1.00 30.11 84 GLU B C 1
ATOM 2662 O O . GLU B 1 84 ? -9.734 21.871 -4.561 1.00 30.03 84 GLU B O 1
ATOM 2668 N N . LEU B 1 85 ? -7.505 21.689 -4.764 1.00 29.80 85 LEU B N 1
ATOM 2669 C CA . LEU B 1 85 ? -7.517 20.271 -4.380 1.00 29.51 85 LEU B CA 1
ATOM 2670 C C . LEU B 1 85 ? -8.007 20.063 -2.943 1.00 29.58 85 LEU B C 1
ATOM 2671 O O . LEU B 1 85 ? -8.767 19.129 -2.682 1.00 29.68 85 LEU B O 1
ATOM 2676 N N . ASN B 1 86 ? -7.607 20.943 -2.020 1.00 29.46 86 ASN B N 1
ATOM 2677 C CA . ASN B 1 86 ? -8.136 20.903 -0.661 1.00 29.28 86 ASN B CA 1
ATOM 2678 C C . ASN B 1 86 ? -9.664 20.906 -0.634 1.00 29.04 86 ASN B C 1
ATOM 2679 O O . ASN B 1 86 ? -10.270 20.227 0.187 1.00 29.07 86 ASN B O 1
ATOM 2684 N N . ALA B 1 87 ? -10.278 21.694 -1.512 1.00 28.64 87 ALA B N 1
ATOM 2685 C CA . ALA B 1 87 ? -11.734 21.872 -1.510 1.00 28.79 87 ALA B CA 1
ATOM 2686 C C . ALA B 1 87 ? -12.478 20.965 -2.498 1.00 28.64 87 ALA B C 1
ATOM 2687 O O . ALA B 1 87 ? -13.708 20.935 -2.518 1.00 28.42 87 ALA B O 1
ATOM 2689 N N . ASN B 1 88 ? -11.729 20.234 -3.314 1.00 28.73 88 ASN B N 1
ATOM 2690 C CA . ASN B 1 88 ? -12.308 19.444 -4.390 1.00 29.09 88 ASN B CA 1
ATOM 2691 C C . ASN B 1 88 ? -12.871 18.134 -3.841 1.00 29.10 88 ASN B C 1
ATOM 2692 O O . ASN B 1 88 ? -12.116 17.247 -3.467 1.00 28.29 88 ASN B O 1
ATOM 2697 N N . PRO B 1 89 ? -14.203 17.996 -3.825 1.00 29.33 89 PRO B N 1
ATOM 2698 C CA . PRO B 1 89 ? -14.787 16.818 -3.180 1.00 29.64 89 PRO B CA 1
ATOM 2699 C C . PRO B 1 89 ? -14.383 15.474 -3.810 1.00 29.73 89 PRO B C 1
ATOM 2700 O O . PRO B 1 89 ? -14.404 14.451 -3.125 1.00 30.30 89 PRO B O 1
ATOM 2704 N N . ASP B 1 90 ? -14.008 15.477 -5.088 1.00 29.41 90 ASP B N 1
ATOM 2705 C CA . ASP B 1 90 ? -13.597 14.255 -5.784 1.00 29.27 90 ASP B CA 1
ATOM 2706 C C . ASP B 1 90 ? -12.191 13.810 -5.388 1.00 29.19 90 ASP B C 1
ATOM 2707 O O . ASP B 1 90 ? -11.756 12.708 -5.719 1.00 28.73 90 ASP B O 1
ATOM 2712 N N . CYS B 1 91 ? -11.490 14.685 -4.676 1.00 29.41 91 CYS B N 1
ATOM 2713 C CA . CYS B 1 91 ? -10.120 14.444 -4.287 1.00 29.05 91 CYS B CA 1
ATOM 2714 C C . CYS B 1 91 ? -10.092 13.985 -2.840 1.00 29.16 91 CYS B C 1
ATOM 2715 O O . CYS B 1 91 ? -10.371 14.759 -1.917 1.00 29.40 91 CYS B O 1
ATOM 2718 N N . THR B 1 92 ? -9.776 12.710 -2.645 1.00 28.59 92 THR B N 1
ATOM 2719 C CA . THR B 1 92 ? -9.716 12.140 -1.302 1.00 27.61 92 THR B CA 1
ATOM 2720 C C . THR B 1 92 ? -8.409 12.532 -0.643 1.00 27.70 92 THR B C 1
ATOM 2721 O O . THR B 1 92 ? -8.366 12.926 0.525 1.00 27.03 92 THR B O 1
ATOM 2725 N N . GLY B 1 93 ? -7.330 12.405 -1.403 1.00 27.25 93 GLY B N 1
ATOM 2726 C CA . GLY B 1 93 ? -6.030 12.850 -0.934 1.00 28.07 93 GLY B CA 1
ATOM 2727 C C . GLY B 1 93 ? -5.201 13.211 -2.139 1.00 28.33 93 GLY B C 1
ATOM 2728 O O . GLY B 1 93 ? -5.585 12.912 -3.268 1.00 28.70 93 GLY B O 1
ATOM 2729 N N . TYR B 1 94 ? -4.069 13.861 -1.920 1.00 28.10 94 TYR B N 1
ATOM 2730 C CA . TYR B 1 94 ? -3.187 14.156 -3.038 1.00 28.23 94 TYR B CA 1
ATOM 2731 C C . TYR B 1 94 ? -1.762 14.323 -2.585 1.00 28.21 94 TYR B C 1
ATOM 2732 O O . TYR B 1 94 ? -1.479 14.350 -1.384 1.00 28.48 94 TYR B O 1
ATOM 2741 N N . ILE B 1 95 ? -0.873 14.449 -3.558 1.00 28.64 95 ILE B N 1
ATOM 2742 C CA . ILE B 1 95 ? 0.531 14.680 -3.277 1.00 29.44 95 ILE B CA 1
ATOM 2743 C C . ILE B 1 95 ? 1.024 15.869 -4.085 1.00 29.38 95 ILE B C 1
ATOM 2744 O O . ILE B 1 95 ? 0.496 16.170 -5.146 1.00 29.01 95 ILE B O 1
ATOM 2749 N N . VAL B 1 96 ? 2.013 16.562 -3.542 1.00 29.89 96 VAL B N 1
ATOM 2750 C CA . VAL B 1 96 ? 2.753 17.558 -4.290 1.00 30.50 96 VAL B CA 1
ATOM 2751 C C . VAL B 1 96 ? 4.065 16.907 -4.685 1.00 31.09 96 VAL B C 1
ATOM 2752 O O . VAL B 1 96 ? 4.882 16.555 -3.819 1.00 31.13 96 VAL B O 1
ATOM 2756 N N . GLN B 1 97 ? 4.258 16.712 -5.988 1.00 30.88 97 GLN B N 1
ATOM 2757 C CA . GLN B 1 97 ? 5.444 16.024 -6.467 1.00 30.82 97 GLN B CA 1
ATOM 2758 C C . GLN B 1 97 ? 6.651 16.952 -6.318 1.00 30.80 97 GLN B C 1
ATOM 2759 O O . GLN B 1 97 ? 6.612 18.114 -6.739 1.00 29.21 97 GLN B O 1
ATOM 2765 N N . LEU B 1 98 ? 7.701 16.440 -5.671 1.00 30.98 98 LEU B N 1
ATOM 2766 C CA . LEU B 1 98 ? 8.928 17.195 -5.475 1.00 31.61 98 LEU B CA 1
ATOM 2767 C C . LEU B 1 98 ? 9.961 16.596 -6.427 1.00 32.26 98 LEU B C 1
ATOM 2768 O O . LEU B 1 98 ? 9.810 15.446 -6.847 1.00 32.14 98 LEU B O 1
ATOM 2773 N N . PRO B 1 99 ? 10.992 17.381 -6.794 1.00 32.90 99 PRO B N 1
ATOM 2774 C CA . PRO B 1 99 ? 11.208 18.735 -6.290 1.00 33.20 99 PRO B CA 1
ATOM 2775 C C . PRO B 1 99 ? 10.430 19.785 -7.081 1.00 33.48 99 PRO B C 1
ATOM 2776 O O . PRO B 1 99 ? 10.146 19.580 -8.265 1.00 33.68 99 PRO B O 1
ATOM 2780 N N . LEU B 1 100 ? 10.099 20.903 -6.437 1.00 33.33 100 LEU B N 1
ATOM 2781 C CA . LEU B 1 100 ? 9.469 22.038 -7.125 1.00 33.73 100 LEU B CA 1
ATOM 2782 C C . LEU B 1 100 ? 10.533 22.960 -7.720 1.00 33.92 100 LEU B C 1
ATOM 2783 O O . LEU B 1 100 ? 11.679 22.952 -7.268 1.00 33.90 100 LEU B O 1
ATOM 2788 N N . PRO B 1 101 ? 10.168 23.752 -8.746 1.00 34.20 101 PRO B N 1
ATOM 2789 C CA . PRO B 1 101 ? 11.082 24.804 -9.197 1.00 34.32 101 PRO B CA 1
ATOM 2790 C C . PRO B 1 101 ? 11.522 25.679 -8.012 1.00 34.83 101 PRO B C 1
ATOM 2791 O O . PRO B 1 101 ? 10.754 25.884 -7.067 1.00 34.20 101 PRO B O 1
ATOM 2795 N N . LYS B 1 102 ? 12.752 26.184 -8.064 1.00 35.19 102 LYS B N 1
ATOM 2796 C CA . LYS B 1 102 ? 13.423 26.683 -6.853 1.00 35.95 102 LYS B CA 1
ATOM 2797 C C . LYS B 1 102 ? 12.953 28.058 -6.375 1.00 35.85 102 LYS B C 1
ATOM 2798 O O . LYS B 1 102 ? 13.259 28.466 -5.251 1.00 35.90 102 LYS B O 1
ATOM 2804 N N . HIS B 1 103 ? 12.202 28.765 -7.211 1.00 35.70 103 HIS B N 1
ATOM 2805 C CA . HIS B 1 103 ? 11.596 30.025 -6.784 1.00 35.97 103 HIS B CA 1
ATOM 2806 C C . HIS B 1 103 ? 10.416 29.787 -5.834 1.00 36.16 103 HIS B C 1
ATOM 2807 O O . HIS B 1 103 ? 9.977 30.697 -5.135 1.00 36.37 103 HIS B O 1
ATOM 2814 N N . LEU B 1 104 ? 9.910 28.557 -5.817 1.00 36.11 104 LEU B N 1
ATOM 2815 C CA . LEU B 1 104 ? 8.781 28.195 -4.964 1.00 36.41 104 LEU B CA 1
ATOM 2816 C C . LEU B 1 104 ? 9.264 27.670 -3.621 1.00 36.74 104 LEU B C 1
ATOM 2817 O O . LEU B 1 104 ? 10.255 26.942 -3.551 1.00 37.52 104 LEU B O 1
ATOM 2822 N N . ASP B 1 105 ? 8.558 28.051 -2.561 1.00 36.79 105 ASP B N 1
ATOM 2823 C CA . ASP B 1 105 ? 8.855 27.604 -1.206 1.00 36.92 105 ASP B CA 1
ATOM 2824 C C . ASP B 1 105 ? 8.230 26.214 -1.020 1.00 36.29 105 ASP B C 1
ATOM 2825 O O . ASP B 1 105 ? 7.007 26.086 -0.959 1.00 36.02 105 ASP B O 1
ATOM 2830 N N . GLU B 1 106 ? 9.059 25.174 -0.952 1.00 35.53 106 GLU B N 1
ATOM 2831 C CA . GLU B 1 106 ? 8.540 23.808 -0.858 1.00 35.29 106 GLU B CA 1
ATOM 2832 C C . GLU B 1 106 ? 7.840 23.521 0.464 1.00 35.01 106 GLU B C 1
ATOM 2833 O O . GLU B 1 106 ? 6.800 22.878 0.481 1.00 35.21 106 GLU B O 1
ATOM 2839 N N . ASN B 1 107 ? 8.406 23.984 1.574 1.00 34.37 107 ASN B N 1
ATOM 2840 C CA . ASN B 1 107 ? 7.804 23.694 2.875 1.00 33.81 107 ASN B CA 1
ATOM 2841 C C . ASN B 1 107 ? 6.470 24.379 3.105 1.00 32.89 107 ASN B C 1
ATOM 2842 O O . ASN B 1 107 ? 5.544 23.769 3.632 1.00 32.55 107 ASN B O 1
ATOM 2847 N N . ALA B 1 108 ? 6.367 25.642 2.698 1.00 32.58 108 ALA B N 1
ATOM 2848 C CA . ALA B 1 108 ? 5.094 26.364 2.747 1.00 32.24 108 ALA B CA 1
ATOM 2849 C C . ALA B 1 108 ? 4.004 25.645 1.944 1.00 32.31 108 ALA B C 1
ATOM 2850 O O . ALA B 1 108 ? 2.885 25.493 2.412 1.00 32.31 108 ALA B O 1
ATOM 2852 N N . ALA B 1 109 ? 4.340 25.207 0.733 1.00 32.60 109 ALA B N 1
ATOM 2853 C CA . ALA B 1 109 ? 3.425 24.420 -0.097 1.00 32.20 109 ALA B CA 1
ATOM 2854 C C . ALA B 1 109 ? 2.936 23.167 0.619 1.00 32.06 109 ALA B C 1
ATOM 2855 O O . ALA B 1 109 ? 1.732 22.911 0.681 1.00 32.06 109 ALA B O 1
ATOM 2857 N N . LEU B 1 110 ? 3.869 22.395 1.174 1.00 31.75 110 LEU B N 1
ATOM 2858 C CA . LEU B 1 110 ? 3.513 21.148 1.840 1.00 31.86 110 LEU B CA 1
ATOM 2859 C C . LEU B 1 110 ? 2.626 21.372 3.075 1.00 31.25 110 LEU B C 1
ATOM 2860 O O . LEU B 1 110 ? 1.689 20.621 3.311 1.00 30.41 110 LEU B O 1
ATOM 2865 N N . GLU B 1 111 ? 2.902 22.420 3.849 1.00 30.82 111 GLU B N 1
ATOM 2866 C CA . GLU B 1 111 ? 2.068 22.731 5.010 1.00 30.69 111 GLU B CA 1
ATOM 2867 C C . GLU B 1 111 ? 0.680 23.260 4.623 1.00 30.70 111 GLU B C 1
ATOM 2868 O O . GLU B 1 111 ? -0.272 23.214 5.421 1.00 30.71 111 GLU B O 1
ATOM 2874 N N . ARG B 1 112 ? 0.563 23.773 3.400 1.00 29.81 112 ARG B N 1
ATOM 2875 C CA . ARG B 1 112 ? -0.702 24.328 2.927 1.00 28.87 112 ARG B CA 1
ATOM 2876 C C . ARG B 1 112 ? -1.668 23.217 2.522 1.00 29.01 112 ARG B C 1
ATOM 2877 O O . ARG B 1 112 ? -2.887 23.422 2.472 1.00 29.28 112 ARG B O 1
ATOM 2885 N N . VAL B 1 113 ? -1.107 22.054 2.205 1.00 28.24 113 VAL B N 1
ATOM 2886 C CA . VAL B 1 113 ? -1.884 20.846 1.984 1.00 28.46 113 VAL B CA 1
ATOM 2887 C C . VAL B 1 113 ? -2.748 20.595 3.222 1.00 28.72 113 VAL B C 1
ATOM 2888 O O . VAL B 1 113 ? -2.271 20.675 4.354 1.00 28.60 113 VAL B O 1
ATOM 2892 N N . ASP B 1 114 ? -4.030 20.326 3.009 1.00 29.29 114 ASP B N 1
ATOM 2893 C CA . ASP B 1 114 ? -4.903 19.952 4.119 1.00 29.31 114 ASP B CA 1
ATOM 2894 C C . ASP B 1 114 ? -4.460 18.575 4.610 1.00 28.68 114 ASP B C 1
ATOM 2895 O O . ASP B 1 114 ? -4.434 17.634 3.828 1.00 28.86 114 ASP B O 1
ATOM 2900 N N . PRO B 1 115 ? -4.089 18.451 5.898 1.00 28.39 115 PRO B N 1
ATOM 2901 C CA . PRO B 1 115 ? -3.644 17.132 6.365 1.00 28.56 115 PRO B CA 1
ATOM 2902 C C . PRO B 1 115 ? -4.695 16.027 6.185 1.00 28.89 115 PRO B C 1
ATOM 2903 O O . PRO B 1 115 ? -4.334 14.847 6.108 1.00 29.07 115 PRO B O 1
ATOM 2907 N N . ALA B 1 116 ? -5.970 16.413 6.108 1.00 28.58 116 ALA B N 1
ATOM 2908 C CA . ALA B 1 116 ? -7.052 15.469 5.828 1.00 29.31 116 ALA B CA 1
ATOM 2909 C C . ALA B 1 116 ? -6.986 14.905 4.400 1.00 29.89 116 ALA B C 1
ATOM 2910 O O . ALA B 1 116 ? -7.709 13.960 4.058 1.00 30.06 116 ALA B O 1
ATOM 2912 N N . LYS B 1 117 ? -6.129 15.497 3.566 1.00 29.57 117 LYS B N 1
ATOM 2913 C CA . LYS B 1 117 ? -5.949 15.029 2.199 1.00 29.74 117 LYS B CA 1
ATOM 2914 C C . LYS B 1 117 ? -4.490 14.704 1.901 1.00 29.47 117 LYS B C 1
ATOM 2915 O O . LYS B 1 117 ? -4.071 14.652 0.756 1.00 29.09 117 LYS B O 1
ATOM 2921 N N . ASP B 1 118 ? -3.712 14.501 2.952 1.00 29.97 118 ASP B N 1
ATOM 2922 C CA . ASP B 1 118 ? -2.282 14.246 2.809 1.00 30.20 118 ASP B CA 1
ATOM 2923 C C . ASP B 1 118 ? -2.039 12.767 2.514 1.00 30.40 118 ASP B C 1
ATOM 2924 O O . ASP B 1 118 ? -1.956 11.955 3.433 1.00 31.32 118 ASP B O 1
ATOM 2929 N N . ALA B 1 119 ? -1.931 12.411 1.235 1.00 30.63 119 ALA B N 1
ATOM 2930 C CA . ALA B 1 119 ? -1.823 10.990 0.843 1.00 30.65 119 ALA B CA 1
ATOM 2931 C C . ALA B 1 119 ? -0.458 10.351 1.167 1.00 31.15 119 ALA B C 1
ATOM 2932 O O . ALA B 1 119 ? -0.383 9.145 1.418 1.00 31.43 119 ALA B O 1
ATOM 2934 N N . ASP B 1 120 ? 0.596 11.172 1.189 1.00 31.09 120 ASP B N 1
ATOM 2935 C CA . ASP B 1 120 ? 1.971 10.753 1.530 1.00 31.90 120 ASP B CA 1
ATOM 2936 C C . ASP B 1 120 ? 2.167 10.403 3.005 1.00 31.32 120 ASP B C 1
ATOM 2937 O O . ASP B 1 120 ? 3.133 9.722 3.369 1.00 31.53 120 ASP B O 1
ATOM 2942 N N . GLY B 1 121 ? 1.299 10.937 3.856 1.00 30.80 121 GLY B N 1
ATOM 2943 C CA . GLY B 1 121 ? 1.470 10.839 5.307 1.00 30.83 121 GLY B CA 1
ATOM 2944 C C . GLY B 1 121 ? 2.649 11.621 5.870 1.00 30.46 121 GLY B C 1
ATOM 2945 O O . GLY B 1 121 ? 3.191 11.260 6.912 1.00 31.06 121 GLY B O 1
ATOM 2946 N N . LEU B 1 122 ? 3.034 12.700 5.190 1.00 29.86 122 LEU B N 1
ATOM 2947 C CA . LEU B 1 122 ? 4.219 13.468 5.557 1.00 29.79 122 LEU B CA 1
ATOM 2948 C C . LEU B 1 122 ? 3.928 14.921 5.974 1.00 29.56 122 LEU B C 1
ATOM 2949 O O . LEU B 1 122 ? 4.850 15.682 6.282 1.00 29.14 122 LEU B O 1
ATOM 2954 N N . HIS B 1 123 ? 2.653 15.306 5.979 1.00 29.39 123 HIS B N 1
ATOM 2955 C CA . HIS B 1 123 ? 2.256 16.595 6.554 1.00 29.31 123 HIS B CA 1
ATOM 2956 C C . HIS B 1 123 ? 2.636 16.610 8.046 1.00 29.17 123 HIS B C 1
ATOM 2957 O O . HIS B 1 123 ? 2.388 15.642 8.771 1.00 29.08 123 HIS B O 1
ATOM 2964 N N . PRO B 1 124 ? 3.225 17.723 8.517 1.00 28.79 124 PRO B N 1
ATOM 2965 C CA . PRO B 1 124 ? 3.633 17.780 9.925 1.00 28.41 124 PRO B CA 1
ATOM 2966 C C . PRO B 1 124 ? 2.489 17.453 10.889 1.00 28.54 124 PRO B C 1
ATOM 2967 O O . PRO B 1 124 ? 2.708 16.802 11.907 1.00 27.83 124 PRO B O 1
ATOM 2971 N N . THR B 1 125 ? 1.264 17.886 10.604 1.00 28.66 125 THR B N 1
ATOM 2972 C CA . THR B 1 125 ? 0.225 17.553 11.576 1.00 29.15 125 THR B CA 1
ATOM 2973 C C . THR B 1 125 ? -0.067 16.045 11.621 1.00 28.72 125 THR B C 1
ATOM 2974 O O . THR B 1 125 ? -0.354 15.493 12.677 1.00 28.42 125 THR B O 1
ATOM 2978 N N . ASN B 1 126 ? 0.082 15.358 10.492 1.00 28.39 126 ASN B N 1
ATOM 2979 C CA . ASN B 1 126 ? -0.025 13.906 10.521 1.00 28.40 126 ASN B CA 1
ATOM 2980 C C . ASN B 1 126 ? 1.162 13.209 11.195 1.00 27.85 126 ASN B C 1
ATOM 2981 O O . ASN B 1 126 ? 0.976 12.238 11.912 1.00 28.24 126 ASN B O 1
ATOM 2986 N N . LEU B 1 127 ? 2.371 13.716 10.993 1.00 27.75 127 LEU B N 1
ATOM 2987 C CA . LEU B 1 127 ? 3.535 13.157 11.691 1.00 27.67 127 LEU B CA 1
ATOM 2988 C C . LEU B 1 127 ? 3.411 13.428 13.187 1.00 28.17 127 LEU B C 1
ATOM 2989 O O . LEU B 1 127 ? 3.878 12.645 14.007 1.00 28.65 127 LEU B O 1
ATOM 2994 N N . GLY B 1 128 ? 2.765 14.537 13.543 1.00 27.68 128 GLY B N 1
ATOM 2995 C CA . GLY B 1 128 ? 2.565 14.863 14.951 1.00 27.96 128 GLY B CA 1
ATOM 2996 C C . GLY B 1 128 ? 1.505 13.956 15.543 1.00 27.43 128 GLY B C 1
ATOM 2997 O O . GLY B 1 128 ? 1.582 13.580 16.701 1.00 27.21 128 GLY B O 1
ATOM 2998 N N . ARG B 1 129 ? 0.496 13.633 14.740 1.00 27.30 129 ARG B N 1
ATOM 2999 C CA . ARG B 1 129 ? -0.535 12.672 15.130 1.00 27.04 129 ARG B CA 1
ATOM 3000 C C . ARG B 1 129 ? 0.066 11.292 15.368 1.00 27.09 129 ARG B C 1
ATOM 3001 O O . ARG B 1 129 ? -0.354 10.582 16.279 1.00 27.89 129 ARG B O 1
ATOM 3009 N N . LEU B 1 130 ? 1.058 10.915 14.565 1.00 27.14 130 LEU B N 1
ATOM 3010 C CA . LEU B 1 130 ? 1.792 9.664 14.809 1.00 27.82 130 LEU B CA 1
ATOM 3011 C C . LEU B 1 130 ? 2.517 9.671 16.163 1.00 27.81 130 LEU B C 1
ATOM 3012 O O . LEU B 1 130 ? 2.547 8.653 16.895 1.00 28.55 130 LEU B O 1
ATOM 3017 N N . VAL B 1 131 ? 3.117 10.813 16.496 1.00 27.37 131 VAL B N 1
ATOM 3018 C CA . VAL B 1 131 ? 3.753 10.967 17.787 1.00 26.99 131 VAL B CA 1
ATOM 3019 C C . VAL B 1 131 ? 2.722 10.764 18.885 1.00 27.32 131 VAL B C 1
ATOM 3020 O O . VAL B 1 131 ? 2.960 10.033 19.843 1.00 27.41 131 VAL B O 1
ATOM 3024 N N . LEU B 1 132 ? 1.584 11.435 18.731 1.00 27.55 132 LEU B N 1
ATOM 3025 C CA . LEU B 1 132 ? 0.563 11.486 19.769 1.00 28.20 132 LEU B CA 1
ATOM 3026 C C . LEU B 1 132 ? -0.364 10.264 19.827 1.00 29.25 132 LEU B C 1
ATOM 3027 O O . LEU B 1 132 ? -1.042 10.057 20.838 1.00 29.82 132 LEU B O 1
ATOM 3032 N N . GLY B 1 133 ? -0.412 9.474 18.755 1.00 29.57 133 GLY B N 1
ATOM 3033 C CA . GLY B 1 133 ? -1.272 8.286 18.724 1.00 30.46 133 GLY B CA 1
ATOM 3034 C C . GLY B 1 133 ? -2.654 8.502 18.117 1.00 30.91 133 GLY B C 1
ATOM 3035 O O . GLY B 1 133 ? -3.577 7.738 18.383 1.00 31.39 133 GLY B O 1
ATOM 3036 N N . THR B 1 134 ? -2.795 9.557 17.320 1.00 31.02 134 THR B N 1
ATOM 3037 C CA . THR B 1 134 ? -4.052 9.887 16.651 1.00 31.71 134 THR B CA 1
ATOM 3038 C C . THR B 1 134 ? -4.049 9.220 15.277 1.00 31.46 134 THR B C 1
ATOM 3039 O O . THR B 1 134 ? -3.085 9.357 14.533 1.00 30.85 134 THR B O 1
ATOM 3043 N N . PRO B 1 135 ? -5.108 8.454 14.955 1.00 31.70 135 PRO B N 1
ATOM 3044 C CA . PRO B 1 135 ? -5.160 7.779 13.646 1.00 31.52 135 PRO B CA 1
ATOM 3045 C C . PRO B 1 135 ? -5.097 8.790 12.507 1.00 31.05 135 PRO B C 1
ATOM 3046 O O . PRO B 1 135 ? -5.830 9.772 12.518 1.00 30.93 135 PRO B O 1
ATOM 3050 N N . ALA B 1 136 ? -4.207 8.559 11.543 1.00 31.06 136 ALA B N 1
ATOM 3051 C CA . ALA B 1 136 ? -3.971 9.505 10.460 1.00 30.57 136 ALA B CA 1
ATOM 3052 C C . ALA B 1 136 ? -3.157 8.822 9.361 1.00 30.89 136 ALA B C 1
ATOM 3053 O O . ALA B 1 136 ? -2.638 7.719 9.569 1.00 31.30 136 ALA B O 1
ATOM 3055 N N . PRO B 1 137 ? -3.060 9.450 8.177 1.00 30.71 137 PRO B N 1
ATOM 3056 C CA . PRO B 1 137 ? -2.153 8.917 7.162 1.00 31.15 137 PRO B CA 1
ATOM 3057 C C . PRO B 1 137 ? -0.771 8.668 7.759 1.00 31.17 137 PRO B C 1
ATOM 3058 O O . PRO B 1 137 ? -0.319 9.444 8.597 1.00 31.01 137 PRO B O 1
ATOM 3062 N N . LEU B 1 138 ? -0.115 7.594 7.328 1.00 31.46 138 LEU B N 1
ATOM 3063 C CA . LEU B 1 138 ? 1.221 7.238 7.821 1.00 31.54 138 LEU B CA 1
ATOM 3064 C C . LEU B 1 138 ? 2.221 7.312 6.687 1.00 31.39 138 LEU B C 1
ATOM 3065 O O . LEU B 1 138 ? 1.884 7.021 5.545 1.00 30.80 138 LEU B O 1
ATOM 3070 N N . PRO B 1 139 ? 3.474 7.665 6.998 1.00 31.29 139 PRO B N 1
ATOM 3071 C CA . PRO B 1 139 ? 4.470 7.684 5.935 1.00 31.01 139 PRO B CA 1
ATOM 3072 C C . PRO B 1 139 ? 4.635 6.274 5.351 1.00 30.74 139 PRO B C 1
ATOM 3073 O O . PRO B 1 139 ? 4.693 5.295 6.095 1.00 30.02 139 PRO B O 1
ATOM 3077 N N . CYS B 1 140 ? 4.716 6.195 4.027 1.00 30.26 140 CYS B N 1
ATOM 3078 C CA . CYS B 1 140 ? 4.629 4.929 3.303 1.00 30.21 140 CYS B CA 1
ATOM 3079 C C . CYS B 1 140 ? 5.822 3.994 3.454 1.00 30.24 140 CYS B C 1
ATOM 3080 O O . CYS B 1 140 ? 5.650 2.788 3.514 1.00 30.11 140 CYS B O 1
ATOM 3083 N N . THR B 1 141 ? 7.032 4.541 3.458 1.00 30.65 141 THR B N 1
ATOM 3084 C CA . THR B 1 141 ? 8.222 3.685 3.559 1.00 30.98 141 THR B CA 1
ATOM 3085 C C . THR B 1 141 ? 8.271 2.957 4.906 1.00 30.66 141 THR B C 1
ATOM 3086 O O . THR B 1 141 ? 8.405 1.739 4.930 1.00 31.17 141 THR B O 1
ATOM 3090 N N . PRO B 1 142 ? 8.177 3.696 6.033 1.00 30.05 142 PRO B N 1
ATOM 3091 C CA . PRO B 1 142 ? 8.056 3.002 7.321 1.00 29.63 142 PRO B CA 1
ATOM 3092 C C . PRO B 1 142 ? 6.937 1.942 7.386 1.00 29.75 142 PRO B C 1
ATOM 3093 O O . PRO B 1 142 ? 7.191 0.840 7.858 1.00 29.40 142 PRO B O 1
ATOM 3097 N N . ARG B 1 143 ? 5.725 2.257 6.932 1.00 29.63 143 ARG B N 1
ATOM 3098 C CA . ARG B 1 143 ? 4.671 1.228 6.862 1.00 30.89 143 ARG B CA 1
ATOM 3099 C C . ARG B 1 143 ? 5.114 0.029 6.027 1.00 30.03 143 ARG B C 1
ATOM 3100 O O . ARG B 1 143 ? 4.873 -1.113 6.406 1.00 29.54 143 ARG B O 1
ATOM 3108 N N . GLY B 1 144 ? 5.719 0.297 4.870 1.00 29.96 144 GLY B N 1
ATOM 3109 C CA . GLY B 1 144 ? 6.222 -0.778 3.986 1.00 29.51 144 GLY B CA 1
ATOM 3110 C C . GLY B 1 144 ? 7.239 -1.684 4.676 1.00 30.05 144 GLY B C 1
ATOM 3111 O O . GLY B 1 144 ? 7.149 -2.905 4.605 1.00 29.75 144 GLY B O 1
ATOM 3112 N N . ILE B 1 145 ? 8.212 -1.075 5.347 1.00 29.77 145 ILE B N 1
ATOM 3113 C CA . ILE B 1 145 ? 9.233 -1.823 6.089 1.00 29.56 145 ILE B CA 1
ATOM 3114 C C . ILE B 1 145 ? 8.624 -2.785 7.105 1.00 29.84 145 ILE B C 1
ATOM 3115 O O . ILE B 1 145 ? 8.934 -3.981 7.103 1.00 29.84 145 ILE B O 1
ATOM 3120 N N . VAL B 1 146 ? 7.737 -2.263 7.945 1.00 30.29 146 VAL B N 1
ATOM 3121 C CA . VAL B 1 146 ? 7.051 -3.059 8.968 1.00 30.76 146 VAL B CA 1
ATOM 3122 C C . VAL B 1 146 ? 6.174 -4.166 8.387 1.00 30.58 146 VAL B C 1
ATOM 3123 O O . VAL B 1 146 ? 6.186 -5.312 8.860 1.00 30.99 146 VAL B O 1
ATOM 3127 N N . HIS B 1 147 ? 5.408 -3.848 7.357 1.00 30.18 147 HIS B N 1
ATOM 3128 C CA . HIS B 1 147 ? 4.564 -4.876 6.742 1.00 29.82 147 HIS B CA 1
ATOM 3129 C C . HIS B 1 147 ? 5.388 -5.990 6.067 1.00 28.99 147 HIS B C 1
ATOM 3130 O O . HIS B 1 147 ? 5.035 -7.172 6.114 1.00 27.32 147 HIS B O 1
ATOM 3137 N N . LEU B 1 148 ? 6.496 -5.604 5.446 1.00 28.53 148 LEU B N 1
ATOM 3138 C CA . LEU B 1 148 ? 7.341 -6.570 4.738 1.00 28.58 148 LEU B CA 1
ATOM 3139 C C . LEU B 1 148 ? 7.899 -7.574 5.740 1.00 28.22 148 LEU B C 1
ATOM 3140 O O . LEU B 1 148 ? 7.886 -8.790 5.516 1.00 27.91 148 LEU B O 1
ATOM 3145 N N . LEU B 1 149 ? 8.420 -7.040 6.837 1.00 28.15 149 LEU B N 1
ATOM 3146 C CA . LEU B 1 149 ? 8.913 -7.858 7.947 1.00 28.08 149 LEU B CA 1
ATOM 3147 C C . LEU B 1 149 ? 7.832 -8.800 8.473 1.00 27.72 149 LEU B C 1
ATOM 3148 O O . LEU B 1 149 ? 8.028 -10.002 8.558 1.00 27.43 149 LEU B O 1
ATOM 3153 N N . ARG B 1 150 ? 6.680 -8.252 8.833 1.00 27.90 150 ARG B N 1
ATOM 3154 C CA . ARG B 1 150 ? 5.582 -9.086 9.329 1.00 27.93 150 ARG B CA 1
ATOM 3155 C C . ARG B 1 150 ? 5.141 -10.190 8.358 1.00 27.84 150 ARG B C 1
ATOM 3156 O O . ARG B 1 150 ? 4.874 -11.328 8.768 1.00 27.27 150 ARG B O 1
ATOM 3164 N N . ARG B 1 151 ? 5.020 -9.853 7.081 1.00 27.98 151 ARG B N 1
ATOM 3165 C CA . ARG B 1 151 ? 4.545 -10.823 6.099 1.00 28.79 151 ARG B CA 1
ATOM 3166 C C . ARG B 1 151 ? 5.524 -12.006 5.959 1.00 28.65 151 ARG B C 1
ATOM 3167 O O . ARG B 1 151 ? 5.134 -13.108 5.551 1.00 28.99 151 ARG B O 1
ATOM 3175 N N . TYR B 1 152 ? 6.794 -11.778 6.298 1.00 28.42 152 TYR B N 1
ATOM 3176 C CA . TYR B 1 152 ? 7.779 -12.854 6.301 1.00 28.84 152 TYR B CA 1
ATOM 3177 C C . TYR B 1 152 ? 7.957 -13.468 7.679 1.00 28.86 152 TYR B C 1
ATOM 3178 O O . TYR B 1 152 ? 8.959 -14.132 7.943 1.00 28.31 152 TYR B O 1
ATOM 3187 N N . ASP B 1 153 ? 6.970 -13.236 8.548 1.00 28.88 153 ASP B N 1
ATOM 3188 C CA . ASP B 1 153 ? 6.914 -13.851 9.886 1.00 29.10 153 ASP B CA 1
ATOM 3189 C C . ASP B 1 153 ? 8.105 -13.494 10.759 1.00 29.26 153 ASP B C 1
ATOM 3190 O O . ASP B 1 153 ? 8.489 -14.250 11.648 1.00 29.45 153 ASP B O 1
ATOM 3195 N N . ILE B 1 154 ? 8.668 -12.323 10.513 1.00 29.79 154 ILE B N 1
ATOM 3196 C CA . ILE B 1 154 ? 9.717 -11.784 11.351 1.00 29.52 154 ILE B CA 1
ATOM 3197 C C . ILE B 1 154 ? 9.046 -11.043 12.507 1.00 29.91 154 ILE B C 1
ATOM 3198 O O . ILE B 1 154 ? 8.209 -10.154 12.288 1.00 30.18 154 ILE B O 1
ATOM 3203 N N . SER B 1 155 ? 9.377 -11.435 13.734 1.00 29.76 155 SER B N 1
ATOM 3204 C CA . SER B 1 155 ? 8.822 -10.773 14.921 1.00 29.49 155 SER B CA 1
ATOM 3205 C C . SER B 1 155 ? 9.161 -9.286 14.980 1.00 29.46 155 SER B C 1
ATOM 3206 O O . SER B 1 155 ? 10.301 -8.880 14.743 1.00 29.59 155 SER B O 1
ATOM 3209 N N . ILE B 1 156 ? 8.158 -8.480 15.306 1.00 29.23 156 ILE B N 1
ATOM 3210 C CA . ILE B 1 156 ? 8.355 -7.063 15.542 1.00 29.53 156 ILE B CA 1
ATOM 3211 C C . ILE B 1 156 ? 8.353 -6.788 17.038 1.00 29.08 156 ILE B C 1
ATOM 3212 O O . ILE B 1 156 ? 9.268 -6.153 17.568 1.00 28.23 156 ILE B O 1
ATOM 3217 N N . ALA B 1 157 ? 7.310 -7.266 17.707 1.00 28.38 157 ALA B N 1
ATOM 3218 C CA . ALA B 1 157 ? 7.195 -7.086 19.140 1.00 28.81 157 ALA B CA 1
ATOM 3219 C C . ALA B 1 157 ? 8.449 -7.657 19.826 1.00 28.77 157 ALA B C 1
ATOM 3220 O O . ALA B 1 157 ? 8.867 -8.780 19.546 1.00 28.44 157 ALA B O 1
ATOM 3222 N N . GLY B 1 158 ? 9.078 -6.848 20.677 1.00 28.62 158 GLY B N 1
ATOM 3223 C CA . GLY B 1 158 ? 10.230 -7.306 21.455 1.00 28.25 158 GLY B CA 1
ATOM 3224 C C . GLY B 1 158 ? 11.533 -7.382 20.690 1.00 28.24 158 GLY B C 1
ATOM 3225 O O . GLY B 1 158 ? 12.581 -7.670 21.276 1.00 28.21 158 GLY B O 1
ATOM 3226 N N . ALA B 1 159 ? 11.480 -7.121 19.388 1.00 27.91 159 ALA B N 1
ATOM 3227 C CA . ALA B 1 159 ? 12.685 -7.134 18.550 1.00 28.26 159 ALA B CA 1
ATOM 3228 C C . ALA B 1 159 ? 13.542 -5.936 18.872 1.00 28.14 159 ALA B C 1
ATOM 3229 O O . ALA B 1 159 ? 13.021 -4.871 19.140 1.00 28.16 159 ALA B O 1
ATOM 3231 N N . HIS B 1 160 ? 14.857 -6.104 18.807 1.00 28.62 160 HIS B N 1
ATOM 3232 C CA . HIS B 1 160 ? 15.747 -4.957 18.887 1.00 28.37 160 HIS B CA 1
ATOM 3233 C C . HIS B 1 160 ? 16.075 -4.558 17.444 1.00 28.44 160 HIS B C 1
ATOM 3234 O O . HIS B 1 160 ? 16.778 -5.270 16.730 1.00 28.16 160 HIS B O 1
ATOM 3241 N N . VAL B 1 161 ? 15.498 -3.445 17.007 1.00 28.59 161 VAL B N 1
ATOM 3242 C CA . VAL B 1 161 ? 15.719 -2.939 15.663 1.00 28.77 161 VAL B CA 1
ATOM 3243 C C . VAL B 1 161 ? 16.760 -1.833 15.714 1.00 28.59 161 VAL B C 1
ATOM 3244 O O . VAL B 1 161 ? 16.627 -0.879 16.475 1.00 28.58 161 VAL B O 1
ATOM 3248 N N . VAL B 1 162 ? 17.811 -1.976 14.922 1.00 28.28 162 VAL B N 1
ATOM 3249 C CA . VAL B 1 162 ? 18.769 -0.898 14.793 1.00 28.84 162 VAL B CA 1
ATOM 3250 C C . VAL B 1 162 ? 18.518 -0.180 13.478 1.00 28.95 162 VAL B C 1
ATOM 3251 O O . VAL B 1 162 ? 18.586 -0.769 12.395 1.00 29.55 162 VAL B O 1
ATOM 3255 N N . VAL B 1 163 ? 18.167 1.090 13.591 1.00 29.51 163 VAL B N 1
ATOM 3256 C CA . VAL B 1 163 ? 17.846 1.896 12.437 1.00 29.15 163 VAL B CA 1
ATOM 3257 C C . VAL B 1 163 ? 19.057 2.775 12.173 1.00 29.29 163 VAL B C 1
ATOM 3258 O O . VAL B 1 163 ? 19.508 3.515 13.054 1.00 29.68 163 VAL B O 1
ATOM 3262 N N . ILE B 1 164 ? 19.609 2.663 10.970 1.00 28.70 164 ILE B N 1
ATOM 3263 C CA . ILE B 1 164 ? 20.730 3.499 10.581 1.00 28.53 164 ILE B CA 1
ATOM 3264 C C . ILE B 1 164 ? 20.236 4.556 9.619 1.00 29.21 164 ILE B C 1
ATOM 3265 O O . ILE B 1 164 ? 19.828 4.239 8.498 1.00 28.94 164 ILE B O 1
ATOM 3270 N N . GLY B 1 165 ? 20.271 5.812 10.058 1.00 29.25 165 GLY B N 1
ATOM 3271 C CA . GLY B 1 165 ? 19.743 6.922 9.259 1.00 29.54 165 GLY B CA 1
ATOM 3272 C C . GLY B 1 165 ? 18.556 7.620 9.899 1.00 29.53 165 GLY B C 1
ATOM 3273 O O . GLY B 1 165 ? 17.701 6.989 10.545 1.00 29.67 165 GLY B O 1
ATOM 3274 N N . ARG B 1 166 ? 18.478 8.921 9.678 1.00 29.92 166 ARG B N 1
ATOM 3275 C CA . ARG B 1 166 ? 17.449 9.746 10.297 1.00 30.59 166 ARG B CA 1
ATOM 3276 C C . ARG B 1 166 ? 16.741 10.658 9.288 1.00 30.90 166 ARG B C 1
ATOM 3277 O O . ARG B 1 166 ? 16.339 11.792 9.624 1.00 30.34 166 ARG B O 1
ATOM 3285 N N . GLY B 1 167 ? 16.608 10.181 8.049 1.00 31.10 167 GLY B N 1
ATOM 3286 C CA . GLY B 1 167 ? 15.871 10.928 7.036 1.00 31.22 167 GLY B CA 1
ATOM 3287 C C . GLY B 1 167 ? 14.471 11.141 7.584 1.00 31.63 167 GLY B C 1
ATOM 3288 O O . GLY B 1 167 ? 13.956 10.291 8.310 1.00 31.23 167 GLY B O 1
ATOM 3289 N N . VAL B 1 168 ? 13.863 12.282 7.270 1.00 31.38 168 VAL B N 1
ATOM 3290 C CA . VAL B 1 168 ? 12.564 12.631 7.870 1.00 31.91 168 VAL B CA 1
ATOM 3291 C C . VAL B 1 168 ? 11.388 11.830 7.313 1.00 32.40 168 VAL B C 1
ATOM 3292 O O . VAL B 1 168 ? 10.307 11.825 7.908 1.00 33.06 168 VAL B O 1
ATOM 3296 N N . THR B 1 169 ? 11.580 11.192 6.157 1.00 32.78 169 THR B N 1
ATOM 3297 C CA . THR B 1 169 ? 10.533 10.373 5.565 1.00 33.72 169 THR B CA 1
ATOM 3298 C C . THR B 1 169 ? 10.752 8.880 5.799 1.00 33.86 169 THR B C 1
ATOM 3299 O O . THR B 1 169 ? 9.883 8.072 5.466 1.00 34.51 169 THR B O 1
ATOM 3303 N N . VAL B 1 170 ? 11.918 8.499 6.326 1.00 33.96 170 VAL B N 1
ATOM 3304 C CA . VAL B 1 170 ? 12.181 7.078 6.603 1.00 33.70 170 VAL B CA 1
ATOM 3305 C C . VAL B 1 170 ? 12.593 6.789 8.056 1.00 33.71 170 VAL B C 1
ATOM 3306 O O . VAL B 1 170 ? 11.745 6.478 8.889 1.00 32.83 170 VAL B O 1
ATOM 3310 N N . GLY B 1 171 ? 13.884 6.886 8.358 1.00 33.73 171 GLY B N 1
ATOM 3311 C CA . GLY B 1 171 ? 14.399 6.482 9.674 1.00 33.55 171 GLY B CA 1
ATOM 3312 C C . GLY B 1 171 ? 13.724 7.139 10.865 1.00 33.84 171 GLY B C 1
ATOM 3313 O O . GLY B 1 171 ? 13.457 6.495 11.886 1.00 33.89 171 GLY B O 1
ATOM 3314 N N . ARG B 1 172 ? 13.443 8.429 10.739 1.00 33.57 172 ARG B N 1
ATOM 3315 C CA . ARG B 1 172 ? 12.864 9.203 11.832 1.00 33.36 172 ARG B CA 1
ATOM 3316 C C . ARG B 1 172 ? 11.410 8.800 12.147 1.00 33.03 172 ARG B C 1
ATOM 3317 O O . ARG B 1 172 ? 11.093 8.433 13.296 1.00 32.67 172 ARG B O 1
ATOM 3325 N N . PRO B 1 173 ? 10.517 8.847 11.140 1.00 32.16 173 PRO B N 1
ATOM 3326 C CA . PRO B 1 173 ? 9.185 8.318 11.426 1.00 31.98 173 PRO B CA 1
ATOM 3327 C C . PRO B 1 173 ? 9.181 6.814 11.722 1.00 31.92 173 PRO B C 1
ATOM 3328 O O . PRO B 1 173 ? 8.307 6.335 12.440 1.00 31.13 173 PRO B O 1
ATOM 3332 N N . LEU B 1 174 ? 10.145 6.068 11.188 1.00 31.20 174 LEU B N 1
ATOM 3333 C CA . LEU B 1 174 ? 10.185 4.639 11.478 1.00 31.22 174 LEU B CA 1
ATOM 3334 C C . LEU B 1 174 ? 10.373 4.388 12.983 1.00 30.94 174 LEU B C 1
ATOM 3335 O O . LEU B 1 174 ? 9.709 3.528 13.558 1.00 31.17 174 LEU B O 1
ATOM 3340 N N . GLY B 1 175 ? 11.259 5.147 13.623 1.00 30.71 175 GLY B N 1
ATOM 3341 C CA . GLY B 1 175 ? 11.456 5.010 15.075 1.00 30.29 175 GLY B CA 1
ATOM 3342 C C . GLY B 1 175 ? 10.170 5.189 15.856 1.00 30.09 175 GLY B C 1
ATOM 3343 O O . GLY B 1 175 ? 9.919 4.482 16.829 1.00 30.43 175 GLY B O 1
ATOM 3344 N N . LEU B 1 176 ? 9.349 6.137 15.421 1.00 29.67 176 LEU B N 1
ATOM 3345 C CA . LEU B 1 176 ? 8.053 6.413 16.043 1.00 29.15 176 LEU B CA 1
ATOM 3346 C C . LEU B 1 176 ? 7.042 5.282 15.821 1.00 28.84 176 LEU B C 1
ATOM 3347 O O . LEU B 1 176 ? 6.294 4.903 16.735 1.00 28.79 176 LEU B O 1
ATOM 3352 N N . LEU B 1 177 ? 7.000 4.766 14.600 1.00 28.62 177 LEU B N 1
ATOM 3353 C CA . LEU B 1 177 ? 6.082 3.682 14.270 1.00 29.14 177 LEU B CA 1
ATOM 3354 C C . LEU B 1 177 ? 6.410 2.407 15.044 1.00 28.56 177 LEU B C 1
ATOM 3355 O O . LEU B 1 177 ? 5.522 1.767 15.614 1.00 28.39 177 LEU B O 1
ATOM 3360 N N . LEU B 1 178 ? 7.687 2.045 15.072 1.00 28.12 178 LEU B N 1
ATOM 3361 C CA . LEU B 1 178 ? 8.114 0.759 15.647 1.00 28.34 178 LEU B CA 1
ATOM 3362 C C . LEU B 1 178 ? 7.858 0.692 17.131 1.00 28.61 178 LEU B C 1
ATOM 3363 O O . LEU B 1 178 ? 7.788 -0.377 17.720 1.00 28.32 178 LEU B O 1
ATOM 3368 N N . THR B 1 179 ? 7.660 1.862 17.710 1.00 28.95 179 THR B N 1
ATOM 3369 C CA . THR B 1 179 ? 7.735 2.052 19.144 1.00 29.77 179 THR B CA 1
ATOM 3370 C C . THR B 1 179 ? 6.297 2.256 19.710 1.00 29.67 179 THR B C 1
ATOM 3371 O O . THR B 1 179 ? 6.059 2.260 20.923 1.00 30.02 179 THR B O 1
ATOM 3375 N N . ARG B 1 180 ? 5.323 2.341 18.804 1.00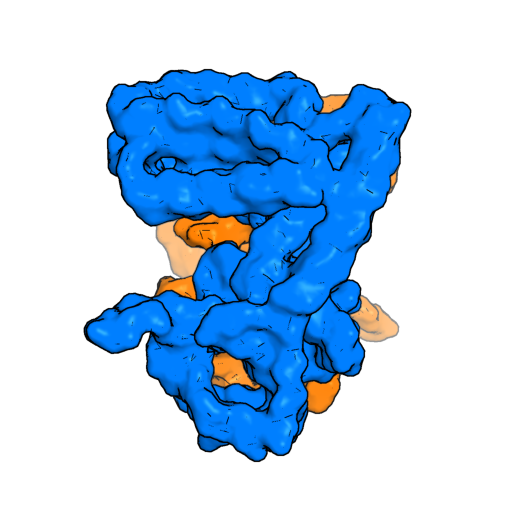 29.31 180 ARG B N 1
ATOM 3376 C CA . ARG B 1 180 ? 3.914 2.215 19.175 1.00 29.20 180 ARG B CA 1
ATOM 3377 C C . ARG B 1 180 ? 3.646 0.866 19.844 1.00 28.82 180 ARG B C 1
ATOM 3378 O O . ARG B 1 180 ? 4.324 -0.128 19.570 1.00 28.35 180 ARG B O 1
ATOM 3386 N N . ARG B 1 181 ? 2.654 0.825 20.720 1.00 28.70 181 ARG B N 1
ATOM 3387 C CA . ARG B 1 181 ? 2.285 -0.438 21.353 1.00 28.97 181 ARG B CA 1
ATOM 3388 C C . ARG B 1 181 ? 1.812 -1.473 20.328 1.00 28.47 181 ARG B C 1
ATOM 3389 O O . ARG B 1 181 ? 1.942 -2.670 20.555 1.00 28.68 181 ARG B O 1
ATOM 3397 N N . SER B 1 182 ? 1.291 -1.009 19.195 1.00 28.58 182 SER B N 1
ATOM 3398 C CA . SER B 1 182 ? 0.851 -1.912 18.123 1.00 28.86 182 SER B CA 1
ATOM 3399 C C . SER B 1 182 ? 2.027 -2.544 17.373 1.00 28.64 182 SER B C 1
ATOM 3400 O O . SER B 1 182 ? 1.851 -3.488 16.599 1.00 28.61 182 SER B O 1
ATOM 3403 N N . GLU B 1 183 ? 3.226 -2.009 17.597 1.00 27.80 183 GLU B N 1
ATOM 3404 C CA . GLU B 1 183 ? 4.435 -2.632 17.080 1.00 27.70 183 GLU B CA 1
ATOM 3405 C C . GLU B 1 183 ? 5.277 -3.218 18.221 1.00 27.14 183 GLU B C 1
ATOM 3406 O O . GLU B 1 183 ? 5.527 -4.435 18.261 1.00 26.00 183 GLU B O 1
ATOM 3412 N N . ASN B 1 184 ? 5.710 -2.339 19.130 1.00 26.40 184 ASN B N 1
ATOM 3413 C CA . ASN B 1 184 ? 6.290 -2.735 20.424 1.00 27.19 184 ASN B CA 1
ATOM 3414 C C . ASN B 1 184 ? 7.715 -3.260 20.303 1.00 27.18 184 ASN B C 1
ATOM 3415 O O . ASN B 1 184 ? 8.135 -4.149 21.058 1.00 27.00 184 ASN B O 1
ATOM 3420 N N . ALA B 1 185 ? 8.455 -2.685 19.347 1.00 27.37 185 ALA B N 1
ATOM 3421 C CA . ALA B 1 185 ? 9.875 -2.983 19.159 1.00 28.10 185 ALA B CA 1
ATOM 3422 C C . ALA B 1 185 ? 10.754 -2.027 19.956 1.00 28.17 185 ALA B C 1
ATOM 3423 O O . ALA B 1 185 ? 10.381 -0.879 20.207 1.00 28.30 185 ALA B O 1
ATOM 3425 N N . THR B 1 186 ? 11.923 -2.520 20.358 1.00 28.93 186 THR B N 1
ATOM 3426 C CA . THR B 1 186 ? 12.980 -1.682 20.916 1.00 28.95 186 THR B CA 1
ATOM 3427 C C . THR B 1 186 ? 13.783 -1.117 19.737 1.00 29.17 186 THR B C 1
ATOM 3428 O O . THR B 1 186 ? 14.104 -1.855 18.802 1.00 29.54 186 THR B O 1
ATOM 3432 N N . VAL B 1 187 ? 14.104 0.176 19.758 1.00 28.85 187 VAL B N 1
ATOM 3433 C CA . VAL B 1 187 ? 14.721 0.798 18.585 1.00 28.35 187 VAL B CA 1
ATOM 3434 C C . VAL B 1 187 ? 15.940 1.598 18.971 1.00 27.86 187 VAL B C 1
ATOM 3435 O O . VAL B 1 187 ? 15.842 2.524 19.776 1.00 28.58 187 VAL B O 1
ATOM 3439 N N . THR B 1 188 ? 17.083 1.239 18.396 1.00 26.94 188 THR B N 1
ATOM 3440 C CA . THR B 1 188 ? 18.267 2.075 18.493 1.00 27.06 188 THR B CA 1
ATOM 3441 C C . THR B 1 188 ? 18.401 2.924 17.230 1.00 27.16 188 THR B C 1
ATOM 3442 O O . THR B 1 188 ? 18.523 2.390 16.124 1.00 26.81 188 THR B O 1
ATOM 3446 N N . LEU B 1 189 ? 18.344 4.242 17.411 1.00 27.51 189 LEU B N 1
ATOM 3447 C CA . LEU B 1 189 ? 18.422 5.205 16.315 1.00 27.81 189 LEU B CA 1
ATOM 3448 C C . LEU B 1 189 ? 19.848 5.682 16.107 1.00 27.71 189 LEU B C 1
ATOM 3449 O O . LEU B 1 189 ? 20.407 6.366 16.956 1.00 26.73 189 LEU B O 1
ATOM 3454 N N . CYS B 1 190 ? 20.415 5.306 14.965 1.00 27.62 190 CYS B N 1
ATOM 3455 C CA . CYS B 1 190 ? 21.807 5.570 14.643 1.00 27.97 190 CYS B CA 1
ATOM 3456 C C . CYS B 1 190 ? 21.859 6.479 13.434 1.00 27.97 190 CYS B C 1
ATOM 3457 O O . CYS B 1 190 ? 20.893 6.628 12.701 1.00 27.72 190 CYS B O 1
ATOM 3460 N N . HIS B 1 191 ? 23.004 7.097 13.223 1.00 28.26 191 HIS B N 1
ATOM 3461 C CA . HIS B 1 191 ? 23.131 8.062 12.147 1.00 28.12 191 HIS B CA 1
ATOM 3462 C C . HIS B 1 191 ? 24.618 8.294 11.993 1.00 27.70 191 HIS B C 1
ATOM 3463 O O . HIS B 1 191 ? 25.413 7.576 12.590 1.00 26.89 191 HIS B O 1
ATOM 3470 N N . THR B 1 192 ? 25.003 9.280 11.198 1.00 28.17 192 THR B N 1
ATOM 3471 C CA . THR B 1 192 ? 26.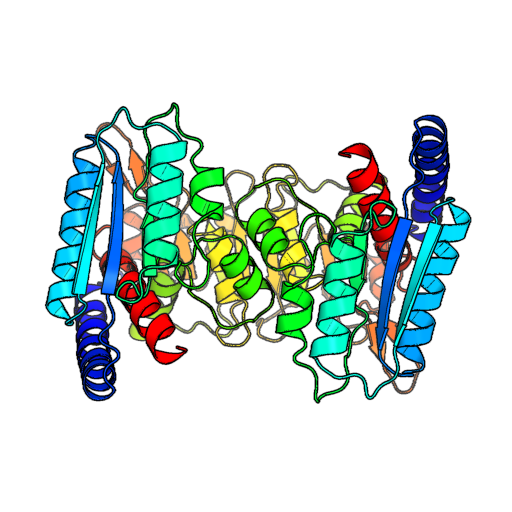421 9.506 10.937 1.00 28.89 192 THR B CA 1
ATOM 3472 C C . THR B 1 192 ? 27.152 9.925 12.214 1.00 28.93 192 THR B C 1
ATOM 3473 O O . THR B 1 192 ? 28.388 9.872 12.294 1.00 29.26 192 THR B O 1
ATOM 3477 N N . GLY B 1 193 ? 26.385 10.354 13.216 1.00 29.27 193 GLY B N 1
ATOM 3478 C CA . GLY B 1 193 ? 26.964 10.774 14.488 1.00 29.33 193 GLY B CA 1
ATOM 3479 C C . GLY B 1 193 ? 27.252 9.620 15.429 1.00 29.27 193 GLY B C 1
ATOM 3480 O O . GLY B 1 193 ? 27.841 9.812 16.496 1.00 29.06 193 GLY B O 1
ATOM 3481 N N . THR B 1 194 ? 26.838 8.417 15.040 1.00 28.94 194 THR B N 1
ATOM 3482 C CA . THR B 1 194 ? 26.955 7.264 15.917 1.00 28.75 194 THR B CA 1
ATOM 3483 C C . THR B 1 194 ? 28.378 6.730 15.972 1.00 29.71 194 THR B C 1
ATOM 3484 O O . THR B 1 194 ? 28.965 6.420 14.935 1.00 29.60 194 THR B O 1
ATOM 3488 N N . ARG B 1 195 ? 28.914 6.617 17.187 1.00 30.08 195 ARG B N 1
ATOM 3489 C CA . ARG B 1 195 ? 30.192 5.970 17.414 1.00 31.87 195 ARG B CA 1
ATOM 3490 C C . ARG B 1 195 ? 29.968 4.467 17.554 1.00 31.90 195 ARG B C 1
ATOM 3491 O O . ARG B 1 195 ? 28.905 4.025 17.983 1.00 32.68 195 ARG B O 1
ATOM 3499 N N . ASP B 1 196 ? 30.984 3.693 17.208 1.00 32.45 196 ASP B N 1
ATOM 3500 C CA . ASP B 1 196 ? 30.922 2.234 17.234 1.00 32.46 196 ASP B CA 1
ATOM 3501 C C . ASP B 1 196 ? 29.611 1.661 16.706 1.00 31.81 196 ASP B C 1
ATOM 3502 O O . ASP B 1 196 ? 28.901 0.931 17.408 1.00 31.67 196 ASP B O 1
ATOM 3507 N N . LEU B 1 197 ? 29.306 1.980 15.455 1.00 30.67 197 LEU B N 1
ATOM 3508 C CA . LEU B 1 197 ? 28.107 1.450 14.811 1.00 29.84 197 LEU B CA 1
ATOM 3509 C C . LEU B 1 197 ? 28.059 -0.081 14.814 1.00 29.11 197 LEU B C 1
ATOM 3510 O O . LEU B 1 197 ? 27.012 -0.655 15.114 1.00 29.34 197 LEU B O 1
ATOM 3515 N N . PRO B 1 198 ? 29.173 -0.750 14.463 1.00 28.32 198 PRO B N 1
ATOM 3516 C CA . PRO B 1 198 ? 29.133 -2.217 14.409 1.00 27.89 198 PRO B CA 1
ATOM 3517 C C . PRO B 1 198 ? 28.759 -2.880 15.744 1.00 27.78 198 PRO B C 1
ATOM 3518 O O . PRO B 1 198 ? 28.103 -3.921 15.743 1.00 27.30 198 PRO B O 1
ATOM 3522 N N . ALA B 1 199 ? 29.186 -2.286 16.856 1.00 27.37 199 ALA B N 1
ATOM 3523 C CA . ALA B 1 199 ? 28.829 -2.778 18.177 1.00 28.24 199 ALA B CA 1
ATOM 3524 C C . ALA B 1 199 ? 27.323 -2.755 18.384 1.00 28.13 199 ALA B C 1
ATOM 3525 O O . ALA B 1 199 ? 26.765 -3.601 19.080 1.00 28.56 199 ALA B O 1
ATOM 3527 N N . LEU B 1 200 ? 26.666 -1.780 17.769 1.00 28.19 200 LEU B N 1
ATOM 3528 C CA . LEU B 1 200 ? 25.226 -1.618 17.909 1.00 28.17 200 LEU B CA 1
ATOM 3529 C C . LEU B 1 200 ? 24.465 -2.491 16.924 1.00 28.27 200 LEU B C 1
ATOM 3530 O O . LEU B 1 200 ? 23.494 -3.165 17.289 1.00 28.45 200 LEU B O 1
ATOM 3535 N N . THR B 1 201 ? 24.899 -2.502 15.669 1.00 27.68 201 THR B N 1
ATOM 3536 C CA . THR B 1 201 ? 24.160 -3.257 14.669 1.00 27.87 201 THR B CA 1
ATOM 3537 C C . THR B 1 201 ? 24.262 -4.756 14.935 1.00 28.30 201 THR B C 1
ATOM 3538 O O . THR B 1 201 ? 23.325 -5.497 14.667 1.00 27.70 201 THR B O 1
ATOM 3542 N N . ARG B 1 202 ? 25.394 -5.190 15.494 1.00 28.67 202 ARG B N 1
ATOM 3543 C CA . ARG B 1 202 ? 25.590 -6.592 15.869 1.00 30.19 202 ARG B CA 1
ATOM 3544 C C . ARG B 1 202 ? 24.598 -7.119 16.916 1.00 30.58 202 ARG B C 1
ATOM 3545 O O . ARG B 1 202 ? 24.462 -8.324 17.092 1.00 30.66 202 ARG B O 1
ATOM 3553 N N . GLN B 1 203 ? 23.908 -6.211 17.598 1.00 30.98 203 GLN B N 1
ATOM 3554 C CA . GLN B 1 203 ? 22.958 -6.585 18.650 1.00 31.73 203 GLN B CA 1
ATOM 3555 C C . GLN B 1 203 ? 21.562 -6.767 18.090 1.00 31.81 203 GLN B C 1
ATOM 3556 O O . GLN B 1 203 ? 20.679 -7.332 18.746 1.00 31.64 203 GLN B O 1
ATOM 3562 N N . ALA B 1 204 ? 21.363 -6.255 16.882 1.00 31.54 204 ALA B N 1
ATOM 3563 C CA . ALA B 1 204 ? 20.044 -6.188 16.286 1.00 31.51 204 ALA B CA 1
ATOM 3564 C C . ALA B 1 204 ? 19.499 -7.526 15.834 1.00 31.24 204 ALA B C 1
ATOM 3565 O O . ALA B 1 204 ? 20.200 -8.327 15.216 1.00 31.61 204 ALA B O 1
ATOM 3567 N N . ASP B 1 205 ? 18.216 -7.720 16.114 1.00 30.75 205 ASP B N 1
ATOM 3568 C CA . ASP B 1 205 ? 17.396 -8.748 15.484 1.00 30.38 205 ASP B CA 1
ATOM 3569 C C . ASP B 1 205 ? 17.018 -8.317 14.060 1.00 29.74 205 ASP B C 1
ATOM 3570 O O . ASP B 1 205 ? 16.832 -9.148 13.180 1.00 29.47 205 ASP B O 1
ATOM 3575 N N . ILE B 1 206 ? 16.900 -7.005 13.861 1.00 29.57 206 ILE B N 1
ATOM 3576 C CA . ILE B 1 206 ? 16.554 -6.413 12.566 1.00 28.94 206 ILE B CA 1
ATOM 3577 C C . ILE B 1 206 ? 17.394 -5.147 12.356 1.00 28.50 206 ILE B C 1
ATOM 3578 O O . ILE B 1 206 ? 17.425 -4.276 13.227 1.00 28.59 206 ILE B O 1
ATOM 3583 N N . VAL B 1 207 ? 18.094 -5.051 11.229 1.00 27.82 207 VAL B N 1
ATOM 3584 C CA . VAL B 1 207 ? 18.822 -3.826 10.898 1.00 27.37 207 VAL B CA 1
ATOM 3585 C C . VAL B 1 207 ? 18.104 -3.145 9.731 1.00 27.87 207 VAL B C 1
ATOM 3586 O O . VAL B 1 207 ? 17.819 -3.790 8.720 1.00 27.83 207 VAL B O 1
ATOM 3590 N N . VAL B 1 208 ? 17.808 -1.855 9.875 1.00 27.83 208 VAL B N 1
ATOM 3591 C CA . VAL B 1 208 ? 17.249 -1.068 8.771 1.00 28.24 208 VAL B CA 1
ATOM 3592 C C . VAL B 1 208 ? 18.339 -0.112 8.296 1.00 28.57 208 VAL B C 1
ATOM 3593 O O . VAL B 1 208 ? 18.748 0.783 9.035 1.00 28.21 208 VAL B O 1
ATOM 3597 N N . ALA B 1 209 ? 18.840 -0.338 7.081 1.00 28.28 209 ALA B N 1
ATOM 3598 C CA . ALA B 1 209 ? 19.873 0.525 6.514 1.00 28.73 209 ALA B CA 1
ATOM 3599 C C . ALA B 1 209 ? 19.248 1.624 5.643 1.00 28.72 209 ALA B C 1
ATOM 3600 O O . ALA B 1 209 ? 18.828 1.381 4.510 1.00 29.11 209 ALA B O 1
ATOM 3602 N N . ALA B 1 210 ? 19.186 2.836 6.186 1.00 28.64 210 ALA B N 1
ATOM 3603 C CA . ALA B 1 210 ? 18.523 3.950 5.513 1.00 28.95 210 ALA B CA 1
ATOM 3604 C C . ALA B 1 210 ? 19.317 5.247 5.668 1.00 29.01 210 ALA B C 1
ATOM 3605 O O . ALA B 1 210 ? 18.760 6.277 6.055 1.00 28.70 210 ALA B O 1
ATOM 3607 N N . VAL B 1 211 ? 20.619 5.184 5.384 1.00 29.09 211 VAL B N 1
ATOM 3608 C CA . VAL B 1 211 ? 21.511 6.332 5.571 1.00 29.93 211 VAL B CA 1
ATOM 3609 C C . VAL B 1 211 ? 22.020 6.951 4.283 1.00 29.75 211 VAL B C 1
ATOM 3610 O O . VAL B 1 211 ? 22.555 8.068 4.308 1.00 29.39 211 VAL B O 1
ATOM 3614 N N . GLY B 1 212 ? 21.916 6.215 3.176 1.00 29.22 212 GLY B N 1
ATOM 3615 C CA . GLY B 1 212 ? 2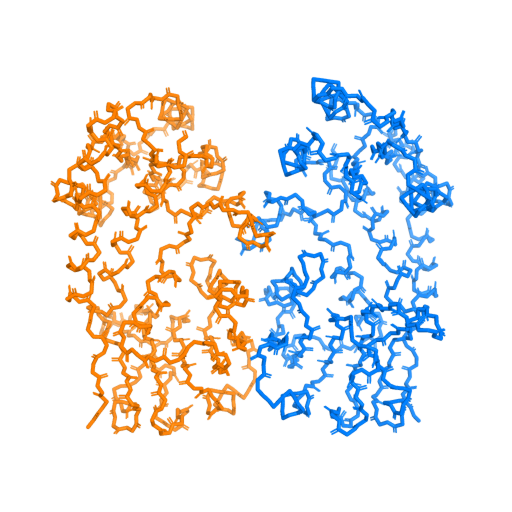2.477 6.695 1.916 1.00 29.42 212 GLY B CA 1
ATOM 3616 C C . GLY B 1 212 ? 23.995 6.754 1.998 1.00 29.21 212 GLY B C 1
ATOM 3617 O O . GLY B 1 212 ? 24.610 7.758 1.655 1.00 29.35 212 GLY B O 1
ATOM 3618 N N . VAL B 1 213 ? 24.609 5.681 2.479 1.00 28.98 213 VAL B N 1
ATOM 3619 C CA . VAL B 1 213 ? 26.068 5.597 2.490 1.00 28.80 213 VAL B CA 1
ATOM 3620 C C . VAL B 1 213 ? 26.486 4.243 1.917 1.00 28.99 213 VAL B C 1
ATOM 3621 O O . VAL B 1 213 ? 26.285 3.207 2.554 1.00 29.15 213 VAL B O 1
ATOM 3625 N N . ALA B 1 214 ? 27.066 4.266 0.718 1.00 29.09 214 ALA B N 1
ATOM 3626 C CA . ALA B 1 214 ? 27.318 3.057 -0.060 1.00 28.96 214 ALA B CA 1
ATOM 3627 C C . ALA B 1 214 ? 27.948 1.934 0.747 1.00 28.93 214 ALA B C 1
ATOM 3628 O O . ALA B 1 214 ? 29.077 2.055 1.225 1.00 28.97 214 ALA B O 1
ATOM 3630 N N . HIS B 1 215 ? 27.210 0.837 0.885 1.00 29.13 215 HIS B N 1
ATOM 3631 C CA . HIS B 1 215 ? 27.734 -0.392 1.493 1.00 29.43 215 HIS B CA 1
ATOM 3632 C C . HIS B 1 215 ? 28.248 -0.220 2.915 1.00 29.61 215 HIS B C 1
ATOM 3633 O O . HIS B 1 215 ? 29.131 -0.948 3.369 1.00 29.61 215 HIS B O 1
ATOM 3640 N N . LEU B 1 216 ? 27.676 0.746 3.615 1.00 29.76 216 LEU B N 1
ATOM 3641 C CA . LEU B 1 216 ? 28.016 0.992 5.007 1.00 29.96 216 LEU B CA 1
ATOM 3642 C C . LEU B 1 216 ? 27.835 -0.269 5.868 1.00 29.38 216 LEU B C 1
ATOM 3643 O O . LEU B 1 216 ? 28.691 -0.593 6.683 1.00 29.69 216 LEU B O 1
ATOM 3648 N N . LEU B 1 217 ? 26.729 -0.983 5.675 1.00 28.95 217 LEU B N 1
ATOM 3649 C CA . LEU B 1 217 ? 26.469 -2.202 6.442 1.00 28.52 217 LEU B CA 1
ATOM 3650 C C . LEU B 1 217 ? 27.145 -3.421 5.820 1.00 28.68 217 LEU B C 1
ATOM 3651 O O . LEU B 1 217 ? 26.762 -3.878 4.740 1.00 28.50 217 LEU B O 1
ATOM 3656 N N . THR B 1 218 ? 28.148 -3.949 6.516 1.00 28.89 218 THR B N 1
ATOM 3657 C CA . THR B 1 218 ? 28.911 -5.088 6.018 1.00 28.64 218 THR B CA 1
ATOM 3658 C C . THR B 1 218 ? 28.631 -6.309 6.888 1.00 28.67 218 THR B C 1
ATOM 3659 O O . THR B 1 218 ? 28.055 -6.171 7.961 1.00 27.87 218 THR B O 1
ATOM 3663 N N . ALA B 1 219 ? 29.048 -7.494 6.428 1.00 28.69 219 ALA B N 1
ATOM 3664 C CA . ALA B 1 219 ? 28.765 -8.757 7.114 1.00 29.28 219 ALA B CA 1
ATOM 3665 C C . ALA B 1 219 ? 29.224 -8.783 8.567 1.00 29.78 219 ALA B C 1
ATOM 3666 O O . ALA B 1 219 ? 28.513 -9.279 9.432 1.00 29.60 219 ALA B O 1
ATOM 3668 N N . ASP B 1 220 ? 30.422 -8.269 8.824 1.00 30.67 220 ASP B N 1
ATOM 3669 C CA . ASP B 1 220 ? 30.975 -8.230 10.185 1.00 31.43 220 ASP B CA 1
ATOM 3670 C C . ASP B 1 220 ? 30.070 -7.491 11.160 1.00 30.85 220 ASP B C 1
ATOM 3671 O O . ASP B 1 220 ? 30.198 -7.652 12.366 1.00 31.75 220 ASP B O 1
ATOM 3676 N N . MET B 1 221 ? 29.152 -6.685 10.624 1.00 30.07 221 MET B N 1
ATOM 3677 C CA . MET B 1 221 ? 28.293 -5.807 11.417 1.00 29.15 221 MET B CA 1
ATOM 3678 C C . MET B 1 221 ? 26.942 -6.428 11.755 1.00 29.23 221 MET B C 1
ATOM 3679 O O . MET B 1 221 ? 26.167 -5.862 12.512 1.00 28.77 221 MET B O 1
ATOM 3684 N N . VAL B 1 222 ? 26.654 -7.590 11.188 1.00 29.40 222 VAL B N 1
ATOM 3685 C CA . VAL B 1 222 ? 25.316 -8.171 11.302 1.00 29.70 222 VAL B CA 1
ATOM 3686 C C . VAL B 1 222 ? 25.371 -9.490 12.070 1.00 30.34 222 VAL B C 1
ATOM 3687 O O . VAL B 1 222 ? 26.231 -10.325 11.805 1.00 30.45 222 VAL B O 1
ATOM 3691 N N . ARG B 1 223 ? 24.477 -9.662 13.037 1.00 30.77 223 ARG B N 1
ATOM 3692 C CA . ARG B 1 223 ? 24.359 -10.927 13.771 1.00 31.98 223 ARG B CA 1
ATOM 3693 C C . ARG B 1 223 ? 23.892 -12.040 12.806 1.00 31.75 223 ARG B C 1
ATOM 3694 O O . ARG B 1 223 ? 22.945 -11.824 12.051 1.00 30.79 223 ARG B O 1
ATOM 3702 N N . PRO B 1 224 ? 24.550 -13.226 12.812 1.00 31.68 224 PRO B N 1
ATOM 3703 C CA . PRO B 1 224 ? 24.018 -14.293 11.953 1.00 31.70 224 PRO B CA 1
ATOM 3704 C C . PRO B 1 224 ? 22.528 -14.556 12.193 1.00 31.24 224 PRO B C 1
ATOM 3705 O O . PRO B 1 224 ? 22.091 -14.621 13.338 1.00 30.83 224 PRO B O 1
ATOM 3709 N N . GLY B 1 225 ? 21.756 -14.684 11.111 1.00 31.05 225 GLY B N 1
ATOM 3710 C CA . GLY B 1 225 ? 20.315 -14.937 11.208 1.00 30.50 225 GLY B CA 1
ATOM 3711 C C . GLY B 1 225 ? 19.433 -13.704 11.347 1.00 30.75 225 GLY B C 1
ATOM 3712 O O . GLY B 1 225 ? 18.209 -13.797 11.299 1.00 30.31 225 GLY B O 1
ATOM 3713 N N . ALA B 1 226 ? 20.054 -12.544 11.539 1.00 30.41 226 ALA B N 1
ATOM 3714 C CA . ALA B 1 226 ? 19.319 -11.290 11.598 1.00 30.48 226 ALA B CA 1
ATOM 3715 C C . ALA B 1 226 ? 18.645 -10.907 10.275 1.00 29.88 226 ALA B C 1
ATOM 3716 O O . ALA B 1 226 ? 19.040 -11.359 9.204 1.00 29.81 226 ALA B O 1
ATOM 3718 N N . ALA B 1 227 ? 17.608 -10.076 10.373 1.00 29.72 227 ALA B N 1
ATOM 3719 C CA . ALA B 1 227 ? 16.910 -9.557 9.205 1.00 28.98 227 ALA B CA 1
ATOM 3720 C C . ALA B 1 227 ? 17.514 -8.207 8.851 1.00 28.72 227 ALA B C 1
ATOM 3721 O O . ALA B 1 227 ? 17.832 -7.424 9.741 1.00 29.03 227 ALA B O 1
ATOM 3723 N N . VAL B 1 228 ? 17.713 -7.960 7.558 1.00 28.28 228 VAL B N 1
ATOM 3724 C CA . VAL B 1 228 ? 18.293 -6.710 7.083 1.00 27.88 228 VAL B CA 1
ATOM 3725 C C . VAL B 1 228 ? 17.378 -6.089 6.031 1.00 27.97 228 VAL B C 1
ATOM 3726 O O . VAL B 1 228 ? 17.047 -6.724 5.038 1.00 27.58 228 VAL B O 1
ATOM 3730 N N . ILE B 1 229 ? 16.971 -4.853 6.280 1.00 28.22 229 ILE B N 1
ATOM 3731 C CA . ILE B 1 229 ? 16.149 -4.080 5.360 1.00 28.87 229 ILE B CA 1
ATOM 3732 C C . ILE B 1 229 ? 17.053 -3.040 4.699 1.00 29.72 229 ILE B C 1
ATOM 3733 O O . ILE B 1 229 ? 17.674 -2.239 5.390 1.00 29.87 229 ILE B O 1
ATOM 3738 N N . ASP B 1 230 ? 17.131 -3.077 3.371 1.00 30.47 230 ASP B N 1
ATOM 3739 C CA . ASP B 1 230 ? 18.002 -2.199 2.593 1.00 31.80 230 ASP B CA 1
ATOM 3740 C C . ASP B 1 230 ? 17.134 -1.159 1.905 1.00 32.81 230 ASP B C 1
ATOM 3741 O O . ASP B 1 230 ? 16.432 -1.465 0.924 1.00 32.42 230 ASP B O 1
ATOM 3746 N N . VAL B 1 231 ? 17.202 0.066 2.411 1.00 33.19 231 VAL B N 1
ATOM 3747 C CA . VAL B 1 231 ? 16.412 1.170 1.877 1.00 34.91 231 VAL B CA 1
ATOM 3748 C C . VAL B 1 231 ? 17.283 2.278 1.290 1.00 35.19 231 VAL B C 1
ATOM 3749 O O . VAL B 1 231 ? 16.908 2.921 0.308 1.00 36.02 231 VAL B O 1
ATOM 3753 N N . GLY B 1 232 ? 18.458 2.476 1.870 1.00 35.39 232 GLY B N 1
ATOM 3754 C CA . GLY B 1 232 ? 19.298 3.606 1.513 1.00 36.25 232 GLY B CA 1
ATOM 3755 C C . GLY B 1 232 ? 19.970 3.456 0.174 1.00 36.90 232 GLY B C 1
ATOM 3756 O O . GLY B 1 232 ? 20.437 2.374 -0.183 1.00 37.26 232 GLY B O 1
ATOM 3757 N N . VAL B 1 233 ? 20.022 4.548 -0.576 1.00 37.30 233 VAL B N 1
ATOM 3758 C CA . VAL B 1 233 ? 20.743 4.551 -1.837 1.00 38.78 233 VAL B CA 1
ATOM 3759 C C . VAL B 1 233 ? 21.558 5.828 -1.976 1.00 39.27 233 VAL B C 1
ATOM 3760 O O . VAL B 1 233 ? 21.132 6.908 -1.562 1.00 39.12 233 VAL B O 1
ATOM 3764 N N . SER B 1 234 ? 22.748 5.689 -2.537 1.00 40.55 234 SER B N 1
ATOM 3765 C CA . SER B 1 234 ? 23.591 6.845 -2.797 1.00 41.53 234 SER B CA 1
ATOM 3766 C C . SER B 1 234 ? 24.054 6.843 -4.245 1.00 42.60 234 SER B C 1
ATOM 3767 O O . SER B 1 234 ? 24.166 5.787 -4.875 1.00 42.10 234 SER B O 1
ATOM 3770 N N . ARG B 1 235 ? 24.298 8.038 -4.772 1.00 43.81 235 ARG B N 1
ATOM 3771 C CA . ARG B 1 235 ? 24.806 8.168 -6.118 1.00 45.56 235 ARG B CA 1
ATOM 3772 C C . ARG B 1 235 ? 26.306 7.980 -6.087 1.00 46.22 235 ARG B C 1
ATOM 3773 O O . ARG B 1 235 ? 27.028 8.694 -5.390 1.00 46.41 235 ARG B O 1
ATOM 3781 N N . THR B 1 236 ? 26.756 6.972 -6.818 1.00 47.20 236 THR B N 1
ATOM 3782 C CA . THR B 1 236 ? 28.160 6.743 -7.044 1.00 48.24 236 THR B CA 1
ATOM 3783 C C . THR B 1 236 ? 28.274 6.940 -8.547 1.00 48.82 236 THR B C 1
ATOM 3784 O O . THR B 1 236 ? 27.408 7.592 -9.152 1.00 49.22 236 THR B O 1
ATOM 3788 N N . ASP B 1 237 ? 29.310 6.381 -9.169 1.00 49.34 237 ASP B N 1
ATOM 3789 C CA . ASP B 1 237 ? 29.521 6.665 -10.582 1.00 49.90 237 ASP B CA 1
ATOM 3790 C C . ASP B 1 237 ? 30.597 5.787 -11.194 1.00 49.81 237 ASP B C 1
ATOM 3791 O O . ASP B 1 237 ? 31.501 6.324 -11.854 1.00 50.16 237 ASP B O 1
ATOM 3796 N N . ASP B 1 238 ? 30.541 4.456 -11.050 1.00 49.67 238 ASP B N 1
ATOM 3797 C CA . ASP B 1 238 ? 29.377 3.514 -11.036 1.00 49.16 238 ASP B CA 1
ATOM 3798 C C . ASP B 1 238 ? 27.930 3.698 -10.514 1.00 48.20 238 ASP B C 1
ATOM 3799 O O . ASP B 1 238 ? 27.387 2.739 -9.963 1.00 48.59 238 ASP B O 1
ATOM 3804 N N . GLY B 1 239 ? 27.273 4.837 -10.714 1.00 46.93 239 GLY B N 1
ATOM 3805 C CA . GLY B 1 239 ? 25.820 4.911 -10.451 1.00 45.10 239 GLY B CA 1
ATOM 3806 C C . GLY B 1 239 ? 25.284 4.542 -9.064 1.00 43.75 239 GLY B C 1
ATOM 3807 O O . GLY B 1 239 ? 26.023 4.524 -8.083 1.00 43.53 239 GLY B O 1
ATOM 3808 N N . LEU B 1 240 ? 23.987 4.236 -8.993 1.00 42.33 240 LEU B N 1
ATOM 3809 C CA . LEU B 1 240 ? 23.285 4.068 -7.716 1.00 41.06 240 LEU B CA 1
ATOM 3810 C C . LEU B 1 240 ? 23.683 2.805 -6.963 1.00 39.78 240 LEU B C 1
ATOM 3811 O O . LEU B 1 240 ? 23.711 1.713 -7.532 1.00 39.44 240 LEU B O 1
ATOM 3816 N N . VAL B 1 241 ? 23.981 2.963 -5.674 1.00 37.81 241 VAL B N 1
ATOM 3817 C CA . VAL B 1 241 ? 24.454 1.855 -4.840 1.00 36.10 241 VAL B CA 1
ATOM 3818 C C . VAL B 1 241 ? 23.738 1.910 -3.484 1.00 34.94 241 VAL B C 1
ATOM 3819 O O . VAL B 1 241 ? 23.510 2.990 -2.943 1.00 33.96 241 VAL B O 1
ATOM 3823 N N . GLY B 1 242 ? 23.379 0.741 -2.956 1.00 34.02 242 GLY B N 1
ATOM 3824 C CA . GLY B 1 242 ? 22.630 0.644 -1.703 1.00 32.28 242 GLY B CA 1
ATOM 3825 C C . GLY B 1 242 ? 23.516 0.592 -0.475 1.00 31.59 242 GLY B C 1
ATOM 3826 O O . GLY B 1 242 ? 24.734 0.436 -0.580 1.00 31.91 242 GLY B O 1
ATOM 3827 N N . ASP B 1 243 ? 22.887 0.684 0.696 1.00 30.94 243 ASP B N 1
ATOM 3828 C CA . ASP B 1 243 ? 23.585 0.734 1.969 1.00 30.15 243 ASP B CA 1
ATOM 3829 C C . ASP B 1 243 ? 24.139 -0.617 2.435 1.00 29.55 243 ASP B C 1
ATOM 3830 O O . ASP B 1 243 ? 24.866 -0.676 3.409 1.00 29.60 243 ASP B O 1
ATOM 3835 N N . VAL B 1 244 ? 23.777 -1.697 1.764 1.00 28.54 244 VAL B N 1
ATOM 3836 C CA . VAL B 1 244 ? 24.096 -3.020 2.282 1.00 27.91 244 VAL B CA 1
ATOM 3837 C C . VAL B 1 244 ? 25.055 -3.743 1.359 1.00 27.57 244 VAL B C 1
ATOM 3838 O O . VAL B 1 244 ? 24.791 -3.891 0.158 1.00 27.73 244 VAL B O 1
ATOM 3842 N N . HIS B 1 245 ? 26.193 -4.145 1.914 1.00 27.38 245 HIS B N 1
ATOM 3843 C CA . HIS B 1 245 ? 27.204 -4.865 1.144 1.00 27.49 245 HIS B CA 1
ATOM 3844 C C . HIS B 1 245 ? 26.673 -6.250 0.796 1.00 27.88 245 HIS B C 1
ATOM 3845 O O . HIS B 1 245 ? 26.045 -6.894 1.636 1.00 27.75 245 HIS B O 1
ATOM 3852 N N . PRO B 1 246 ? 26.910 -6.718 -0.446 1.00 28.44 246 PRO B N 1
ATOM 3853 C CA . PRO B 1 246 ? 26.420 -8.050 -0.818 1.00 28.79 246 PRO B CA 1
ATOM 3854 C C . PRO B 1 246 ? 26.856 -9.176 0.137 1.00 29.26 246 PRO B C 1
ATOM 3855 O O . PRO B 1 246 ? 26.134 -10.171 0.267 1.00 29.21 246 PRO B O 1
ATOM 3859 N N . ASP B 1 247 ? 27.996 -9.011 0.815 1.00 29.56 247 ASP B N 1
ATOM 3860 C CA . ASP B 1 247 ? 28.494 -10.041 1.741 1.00 30.08 247 ASP B CA 1
ATOM 3861 C C . ASP B 1 247 ? 27.559 -10.373 2.903 1.00 29.97 247 ASP B C 1
ATOM 3862 O O . ASP B 1 247 ? 27.662 -11.450 3.504 1.00 29.39 247 ASP B O 1
ATOM 3867 N N . VAL B 1 248 ? 26.658 -9.453 3.230 1.00 30.16 248 VAL B N 1
ATOM 3868 C CA . VAL B 1 248 ? 25.740 -9.704 4.351 1.00 30.75 248 VAL B CA 1
ATOM 3869 C C . VAL B 1 248 ? 24.680 -10.768 4.049 1.00 30.76 248 VAL B C 1
ATOM 3870 O O . VAL B 1 248 ? 24.156 -11.397 4.968 1.00 29.97 248 VAL B O 1
ATOM 3874 N N . TRP B 1 249 ? 24.447 -11.027 2.761 1.00 30.94 249 TRP B N 1
ATOM 3875 C CA . TRP B 1 249 ? 23.562 -12.111 2.324 1.00 31.68 249 TRP B CA 1
ATOM 3876 C C . TRP B 1 249 ? 24.050 -13.491 2.766 1.00 32.32 249 TRP B C 1
ATOM 3877 O O . TRP B 1 249 ? 23.255 -14.420 2.918 1.00 32.39 249 TRP B O 1
ATOM 3888 N N . GLU B 1 250 ? 25.355 -13.626 2.978 1.00 32.64 250 GLU B N 1
ATOM 3889 C CA . GLU B 1 250 ? 25.926 -14.916 3.356 1.00 34.02 250 GLU B CA 1
ATOM 3890 C C . GLU B 1 250 ? 25.436 -15.417 4.717 1.00 33.83 250 GLU B C 1
ATOM 3891 O O . GLU B 1 250 ? 25.031 -16.576 4.846 1.00 34.50 250 GLU B O 1
ATOM 3897 N N . LEU B 1 251 ? 25.452 -14.561 5.732 1.00 33.30 251 LEU B N 1
ATOM 3898 C CA . LEU B 1 251 ? 25.034 -15.017 7.060 1.00 33.23 251 LEU B CA 1
ATOM 3899 C C . LEU B 1 251 ? 23.735 -14.415 7.633 1.00 32.48 251 LEU B C 1
ATOM 3900 O O . LEU B 1 251 ? 23.212 -14.917 8.625 1.00 32.28 251 LEU B O 1
ATOM 3905 N N . ALA B 1 252 ? 23.194 -13.363 7.017 1.00 31.49 252 ALA B N 1
ATOM 3906 C CA . ALA B 1 252 ? 21.916 -12.826 7.482 1.00 30.75 252 ALA B CA 1
ATOM 3907 C C . ALA B 1 252 ? 20.814 -13.855 7.242 1.00 30.43 252 ALA B C 1
ATOM 3908 O O . ALA B 1 252 ? 20.945 -14.717 6.360 1.00 29.64 252 ALA B O 1
ATOM 3910 N N . GLY B 1 253 ? 19.747 -13.789 8.039 1.00 29.75 253 GLY B N 1
ATOM 3911 C CA . GLY B 1 253 ? 18.613 -14.699 7.841 1.00 29.66 253 GLY B CA 1
ATOM 3912 C C . GLY B 1 253 ? 17.733 -14.250 6.682 1.00 29.31 253 GLY B C 1
ATOM 3913 O O . GLY B 1 253 ? 17.242 -15.057 5.895 1.00 29.51 253 GLY B O 1
ATOM 3914 N N . HIS B 1 254 ? 17.538 -12.942 6.591 1.00 29.14 254 HIS B N 1
ATOM 3915 C CA . HIS B 1 254 ? 16.660 -12.330 5.610 1.00 29.24 254 HIS B CA 1
ATOM 3916 C C . HIS B 1 254 ? 17.287 -11.010 5.202 1.00 28.93 254 HIS B C 1
ATOM 3917 O O . HIS B 1 254 ? 17.807 -10.287 6.055 1.00 28.58 254 HIS B O 1
ATOM 3924 N N . VAL B 1 255 ? 17.244 -10.706 3.907 1.00 29.07 255 VAL B N 1
ATOM 3925 C CA . VAL B 1 255 ? 17.647 -9.401 3.397 1.00 28.92 255 VAL B CA 1
ATOM 3926 C C . VAL B 1 255 ? 16.637 -8.934 2.338 1.00 29.15 255 VAL B C 1
ATOM 3927 O O . VAL B 1 255 ? 16.213 -9.722 1.489 1.00 29.32 255 VAL B O 1
ATOM 3931 N N . SER B 1 256 ? 16.238 -7.669 2.386 1.00 29.12 256 SER B N 1
ATOM 3932 C CA . SER B 1 256 ? 15.367 -7.142 1.334 1.00 29.06 256 SER B CA 1
ATOM 3933 C C . SER B 1 256 ? 16.211 -6.608 0.190 1.00 29.31 256 SER B C 1
ATOM 3934 O O . SER B 1 256 ? 17.207 -5.916 0.420 1.00 29.27 256 SER B O 1
ATOM 3937 N N . PRO B 1 257 ? 15.821 -6.931 -1.056 1.00 29.64 257 PRO B N 1
ATOM 3938 C CA . PRO B 1 257 ? 16.556 -6.372 -2.179 1.00 29.80 257 PRO B CA 1
ATOM 3939 C C . PRO B 1 257 ? 16.193 -4.907 -2.354 1.00 29.42 257 PRO B C 1
ATOM 3940 O O . PRO B 1 257 ? 15.159 -4.458 -1.857 1.00 29.74 257 PRO B O 1
ATOM 3944 N N . ASN B 1 258 ? 17.043 -4.163 -3.049 1.00 29.38 258 ASN B N 1
ATOM 3945 C CA . ASN B 1 258 ? 16.766 -2.766 -3.339 1.00 29.90 258 ASN B CA 1
ATOM 3946 C C . ASN B 1 258 ? 17.284 -2.467 -4.739 1.00 29.55 258 ASN B C 1
ATOM 3947 O O . ASN B 1 258 ? 18.498 -2.362 -4.935 1.00 29.76 258 ASN B O 1
ATOM 3952 N N . PRO B 1 259 ? 16.375 -2.322 -5.721 1.00 28.79 259 PRO B N 1
ATOM 3953 C CA . PRO B 1 259 ? 14.899 -2.249 -5.617 1.00 28.35 259 PRO B CA 1
ATOM 3954 C C . PRO B 1 259 ? 14.219 -3.618 -5.496 1.00 27.83 259 PRO B C 1
ATOM 3955 O O . PRO B 1 259 ? 14.887 -4.632 -5.560 1.00 26.61 259 PRO B O 1
ATOM 3959 N N . GLY B 1 260 ? 12.896 -3.630 -5.332 1.00 27.95 260 GLY B N 1
ATOM 3960 C CA . GLY B 1 260 ? 12.133 -4.878 -5.348 1.00 28.01 260 GLY B CA 1
ATOM 3961 C C . GLY B 1 260 ? 11.729 -5.419 -3.989 1.00 28.80 260 GLY B C 1
ATOM 3962 O O . GLY B 1 260 ? 11.043 -6.449 -3.896 1.00 29.14 260 GLY B O 1
ATOM 3963 N N . GLY B 1 261 ? 12.161 -4.743 -2.930 1.00 28.39 261 GLY B N 1
ATOM 3964 C CA . GLY B 1 261 ? 11.908 -5.213 -1.571 1.00 29.07 261 GLY B CA 1
ATOM 3965 C C . GLY B 1 261 ? 10.816 -4.391 -0.929 1.00 29.24 261 GLY B C 1
ATOM 3966 O O . GLY B 1 261 ? 9.635 -4.700 -1.057 1.00 29.84 261 GLY B O 1
ATOM 3967 N N . VAL B 1 262 ? 11.215 -3.330 -0.241 1.00 29.67 262 VAL B N 1
ATOM 3968 C CA . VAL B 1 262 ? 10.266 -2.437 0.415 1.00 29.25 262 VAL B CA 1
ATOM 3969 C C . VAL B 1 262 ? 9.498 -1.610 -0.625 1.00 29.37 262 VAL B C 1
ATOM 3970 O O . VAL B 1 262 ? 8.303 -1.378 -0.473 1.00 29.49 262 VAL B O 1
ATOM 3974 N N . GLY B 1 263 ? 10.191 -1.204 -1.694 1.00 29.46 263 GLY B N 1
ATOM 3975 C CA . GLY B 1 263 ? 9.621 -0.354 -2.756 1.00 28.97 263 GLY B CA 1
ATOM 3976 C C . GLY B 1 263 ? 8.195 -0.635 -3.208 1.00 28.71 263 GLY B C 1
ATOM 3977 O O . GLY B 1 263 ? 7.370 0.274 -3.228 1.00 28.59 263 GLY B O 1
ATOM 3978 N N . PRO B 1 264 ? 7.892 -1.890 -3.601 1.00 28.58 264 PRO B N 1
ATOM 3979 C CA . PRO B 1 264 ? 6.513 -2.113 -4.047 1.00 28.63 264 PRO B CA 1
ATOM 3980 C C . PRO B 1 264 ? 5.497 -1.799 -2.942 1.00 28.69 264 PRO B C 1
ATOM 3981 O O . PRO B 1 264 ? 4.392 -1.344 -3.239 1.00 27.92 264 PRO B O 1
ATOM 3985 N N . LEU B 1 265 ? 5.877 -2.037 -1.687 1.00 28.62 265 LEU B N 1
ATOM 3986 C CA . LEU B 1 265 ? 4.983 -1.794 -0.549 1.00 29.49 265 LEU B CA 1
ATOM 3987 C C . LEU B 1 265 ? 4.858 -0.300 -0.261 1.00 29.48 265 LEU B C 1
ATOM 3988 O O . LEU B 1 265 ? 3.783 0.192 0.057 1.00 29.93 265 LEU B O 1
ATOM 3993 N N . THR B 1 266 ? 5.969 0.416 -0.358 1.00 29.84 266 THR B N 1
ATOM 3994 C CA . THR B 1 266 ? 5.945 1.873 -0.249 1.00 29.98 266 THR B CA 1
ATOM 3995 C C . THR B 1 266 ? 4.912 2.443 -1.221 1.00 30.23 266 THR B C 1
ATOM 3996 O O . THR B 1 266 ? 4.078 3.267 -0.854 1.00 30.48 266 THR B O 1
ATOM 4000 N N . ARG B 1 267 ? 4.963 1.971 -2.459 1.00 30.02 267 ARG B N 1
ATOM 4001 C CA . ARG B 1 267 ? 4.047 2.427 -3.495 1.00 30.04 267 ARG B CA 1
ATOM 4002 C C . ARG B 1 267 ? 2.600 2.037 -3.173 1.00 30.08 267 ARG B C 1
ATOM 4003 O O . ARG B 1 267 ? 1.683 2.839 -3.333 1.00 29.04 267 ARG B O 1
ATOM 4011 N N . ALA B 1 268 ? 2.407 0.806 -2.695 1.00 30.35 268 ALA B N 1
ATOM 4012 C CA . ALA B 1 268 ? 1.078 0.359 -2.289 1.00 30.28 268 ALA B CA 1
ATOM 4013 C C . ALA B 1 268 ? 0.526 1.144 -1.094 1.00 30.25 268 ALA B C 1
ATOM 4014 O O . ALA B 1 268 ? -0.673 1.393 -1.034 1.00 30.27 268 ALA B O 1
ATOM 4016 N N . PHE B 1 269 ? 1.383 1.541 -0.154 1.00 29.96 269 PHE B N 1
ATOM 4017 C CA . PHE B 1 269 ? 0.899 2.261 1.031 1.00 29.99 269 PHE B CA 1
ATOM 4018 C C . PHE B 1 269 ? 0.472 3.715 0.785 1.00 30.23 269 PHE B C 1
ATOM 4019 O O . PHE B 1 269 ? -0.196 4.327 1.626 1.00 29.80 269 PHE B O 1
ATOM 4027 N N . LEU B 1 270 ? 0.862 4.277 -0.354 1.00 30.10 270 LEU B N 1
ATOM 4028 C CA . LEU B 1 270 ? 0.315 5.575 -0.752 1.00 30.25 270 LEU B CA 1
ATOM 4029 C C . LEU B 1 270 ? -1.170 5.392 -1.002 1.00 29.86 270 LEU B C 1
ATOM 4030 O O . LEU B 1 270 ? -1.998 6.193 -0.549 1.00 30.14 270 LEU B O 1
ATOM 4035 N N . LEU B 1 271 ? -1.499 4.316 -1.715 1.00 29.49 271 LEU B N 1
ATOM 4036 C CA . LEU B 1 271 ? -2.881 3.974 -2.014 1.00 29.84 271 LEU B CA 1
ATOM 4037 C C . LEU B 1 271 ? -3.665 3.620 -0.752 1.00 29.30 271 LEU B C 1
ATOM 4038 O O . LEU B 1 271 ? -4.835 3.995 -0.619 1.00 29.43 271 LEU B O 1
ATOM 4043 N N . THR B 1 272 ? -3.032 2.900 0.169 1.00 28.76 272 THR B N 1
ATOM 4044 C CA . THR B 1 272 ? -3.673 2.584 1.444 1.00 28.63 272 THR B CA 1
ATOM 4045 C C . THR B 1 272 ? -4.054 3.867 2.193 1.00 28.82 272 THR B C 1
ATOM 4046 O O . THR B 1 272 ? -5.161 3.969 2.716 1.00 28.93 272 THR B O 1
ATOM 4050 N N . ASN B 1 273 ? -3.145 4.838 2.243 1.00 28.80 273 ASN B N 1
ATOM 4051 C CA . ASN B 1 273 ? -3.445 6.120 2.883 1.00 29.18 273 ASN B CA 1
ATOM 4052 C C . ASN B 1 273 ? -4.738 6.726 2.348 1.00 29.60 273 ASN B C 1
ATOM 4053 O O . ASN B 1 273 ? -5.574 7.181 3.127 1.00 29.89 273 ASN B O 1
ATOM 4058 N N . VAL B 1 274 ? -4.897 6.730 1.022 1.00 29.88 274 VAL B N 1
ATOM 4059 C CA . VAL B 1 274 ? -6.059 7.332 0.368 1.00 29.54 274 VAL B CA 1
ATOM 4060 C C . VAL B 1 274 ? -7.324 6.580 0.748 1.00 29.83 274 VAL B C 1
ATOM 4061 O O . VAL B 1 274 ? -8.324 7.183 1.138 1.00 29.80 274 VAL B O 1
ATOM 4065 N N . VAL B 1 275 ? -7.269 5.257 0.647 1.00 29.60 275 VAL B N 1
ATOM 4066 C CA . VAL B 1 275 ? -8.409 4.416 0.998 1.00 29.06 275 VAL B CA 1
ATOM 4067 C C . VAL B 1 275 ? -8.824 4.647 2.461 1.00 29.30 275 VAL B C 1
ATOM 4068 O O . VAL B 1 275 ? -9.999 4.805 2.749 1.00 28.61 275 VAL B O 1
ATOM 4072 N N . GLU B 1 276 ? -7.846 4.685 3.365 1.00 29.14 276 GLU B N 1
ATOM 4073 C CA . GLU B 1 276 ? -8.093 4.947 4.785 1.00 30.00 276 GLU B CA 1
ATOM 4074 C C . GLU B 1 276 ? -8.725 6.317 5.019 1.00 30.16 276 GLU B C 1
ATOM 4075 O O . GLU B 1 276 ? -9.611 6.461 5.855 1.00 30.04 276 GLU B O 1
ATOM 4081 N N . LEU B 1 277 ? -8.270 7.322 4.275 1.00 30.48 277 LEU B N 1
ATOM 4082 C CA . LEU B 1 277 ? -8.831 8.668 4.408 1.00 30.72 277 LEU B CA 1
ATOM 4083 C C . LEU B 1 277 ? -10.312 8.625 4.080 1.00 31.19 277 LEU B C 1
ATOM 4084 O O . LEU B 1 277 ? -11.139 9.153 4.827 1.00 31.00 277 LEU B O 1
ATOM 4089 N N . ALA B 1 278 ? -10.637 7.969 2.965 1.00 31.55 278 ALA B N 1
ATOM 4090 C CA . ALA B 1 278 ? -12.014 7.803 2.519 1.00 32.10 278 ALA B CA 1
ATOM 4091 C C . ALA B 1 278 ? -12.873 7.013 3.510 1.00 32.52 278 ALA B C 1
ATOM 4092 O O . ALA B 1 278 ? -13.996 7.413 3.822 1.00 32.55 278 ALA B O 1
ATOM 4094 N N . GLU B 1 279 ? -12.355 5.884 3.982 1.00 32.80 279 GLU B N 1
ATOM 4095 C CA . GLU B 1 279 ? -13.058 5.061 4.967 1.00 33.70 279 GLU B CA 1
ATOM 4096 C C . GLU B 1 279 ? -13.322 5.818 6.269 1.00 35.05 279 GLU B C 1
ATOM 4097 O O . GLU B 1 279 ? -14.434 5.782 6.789 1.00 35.09 279 GLU B O 1
ATOM 4103 N N . ARG B 1 280 ? -12.302 6.500 6.789 1.00 36.40 280 ARG B N 1
ATOM 4104 C CA . ARG B 1 280 ? -12.443 7.269 8.020 1.00 38.27 280 ARG B CA 1
ATOM 4105 C C . ARG B 1 280 ? -13.320 8.492 7.763 1.00 39.59 280 ARG B C 1
ATOM 4106 O O . ARG B 1 280 ? -13.910 9.059 8.687 1.00 40.09 280 ARG B O 1
ATOM 4114 N N . ARG B 1 281 ? -13.359 8.884 6.491 1.00 40.87 281 ARG B N 1
ATOM 4115 C CA . ARG B 1 281 ? -14.362 9.774 5.883 1.00 42.15 281 ARG B CA 1
ATOM 4116 C C . ARG B 1 281 ? -14.400 11.222 6.348 1.00 42.56 281 ARG B C 1
ATOM 4117 O O . ARG B 1 281 ? -14.509 12.129 5.508 1.00 43.05 281 ARG B O 1
#

CATH classification: 3.40.50.720 (+1 more: 3.40.50.10860)

Foldseek 3Di:
DADALFLVVVLVVLLVVLLVLQVVLVVVPARAAEEEEAEADPPVLVVVLVVLVVSCVSSRHHYHYDYYYLPDDQVVLLVVLVCLQVPPNQLAYDYGDDHRPNYDVLVSLQSHDQLRHLQLLRVVSLVCLQVVNDGDAHQLLVLVLVSCVVVPNAQAAFEEEEEACDSRYLVSNVSVCCDPVNHHRYHYHYPVDDPQLVRQLRGLEYEYAHADAQQAELSSHHFQHEYEWHHWYQDPVGIGINHHPNVNVGYHHYHDVVRGSVSRSSSSSSVSRSVSSVVD/DAAALFCPVVLVVLLVVLLVLQVVCVVVVRREAEEEEAEADDVVLVVVLVVLVVSCVSSRHHYHYHYYHQPDDQVVLLVVLVCLQPPSNHQAYDYGDDHRPVYDVLVSLQSRDQLRHLQLQHVVSLVCLQVVHDGQHHLLLVLVVSSCVVVVHQLAAFEEEEEACPSRHLVSNCSVSVPPVRHYHYHYHYPPDDPQLVRQCRGLEYEYAHQDAQQAEQSSHHFQHEYEWDHWHQDVVGIHINHDPRNSVGYHYYYDPPRRSVSRSSSSSSVNSSVSSVVD

Solvent-accessible surface area: 22508 Å² total; per-residue (Å²): 105,15,97,83,0,44,0,101,49,4,43,80,83,15,10,22,64,0,97,132,64,2,59,60,14,64,92,76,66,130,52,0,0,0,0,0,0,11,9,16,108,70,102,34,6,61,47,150,0,136,16,42,15,50,1,0,77,127,5,38,5,66,52,19,85,67,80,30,79,53,118,12,58,66,60,46,2,38,114,13,0,62,65,0,35,82,28,91,70,1,21,0,2,6,12,19,70,88,7,28,200,111,8,89,61,48,56,4,44,47,100,10,52,29,65,27,7,0,38,0,44,12,1,11,1,1,0,49,6,0,39,59,33,129,16,13,30,2,10,15,0,51,0,0,10,57,0,0,108,114,64,135,26,85,8,58,14,8,20,0,0,0,2,5,33,41,52,60,22,1,19,0,0,1,6,4,0,3,68,185,43,6,32,0,3,0,0,17,1,9,98,18,20,150,76,23,36,41,10,0,108,60,0,54,0,0,0,1,14,39,31,60,48,75,58,0,40,17,104,15,6,108,101,49,1,3,0,0,11,23,9,73,27,185,52,155,136,24,117,25,7,0,12,66,80,42,0,79,134,51,6,19,39,2,0,28,50,116,3,0,5,46,14,0,45,88,0,12,6,0,8,2,0,0,43,22,14,65,122,198,105,14,100,93,0,32,0,132,67,4,34,96,77,15,24,38,64,0,76,127,65,0,51,66,9,58,93,70,61,125,67,0,0,0,0,0,0,10,7,9,112,65,101,36,4,63,50,143,0,136,32,43,18,59,22,0,76,148,1,30,6,66,51,18,90,69,82,32,82,38,122,11,58,71,72,50,4,35,125,13,0,60,65,0,35,82,25,126,98,2,24,0,1,8,11,21,67,81,5,16,190,112,8,87,58,59,57,3,54,49,102,10,52,27,60,28,8,0,50,0,46,12,2,15,1,0,0,44,6,0,38,60,32,106,5,4,23,2,13,24,0,38,0,0,9,59,0,0,102,115,65,134,24,84,3,66,22,7,13,0,0,0,1,4,64,42,52,59,23,0,16,0,0,1,6,3,1,3,73,178,77,14,31,0,2,0,0,14,1,5,116,18,18,175,97,22,41,35,11,0,113,58,0,40,1,0,0,0,13,33,31,61,50,65,55,0,31,36,96,11,12,89,86,48,0,3,0,0,16,29,6,79,23,177,41,135,118,24,125,30,16,0,10,61,82,41,1,72,127,123,7,20,37,1,1,27,57,123,29,1,6,27,10,0,35,125,0,15,11,0,7,0,0,0,24,22,11,60,107,170

GO terms:
  GO:0005576 extracellular region (C, HDA)
  GO:0005886 plasma membrane (C, HDA)